Protein AF-A0A2J7ZHJ3-F1 (afdb_monomer_lite)

pLDDT: mean 89.22, std 10.78, range [36.0, 98.56]

Foldseek 3Di:
DDDDPVLLVVLLVQQLPDDPQKWKKKWQQDADDPVLLVLVLVVCVVVFAPKDKWKKKWWWFADPNATKTKMATDDPLRVQLVVCQVVQFFRDPVNLVRIWIWGKDWDDWDDPVQQSIIITMIRTGTDPDPVVSVVCRGRVNVRTFWMKIKIWIWGADPVNQKIKIKIFIFIAGPDDDDDGPGDTGIIIMIIGDDDPPDRDNSNVSSVVNVVVVLVSQCSSQVHNDRGTPVRLVVQQVQVCVLVVPNSADPDDDDDDDDVQLCDDDDVPDNNPLAWDKDFDDAPFAKWKFAQACQQWTWTQHRVRDIDGQQKGFNQFHGWIFIFGWHQDPPQSAIETETAWTQDTPSDGLVPAAQDPDPDLPDSHTLNSVQVCLVPVRIDGPDPRGHHYHYTDMDIDHNPDD

Organism: NCBI:txid47790

Structure (mmCIF, N/CA/C/O backbone):
data_AF-A0A2J7ZHJ3-F1
#
_entry.id   AF-A0A2J7ZHJ3-F1
#
loop_
_atom_site.group_PDB
_atom_site.id
_atom_site.type_symbol
_atom_site.label_atom_id
_atom_site.label_alt_id
_atom_site.label_comp_id
_atom_site.label_asym_id
_atom_site.label_entity_id
_atom_site.label_seq_id
_atom_site.pdbx_PDB_ins_code
_atom_site.Cartn_x
_atom_site.Cartn_y
_atom_site.Cartn_z
_atom_site.occupancy
_atom_site.B_iso_or_equiv
_atom_site.auth_seq_id
_atom_site.auth_comp_id
_atom_site.auth_asym_id
_atom_site.auth_atom_id
_atom_site.pdbx_PDB_model_num
ATOM 1 N N . MET A 1 1 ? -9.116 4.052 -6.973 1.00 87.31 1 MET A N 1
ATOM 2 C CA . MET A 1 1 ? -9.582 2.688 -6.645 1.00 87.31 1 MET A CA 1
ATOM 3 C C . MET A 1 1 ? -10.813 2.394 -7.490 1.00 87.31 1 MET A C 1
ATOM 5 O O . MET A 1 1 ? -11.689 3.249 -7.542 1.00 87.31 1 MET A O 1
ATOM 9 N N . LYS A 1 2 ? -10.861 1.256 -8.190 1.00 89.62 2 LYS A N 1
ATOM 10 C CA . LYS A 1 2 ? -11.958 0.887 -9.101 1.00 89.62 2 LYS A CA 1
ATOM 11 C C . LYS A 1 2 ? -12.865 -0.146 -8.423 1.00 89.62 2 LYS A C 1
ATOM 13 O O . LYS A 1 2 ? -12.461 -1.287 -8.203 1.00 89.62 2 LYS A O 1
ATOM 18 N N . ILE A 1 3 ? -14.083 0.257 -8.075 1.00 92.94 3 ILE A N 1
ATOM 19 C CA . ILE A 1 3 ? -15.073 -0.591 -7.397 1.00 92.94 3 ILE A CA 1
ATOM 20 C C . ILE A 1 3 ? -16.276 -0.777 -8.322 1.00 92.94 3 ILE A C 1
ATOM 22 O O . ILE A 1 3 ? -16.789 0.195 -8.872 1.00 92.94 3 ILE A O 1
ATOM 26 N N . ASP A 1 4 ? -16.697 -2.025 -8.518 1.00 94.19 4 ASP A N 1
ATOM 27 C CA . ASP A 1 4 ? -17.899 -2.367 -9.281 1.00 94.19 4 ASP A CA 1
ATOM 28 C C . ASP A 1 4 ? -19.184 -2.021 -8.507 1.00 94.19 4 ASP A C 1
ATOM 30 O O . ASP A 1 4 ? -19.186 -1.883 -7.281 1.00 94.19 4 ASP A O 1
ATOM 34 N N . GLN A 1 5 ? -20.299 -1.884 -9.231 1.00 95.00 5 GLN A N 1
ATOM 35 C CA . GLN A 1 5 ? -21.584 -1.487 -8.641 1.00 95.00 5 GLN A CA 1
ATOM 36 C C . GLN A 1 5 ? -22.099 -2.494 -7.605 1.00 95.00 5 GLN A C 1
ATOM 38 O O . GLN A 1 5 ? -22.689 -2.089 -6.608 1.00 95.00 5 GLN A O 1
ATOM 43 N N . ALA A 1 6 ? -21.839 -3.791 -7.796 1.00 96.38 6 ALA A N 1
ATOM 44 C CA . ALA A 1 6 ? -22.261 -4.827 -6.856 1.00 96.38 6 ALA A CA 1
ATOM 45 C C . ALA A 1 6 ? -21.542 -4.692 -5.502 1.00 96.38 6 ALA A C 1
ATOM 47 O O . ALA A 1 6 ? -22.163 -4.760 -4.442 1.00 96.38 6 ALA A O 1
ATOM 48 N N . THR A 1 7 ? -20.231 -4.452 -5.518 1.00 96.25 7 THR A N 1
ATOM 49 C CA . THR A 1 7 ? -19.439 -4.217 -4.308 1.00 96.25 7 THR A CA 1
ATOM 50 C C . THR A 1 7 ? -19.827 -2.906 -3.641 1.00 96.25 7 THR A C 1
ATOM 52 O O . THR A 1 7 ? -19.983 -2.887 -2.423 1.00 96.25 7 THR A O 1
ATOM 55 N N . LEU A 1 8 ? -20.054 -1.835 -4.410 1.00 96.75 8 LEU A N 1
ATOM 56 C CA . LEU A 1 8 ? -20.562 -0.577 -3.858 1.00 96.75 8 LEU A CA 1
ATOM 57 C C . LEU A 1 8 ? -21.927 -0.765 -3.178 1.00 96.75 8 LEU A C 1
ATOM 59 O O . LEU A 1 8 ? -22.114 -0.259 -2.076 1.00 96.75 8 LEU A O 1
ATOM 63 N N . GLY A 1 9 ? -22.837 -1.534 -3.785 1.00 97.00 9 GLY A N 1
ATOM 64 C CA . GLY A 1 9 ? -24.136 -1.875 -3.199 1.00 97.00 9 GLY A CA 1
ATOM 65 C C . GLY A 1 9 ? -23.999 -2.548 -1.833 1.00 97.00 9 GLY A C 1
ATOM 66 O O . GLY A 1 9 ? -24.555 -2.058 -0.856 1.00 97.00 9 GLY A O 1
ATOM 67 N N . ARG A 1 10 ? -23.147 -3.577 -1.722 1.00 96.94 10 ARG A N 1
ATOM 68 C CA . ARG A 1 10 ? -22.881 -4.246 -0.434 1.00 96.94 10 ARG A CA 1
ATOM 69 C C . ARG A 1 10 ? -22.321 -3.299 0.628 1.00 96.94 10 ARG A C 1
ATOM 71 O O . ARG A 1 10 ? -22.694 -3.385 1.789 1.00 96.94 10 ARG A O 1
ATOM 78 N N . LEU A 1 11 ? -21.430 -2.381 0.251 1.00 96.31 11 LEU A N 1
ATOM 79 C CA . LEU A 1 11 ? -20.906 -1.382 1.190 1.00 96.31 11 LEU A CA 1
ATOM 80 C C . LEU A 1 11 ? -21.991 -0.409 1.657 1.00 96.31 11 LEU A C 1
ATOM 82 O O . LEU A 1 11 ? -22.022 -0.034 2.827 1.00 96.31 11 LEU A O 1
ATOM 86 N N . MET A 1 12 ? -22.888 -0.011 0.755 1.00 95.31 12 MET A N 1
ATOM 87 C CA . MET A 1 12 ? -24.039 0.813 1.108 1.00 95.31 12 MET A CA 1
ATOM 88 C C . MET A 1 12 ? -24.977 0.078 2.071 1.00 95.31 12 MET A C 1
ATOM 90 O O . MET A 1 12 ? -25.468 0.704 3.007 1.00 95.31 12 MET A O 1
ATOM 94 N N . ASP A 1 13 ? -25.184 -1.228 1.902 1.00 94.69 13 ASP A N 1
ATOM 95 C CA . ASP A 1 13 ? -26.012 -2.035 2.808 1.00 94.69 13 ASP A CA 1
ATOM 96 C C . ASP A 1 13 ? -25.410 -2.125 4.218 1.00 94.69 13 ASP A C 1
ATOM 98 O O . ASP A 1 13 ? -26.131 -1.936 5.205 1.00 94.69 13 ASP A O 1
ATOM 102 N N . VAL A 1 14 ? -24.084 -2.296 4.320 1.00 94.38 14 VAL A N 1
ATOM 103 C CA . VAL A 1 14 ? -23.347 -2.263 5.598 1.00 94.38 14 VAL A CA 1
ATOM 104 C C . VAL A 1 14 ? -23.592 -0.944 6.331 1.00 94.38 14 VAL A C 1
ATOM 106 O O . VAL A 1 14 ? -23.921 -0.959 7.518 1.00 94.38 14 VAL A O 1
ATOM 109 N N . VAL A 1 15 ? -23.466 0.185 5.624 1.00 92.38 15 VAL A N 1
ATOM 110 C CA . VAL A 1 15 ? -23.658 1.532 6.186 1.00 92.38 15 VAL A CA 1
ATOM 111 C C . VAL A 1 15 ? -25.122 1.791 6.544 1.00 92.38 15 VAL A C 1
ATOM 113 O O . VAL A 1 15 ? -25.416 2.300 7.620 1.00 92.38 15 VAL A O 1
ATOM 116 N N . LYS A 1 16 ? -26.065 1.438 5.665 1.00 91.50 16 LYS A N 1
ATOM 117 C CA . LYS A 1 16 ? -27.506 1.670 5.863 1.00 91.50 16 LYS A CA 1
ATOM 118 C C . LYS A 1 16 ? -28.055 0.913 7.073 1.00 91.50 16 LYS A C 1
ATOM 120 O O . LYS A 1 16 ? -29.005 1.365 7.718 1.00 91.50 16 LYS A O 1
ATOM 125 N N . SER A 1 17 ? -27.468 -0.243 7.353 1.00 90.50 17 SER A N 1
ATOM 126 C CA . SER A 1 17 ? -27.842 -1.107 8.468 1.00 90.50 17 SER A CA 1
ATOM 127 C C . SER A 1 17 ? -27.204 -0.686 9.794 1.00 90.50 17 SER A C 1
ATOM 129 O O . SER A 1 17 ? -27.566 -1.250 10.821 1.00 90.50 17 SER A O 1
ATOM 131 N N . ALA A 1 18 ? -26.290 0.292 9.791 1.00 89.25 18 ALA A N 1
ATOM 132 C CA . ALA A 1 18 ? -25.671 0.794 11.010 1.00 89.25 18 ALA A CA 1
ATOM 133 C C . ALA A 1 18 ? -26.670 1.546 11.905 1.00 89.25 18 ALA A C 1
ATOM 135 O O . ALA A 1 18 ? -27.545 2.294 11.439 1.00 89.25 18 ALA A O 1
ATOM 136 N N . THR A 1 19 ? -26.527 1.305 13.203 1.00 86.56 19 THR A N 1
ATOM 137 C CA . THR A 1 19 ? -27.218 1.985 14.304 1.00 86.56 19 THR A CA 1
ATOM 138 C C . THR A 1 19 ? -26.240 2.861 15.093 1.00 86.56 19 THR A C 1
ATOM 140 O O . THR A 1 19 ? -25.041 2.834 14.834 1.00 86.56 19 THR A O 1
ATOM 143 N N . ASP A 1 20 ? -26.729 3.627 16.070 1.00 82.44 20 ASP A N 1
ATOM 144 C CA . ASP A 1 20 ? -25.890 4.554 16.850 1.00 82.44 20 ASP A CA 1
ATOM 145 C C . ASP A 1 20 ? -24.841 3.848 17.727 1.00 82.44 20 ASP A C 1
ATOM 147 O O . ASP A 1 20 ? -23.871 4.464 18.159 1.00 82.44 20 ASP A O 1
ATOM 151 N N . THR A 1 21 ? -25.023 2.551 17.989 1.00 85.00 21 THR A N 1
ATOM 152 C CA . THR A 1 21 ? -24.058 1.711 18.717 1.00 85.00 21 THR A CA 1
ATOM 153 C C . THR A 1 21 ? -23.105 0.956 17.795 1.00 85.00 21 THR A C 1
ATOM 155 O O . THR A 1 21 ? -22.326 0.125 18.266 1.00 85.00 21 THR A O 1
ATOM 158 N N . ASP A 1 22 ? -23.199 1.179 16.483 1.00 91.19 22 ASP A N 1
ATOM 159 C CA . ASP A 1 22 ? -22.408 0.447 15.506 1.00 91.19 22 ASP A CA 1
ATOM 160 C C . ASP A 1 22 ? -21.206 1.260 15.052 1.00 91.19 22 ASP A C 1
ATOM 162 O O . ASP A 1 22 ? -21.316 2.416 14.654 1.00 91.19 22 ASP A O 1
ATOM 166 N N . GLU A 1 23 ? -20.060 0.598 15.025 1.00 93.00 23 GLU A N 1
ATOM 167 C CA . GLU A 1 23 ? -18.847 1.092 14.392 1.00 93.00 23 GLU A CA 1
ATOM 168 C C . GLU A 1 23 ? -18.777 0.528 12.969 1.00 93.00 23 GLU A C 1
ATOM 170 O O . GLU A 1 23 ? -18.930 -0.683 12.762 1.00 93.00 23 GLU A O 1
ATOM 175 N N . VAL A 1 24 ? -18.536 1.395 11.981 1.00 95.50 24 VAL A N 1
ATOM 176 C CA . VAL A 1 24 ? -18.240 0.988 10.602 1.00 95.50 24 VAL A CA 1
ATOM 177 C C . VAL A 1 24 ? -16.819 1.415 10.260 1.00 95.50 24 VAL A C 1
ATOM 179 O O . VAL A 1 24 ? -16.533 2.603 10.141 1.00 95.50 24 VAL A O 1
ATOM 182 N N . GLU A 1 25 ? -15.936 0.446 10.040 1.00 96.88 25 GLU A N 1
ATOM 183 C CA . GLU A 1 25 ? -14.522 0.684 9.736 1.00 96.88 25 GLU A CA 1
ATOM 184 C C . GLU A 1 25 ? -14.084 -0.055 8.467 1.00 96.88 25 GLU A C 1
ATOM 186 O O . GLU A 1 25 ? -14.569 -1.147 8.156 1.00 96.88 25 GLU A O 1
ATOM 191 N N . ALA A 1 26 ? -13.128 0.523 7.747 1.00 98.19 26 ALA A N 1
ATOM 192 C CA . ALA A 1 26 ? -12.367 -0.115 6.687 1.00 98.19 26 ALA A CA 1
ATOM 193 C C . ALA A 1 26 ? -10.937 -0.375 7.169 1.00 98.19 26 ALA A C 1
ATOM 195 O O . ALA A 1 26 ? -10.178 0.561 7.406 1.00 98.19 26 ALA A O 1
ATOM 196 N N . ARG A 1 27 ? -10.552 -1.645 7.265 1.00 98.25 27 ARG A N 1
ATOM 197 C CA . ARG A 1 27 ? -9.228 -2.087 7.707 1.00 98.25 27 ARG A CA 1
ATOM 198 C C . ARG A 1 27 ? -8.354 -2.507 6.532 1.00 98.25 27 ARG A C 1
ATOM 200 O O . ARG A 1 27 ? -8.815 -3.235 5.648 1.00 98.25 27 ARG A O 1
ATOM 207 N N . TYR A 1 28 ? -7.082 -2.111 6.571 1.00 98.31 28 TYR A N 1
ATOM 208 C CA . TYR A 1 28 ? -6.050 -2.639 5.681 1.00 98.31 28 TYR A CA 1
ATOM 209 C C . TYR A 1 28 ? -5.589 -4.018 6.166 1.00 98.31 28 TYR A C 1
ATOM 211 O O . TYR A 1 28 ? -5.182 -4.178 7.314 1.00 98.31 28 TYR A O 1
ATOM 219 N N . THR A 1 29 ? -5.699 -5.030 5.307 1.00 97.12 29 THR A N 1
ATOM 220 C CA . THR A 1 29 ? -5.426 -6.439 5.638 1.00 97.12 29 THR A CA 1
ATOM 221 C C . THR A 1 29 ? -4.114 -6.962 5.063 1.00 97.12 29 THR A C 1
ATOM 223 O O . THR A 1 29 ? -3.759 -8.109 5.324 1.00 97.12 29 THR A O 1
ATOM 226 N N . GLY A 1 30 ? -3.418 -6.158 4.258 1.00 93.94 30 GLY A N 1
ATOM 227 C CA . GLY A 1 30 ? -2.117 -6.515 3.706 1.00 93.94 30 GLY A CA 1
ATOM 228 C C . GLY A 1 30 ? -1.003 -6.398 4.753 1.00 93.94 30 GLY A C 1
ATOM 229 O O . GLY A 1 30 ? -1.213 -5.842 5.834 1.00 93.94 30 GLY A O 1
ATOM 230 N N . PRO A 1 31 ? 0.211 -6.883 4.448 1.00 92.06 31 PRO A N 1
ATOM 231 C CA . PRO A 1 31 ? 1.349 -6.724 5.342 1.00 92.06 31 PRO A CA 1
ATOM 232 C C . PRO A 1 31 ? 1.695 -5.237 5.493 1.00 92.06 31 PRO A C 1
ATOM 234 O O . PRO A 1 31 ? 1.994 -4.549 4.510 1.00 92.06 31 PRO A O 1
ATOM 237 N N . LEU A 1 32 ? 1.654 -4.747 6.733 1.00 95.12 32 LEU A N 1
ATOM 238 C CA . LEU A 1 32 ? 2.034 -3.386 7.097 1.00 95.12 32 LEU A CA 1
ATOM 239 C C . LEU A 1 32 ? 3.287 -3.438 7.975 1.00 95.12 32 LEU A C 1
ATOM 241 O O . LEU A 1 32 ? 3.211 -3.662 9.177 1.00 95.12 32 LEU A O 1
ATOM 245 N N . VAL A 1 33 ? 4.449 -3.288 7.340 1.00 93.81 33 VAL A N 1
ATOM 246 C CA . VAL A 1 33 ? 5.750 -3.206 8.023 1.00 93.81 33 VAL A CA 1
ATOM 247 C C . VAL A 1 33 ? 5.985 -1.804 8.591 1.00 93.81 33 VAL A C 1
ATOM 249 O O . VAL A 1 33 ? 5.304 -0.850 8.196 1.00 93.81 33 VAL A O 1
ATOM 252 N N . TYR A 1 34 ? 6.958 -1.676 9.496 1.00 93.94 34 TYR A N 1
ATOM 253 C CA . TYR A 1 34 ? 7.243 -0.430 10.209 1.00 93.94 34 TYR A CA 1
ATOM 254 C C . TYR A 1 34 ? 7.479 0.757 9.269 1.00 93.94 34 TYR A C 1
ATOM 256 O O . TYR A 1 34 ? 6.914 1.820 9.490 1.00 93.94 34 TYR A O 1
ATOM 264 N N . GLU A 1 35 ? 8.232 0.585 8.183 1.00 92.75 35 GLU A N 1
ATOM 265 C CA . GLU A 1 35 ? 8.580 1.666 7.251 1.00 92.75 35 GLU A CA 1
ATOM 266 C C . GLU A 1 35 ? 7.335 2.255 6.571 1.00 92.75 35 GLU A C 1
ATOM 268 O O . GLU A 1 35 ? 7.197 3.470 6.403 1.00 92.75 35 GLU A O 1
ATOM 273 N N . LYS A 1 36 ? 6.383 1.386 6.211 1.00 94.81 36 LYS A N 1
ATOM 274 C CA . LYS A 1 36 ? 5.099 1.792 5.628 1.00 94.81 36 LYS A CA 1
ATOM 275 C C . LYS A 1 36 ? 4.202 2.449 6.672 1.00 94.81 36 LYS A C 1
ATOM 277 O O . LYS A 1 36 ? 3.551 3.446 6.373 1.00 94.81 36 LYS A O 1
ATOM 282 N N . PHE A 1 37 ? 4.183 1.916 7.892 1.00 97.06 37 PHE A N 1
ATOM 283 C CA . PHE A 1 37 ? 3.447 2.504 9.008 1.00 97.06 37 PHE A CA 1
ATOM 284 C C . PHE A 1 37 ? 3.973 3.899 9.371 1.00 97.06 37 PHE A C 1
ATOM 286 O O . PHE A 1 37 ? 3.193 4.841 9.468 1.00 97.06 37 PHE A O 1
ATOM 293 N N . ASP A 1 38 ? 5.287 4.061 9.500 1.00 95.75 38 ASP A N 1
ATOM 294 C CA . ASP A 1 38 ? 5.947 5.341 9.765 1.00 95.75 38 ASP A CA 1
ATOM 295 C C . ASP A 1 38 ? 5.672 6.356 8.644 1.00 95.75 38 ASP A C 1
ATOM 297 O O . ASP A 1 38 ? 5.348 7.509 8.928 1.00 95.75 38 ASP A O 1
ATOM 301 N N . THR A 1 39 ? 5.662 5.920 7.378 1.00 94.75 39 THR A N 1
ATOM 302 C CA . THR A 1 39 ? 5.241 6.764 6.244 1.00 94.75 39 THR A CA 1
ATOM 303 C C . THR A 1 39 ? 3.811 7.286 6.420 1.00 94.75 39 THR A C 1
ATOM 305 O O . THR A 1 39 ? 3.567 8.480 6.236 1.00 94.75 39 THR A O 1
ATOM 308 N N . LEU A 1 40 ? 2.866 6.420 6.811 1.00 97.50 40 LEU A N 1
ATOM 309 C CA . LEU A 1 40 ? 1.486 6.825 7.097 1.00 97.50 40 LEU A CA 1
ATOM 310 C C . LEU A 1 40 ? 1.437 7.830 8.257 1.00 97.50 40 LEU A C 1
ATOM 312 O O . LEU A 1 40 ? 0.832 8.892 8.118 1.00 97.50 40 LEU A O 1
ATOM 316 N N . VAL A 1 41 ? 2.104 7.534 9.378 1.00 97.38 41 VAL A N 1
ATOM 317 C CA . VAL A 1 41 ? 2.114 8.401 10.568 1.00 97.38 41 VAL A CA 1
ATOM 318 C C . VAL A 1 41 ? 2.682 9.780 10.240 1.00 97.38 41 VAL A C 1
ATOM 320 O O . VAL A 1 41 ? 2.069 10.784 10.598 1.00 97.38 41 VAL A O 1
ATOM 323 N N . ARG A 1 42 ? 3.815 9.859 9.531 1.00 95.88 42 ARG A N 1
ATOM 324 C CA . ARG A 1 42 ? 4.411 11.139 9.112 1.00 95.88 42 ARG A CA 1
ATOM 325 C C . ARG A 1 42 ? 3.472 11.924 8.205 1.00 95.88 42 ARG A C 1
ATOM 327 O O . ARG A 1 42 ? 3.283 13.116 8.423 1.00 95.88 42 ARG A O 1
ATOM 334 N N . TYR A 1 43 ? 2.847 11.258 7.234 1.00 95.56 43 TYR A N 1
ATOM 335 C CA . TYR A 1 43 ? 1.896 11.906 6.335 1.00 95.56 43 TYR A CA 1
ATOM 336 C C . TYR A 1 43 ? 0.721 12.525 7.101 1.00 95.56 43 TYR A C 1
ATOM 338 O O . TYR A 1 43 ? 0.463 13.721 6.955 1.00 95.56 43 TYR A O 1
ATOM 346 N N . PHE A 1 44 ? 0.042 11.744 7.944 1.00 96.50 44 PHE A N 1
ATOM 347 C CA . PHE A 1 44 ? -1.129 12.215 8.686 1.00 96.50 44 PHE A CA 1
ATOM 348 C C . PHE A 1 44 ? -0.778 13.190 9.810 1.00 96.50 44 PHE A C 1
ATOM 350 O O . PHE A 1 44 ? -1.590 14.050 10.125 1.00 96.50 44 PHE A O 1
ATOM 357 N N . ARG A 1 45 ? 0.437 13.146 10.362 1.00 95.75 45 ARG A N 1
ATOM 358 C CA . ARG A 1 45 ? 0.920 14.186 11.280 1.00 95.75 45 ARG A CA 1
ATOM 359 C C . ARG A 1 45 ? 1.044 15.544 10.592 1.00 95.75 45 ARG A C 1
ATOM 361 O O . ARG A 1 45 ? 0.748 16.563 11.202 1.00 95.75 45 ARG A O 1
ATOM 368 N N . SER A 1 46 ? 1.499 15.561 9.340 1.00 93.94 46 SER A N 1
ATOM 369 C CA . SER A 1 46 ? 1.700 16.801 8.583 1.00 93.94 46 SER A CA 1
ATOM 370 C C . SER A 1 46 ? 0.435 17.322 7.896 1.00 93.94 46 SER A C 1
ATOM 372 O O . SER A 1 46 ? 0.327 18.527 7.694 1.00 93.94 46 SER A O 1
ATOM 374 N N . HIS A 1 47 ? -0.501 16.443 7.522 1.00 91.81 47 HIS A N 1
ATOM 375 C CA . HIS A 1 47 ? -1.656 16.801 6.681 1.00 91.81 47 HIS A CA 1
ATOM 376 C C . HIS A 1 47 ? -3.015 16.458 7.302 1.00 91.81 47 HIS A C 1
ATOM 378 O O . HIS A 1 47 ? -4.046 16.919 6.820 1.00 91.81 47 HIS A O 1
ATOM 384 N N . GLY A 1 48 ? -3.044 15.613 8.332 1.00 90.94 48 GLY A N 1
ATOM 385 C CA . GLY A 1 48 ? -4.274 15.191 8.990 1.00 90.94 48 GLY A CA 1
ATOM 386 C C . GLY A 1 48 ? -4.836 16.295 9.876 1.00 90.94 48 GLY A C 1
ATOM 387 O O . GLY A 1 48 ? -4.103 16.983 10.586 1.00 90.94 48 GLY A O 1
ATOM 388 N N . LYS A 1 49 ? -6.160 16.445 9.861 1.00 94.12 49 LYS A N 1
ATOM 389 C CA . LYS A 1 49 ? -6.854 17.383 10.741 1.00 94.12 49 LYS A CA 1
ATOM 390 C C . LYS A 1 49 ? -6.965 16.793 12.148 1.00 94.12 49 LYS A C 1
ATOM 392 O O . LYS A 1 49 ? -7.244 15.604 12.286 1.00 94.12 49 LYS A O 1
ATOM 397 N N . ASP A 1 50 ? -6.781 17.621 13.174 1.00 95.56 50 ASP A N 1
ATOM 398 C CA . ASP A 1 50 ? -6.914 17.232 14.585 1.00 95.56 50 ASP A CA 1
ATOM 399 C C . ASP A 1 50 ? -6.071 15.990 14.939 1.00 95.56 50 ASP A C 1
ATOM 401 O O . ASP A 1 50 ? -6.529 15.063 15.610 1.00 95.56 50 ASP A O 1
ATOM 405 N N . PHE A 1 51 ? -4.831 15.951 14.431 1.00 97.12 51 PHE A N 1
ATOM 406 C CA . PHE A 1 51 ? -3.908 14.851 14.692 1.00 97.12 51 PHE A CA 1
ATOM 407 C C . PHE A 1 51 ? -3.639 14.712 16.193 1.00 97.12 51 PHE A C 1
ATOM 409 O O . PHE A 1 51 ? -3.259 15.670 16.868 1.00 97.12 51 PHE A O 1
ATOM 416 N N . SER A 1 52 ? -3.807 13.499 16.705 1.00 96.00 52 SER A N 1
ATOM 417 C CA . SER A 1 52 ? -3.635 13.167 18.115 1.00 96.00 52 SER A CA 1
ATOM 418 C C . SER A 1 52 ? -2.918 11.834 18.282 1.00 96.00 52 SER A C 1
ATOM 420 O O . SER A 1 52 ? -2.945 10.968 17.404 1.00 96.00 52 SER A O 1
ATOM 422 N N . GLU A 1 53 ? -2.267 11.683 19.432 1.00 94.56 53 GLU A N 1
ATOM 423 C CA . GLU A 1 53 ? -1.587 10.459 19.837 1.00 94.56 53 GLU A CA 1
ATOM 424 C C . GLU A 1 53 ? -2.129 10.011 21.188 1.00 94.56 53 GLU A C 1
ATOM 426 O O . GLU A 1 53 ? -2.315 10.831 22.089 1.00 94.56 53 GLU A O 1
ATOM 431 N N . GLN A 1 54 ? -2.359 8.711 21.340 1.00 91.56 54 GLN A N 1
ATOM 432 C CA . GLN A 1 54 ? -2.836 8.151 22.594 1.00 91.56 54 GLN A CA 1
ATOM 433 C C . GLN A 1 54 ? -2.241 6.768 22.842 1.00 91.56 54 GLN A C 1
ATOM 435 O O . GLN A 1 54 ? -2.327 5.873 21.995 1.00 91.56 54 GLN A O 1
ATOM 440 N N . ASP A 1 55 ? -1.692 6.588 24.040 1.00 89.56 55 ASP A N 1
ATOM 441 C CA . ASP A 1 55 ? -1.323 5.278 24.557 1.00 89.56 55 ASP A CA 1
ATOM 442 C C . ASP A 1 55 ? -2.505 4.687 25.333 1.00 89.56 55 ASP A C 1
ATOM 444 O O . ASP A 1 55 ? -3.089 5.330 26.214 1.00 89.56 55 ASP A O 1
ATOM 448 N N . THR A 1 56 ? -2.876 3.458 24.981 1.00 92.25 56 THR A N 1
ATOM 449 C CA . THR A 1 56 ? -3.997 2.732 25.587 1.00 92.25 56 THR A CA 1
ATOM 450 C C . THR A 1 56 ? -3.631 1.281 25.862 1.00 92.25 56 THR A C 1
ATOM 452 O O . THR A 1 56 ? -2.734 0.704 25.240 1.00 92.25 56 THR A O 1
ATOM 455 N N . ILE A 1 57 ? -4.354 0.666 26.791 1.00 91.19 57 ILE A N 1
ATOM 456 C CA . ILE A 1 57 ? -4.327 -0.775 27.017 1.00 91.19 57 ILE A CA 1
ATOM 457 C C . ILE A 1 57 ? -5.731 -1.342 26.847 1.00 91.19 57 ILE A C 1
ATOM 459 O O . ILE A 1 57 ? -6.666 -0.898 27.503 1.00 91.19 57 ILE A O 1
ATOM 463 N N . ASP A 1 58 ? -5.859 -2.339 25.975 1.00 93.25 58 ASP A N 1
ATOM 464 C CA . ASP A 1 58 ?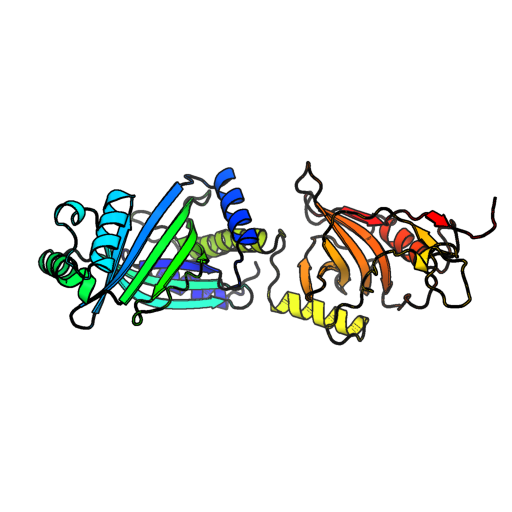 -7.074 -3.123 25.779 1.00 93.25 58 ASP A CA 1
ATOM 465 C C . ASP A 1 58 ? -6.891 -4.494 26.440 1.00 93.25 58 ASP A C 1
ATOM 467 O O . ASP A 1 58 ? -6.043 -5.292 26.024 1.00 93.25 58 ASP A O 1
ATOM 471 N N . VAL A 1 59 ? -7.735 -4.805 27.421 1.00 92.50 59 VAL A N 1
ATOM 472 C CA . VAL A 1 59 ? -7.777 -6.108 28.089 1.00 92.50 59 VAL A CA 1
ATOM 473 C C . VAL A 1 59 ? -9.094 -6.806 27.779 1.00 92.50 59 VAL A C 1
ATOM 475 O O . VAL A 1 59 ? -10.178 -6.261 27.979 1.00 92.50 59 VAL A O 1
ATOM 478 N N . SER A 1 60 ? -9.004 -8.035 27.271 1.00 92.75 60 SER A N 1
ATOM 479 C CA . SER A 1 60 ? -10.166 -8.908 27.085 1.00 92.75 60 SER A CA 1
ATOM 480 C C . SER A 1 60 ? -10.398 -9.728 28.350 1.00 92.75 60 SER A C 1
ATOM 482 O O . SER A 1 60 ? -9.555 -10.554 28.709 1.00 92.75 60 SER A O 1
ATOM 484 N N . VAL A 1 61 ? -11.544 -9.515 28.992 1.00 92.25 61 VAL A N 1
ATOM 485 C CA . VAL A 1 61 ? -11.966 -10.174 30.233 1.00 92.25 61 VAL A CA 1
ATOM 486 C C . VAL A 1 61 ? -13.148 -11.088 29.937 1.00 92.25 61 VAL A C 1
ATOM 488 O O . VAL A 1 61 ? -14.109 -10.670 29.292 1.00 92.25 61 VAL A O 1
ATOM 491 N N . GLN A 1 62 ? -13.093 -12.331 30.408 1.00 91.50 62 GLN A N 1
ATOM 492 C CA . GLN A 1 62 ? -14.189 -13.285 30.248 1.00 91.50 62 GLN A CA 1
ATOM 493 C C . GLN A 1 62 ? -14.982 -13.420 31.549 1.00 91.50 62 GLN A C 1
ATOM 495 O O . GLN A 1 62 ? -14.447 -13.869 32.557 1.00 91.50 62 GLN A O 1
ATOM 500 N N . LEU A 1 63 ? -16.265 -13.072 31.535 1.00 90.00 63 LEU A N 1
ATOM 501 C CA . LEU A 1 63 ? -17.139 -13.164 32.705 1.00 90.00 63 LEU A CA 1
ATOM 502 C C . LEU A 1 63 ? -18.488 -13.746 32.275 1.00 90.00 63 LEU A C 1
ATOM 504 O O . LEU A 1 63 ? -19.074 -13.290 31.297 1.00 90.00 63 LEU A O 1
ATOM 508 N N . ASP A 1 64 ? -18.943 -14.787 32.975 1.00 87.44 64 ASP A N 1
ATOM 509 C CA . ASP A 1 64 ? -20.235 -15.454 32.754 1.00 87.44 64 ASP A CA 1
ATOM 510 C C . ASP A 1 64 ? -20.504 -15.831 31.284 1.00 87.44 64 ASP A C 1
ATOM 512 O O . ASP A 1 64 ? -21.585 -15.621 30.735 1.00 87.44 64 ASP A O 1
ATOM 516 N N . GLY A 1 65 ? -19.477 -16.358 30.609 1.00 86.00 65 GLY A N 1
ATOM 517 C CA . GLY A 1 65 ? -19.550 -16.775 29.204 1.00 86.00 65 GLY A CA 1
ATOM 518 C C . GLY A 1 65 ? -19.519 -15.630 28.184 1.00 86.00 65 GLY A C 1
ATOM 519 O O . GLY A 1 65 ? -19.503 -15.896 26.984 1.00 86.00 65 GLY A O 1
ATOM 520 N N . LYS A 1 66 ? -19.457 -14.372 28.629 1.00 90.56 66 LYS A N 1
ATOM 521 C CA . LYS A 1 66 ? -19.327 -13.183 27.779 1.00 90.56 66 LYS A CA 1
ATOM 522 C C . LYS A 1 66 ? -17.898 -12.651 27.793 1.00 90.56 66 LYS A C 1
ATOM 524 O O . LYS A 1 66 ? -17.164 -12.819 28.766 1.00 90.56 66 LYS A O 1
ATOM 529 N N . THR A 1 67 ? -17.524 -11.980 26.707 1.00 92.69 67 THR A N 1
ATOM 530 C CA . THR A 1 67 ? -16.228 -11.310 26.574 1.00 92.69 67 THR A CA 1
ATOM 531 C C . THR A 1 67 ? -16.427 -9.805 26.606 1.00 92.69 67 THR A C 1
ATOM 533 O O . THR A 1 67 ? -17.162 -9.245 25.793 1.00 92.69 67 THR A O 1
ATOM 536 N N . TYR A 1 68 ? -15.727 -9.161 27.527 1.00 94.75 68 TYR A N 1
ATOM 537 C CA . TYR A 1 68 ? -15.715 -7.723 27.724 1.00 94.75 68 TYR A CA 1
ATOM 538 C C . TYR A 1 68 ? -14.355 -7.172 27.323 1.00 94.75 68 TYR A C 1
ATOM 540 O O . TYR A 1 68 ? -13.322 -7.759 27.650 1.00 94.75 68 TYR A O 1
ATOM 548 N N . ARG A 1 69 ? -14.346 -6.038 26.626 1.00 94.88 69 ARG A N 1
ATOM 549 C CA . ARG A 1 69 ? -13.131 -5.258 26.413 1.00 94.88 69 ARG A CA 1
ATOM 550 C C . ARG A 1 69 ? -13.109 -4.133 27.431 1.00 94.88 69 ARG A C 1
ATOM 552 O O . ARG A 1 69 ? -14.018 -3.309 27.437 1.00 94.88 69 ARG A O 1
ATOM 559 N N . VAL A 1 70 ? -12.080 -4.121 28.266 1.00 94.75 70 VAL A N 1
ATOM 560 C CA . VAL A 1 70 ? -11.767 -3.019 29.174 1.00 94.75 70 VAL A CA 1
ATOM 561 C C . VAL A 1 70 ? -10.608 -2.248 28.568 1.00 94.75 70 VAL A C 1
ATOM 563 O O . VAL A 1 70 ? -9.557 -2.831 28.299 1.00 94.75 70 VAL A O 1
ATOM 566 N N . THR A 1 71 ? -10.816 -0.962 28.338 1.00 94.75 71 THR A N 1
ATOM 567 C CA . THR A 1 71 ? -9.817 -0.048 27.800 1.00 94.75 71 THR A CA 1
ATOM 568 C C . THR A 1 71 ? -9.477 0.989 28.862 1.00 94.75 71 THR A C 1
ATOM 570 O O . THR A 1 71 ? -10.377 1.606 29.431 1.00 94.75 71 THR A O 1
ATOM 573 N N . ALA A 1 72 ? -8.184 1.184 29.108 1.00 93.31 72 ALA A N 1
ATOM 574 C CA . ALA A 1 72 ? -7.669 2.304 29.889 1.00 93.31 72 ALA A CA 1
ATOM 575 C C . ALA A 1 72 ? -6.764 3.170 29.012 1.00 93.31 72 ALA A C 1
ATOM 577 O O . ALA A 1 72 ? -6.046 2.652 28.148 1.00 93.31 72 ALA A O 1
ATOM 578 N N . ALA A 1 73 ? -6.809 4.478 29.235 1.00 90.50 73 ALA A N 1
ATOM 579 C CA . ALA A 1 73 ? -6.035 5.461 28.497 1.00 90.50 73 ALA A CA 1
ATOM 580 C C . ALA A 1 73 ? -5.256 6.348 29.465 1.00 90.50 73 ALA A C 1
ATOM 582 O O . ALA A 1 73 ? -5.749 6.684 30.532 1.00 90.50 73 ALA A O 1
ATOM 583 N N . GLY A 1 74 ? -4.057 6.761 29.064 1.00 85.56 74 GLY A N 1
ATOM 584 C CA . GLY A 1 74 ? -3.202 7.606 29.893 1.00 85.56 74 GLY A CA 1
ATOM 585 C C . GLY A 1 74 ? -2.291 6.809 30.842 1.00 85.56 74 GLY A C 1
ATOM 586 O O . GLY A 1 74 ? -2.635 5.703 31.265 1.00 85.56 74 GLY A O 1
ATOM 587 N N . PRO A 1 75 ? -1.100 7.342 31.182 1.00 85.94 75 PRO A N 1
ATOM 588 C CA . PRO A 1 75 ? -0.085 6.576 31.908 1.00 85.94 75 PRO A CA 1
ATOM 589 C C . PRO A 1 75 ? -0.528 5.992 33.265 1.00 85.94 75 PRO A C 1
ATOM 591 O O . PRO A 1 75 ? -0.202 4.829 33.511 1.00 85.94 75 PRO A O 1
ATOM 594 N N . PRO A 1 76 ? -1.262 6.722 34.136 1.00 90.00 76 PRO A N 1
ATOM 595 C CA . PRO A 1 76 ? -1.664 6.198 35.444 1.00 90.00 76 PRO A CA 1
ATOM 596 C C . PRO A 1 76 ? -2.596 4.986 35.341 1.00 90.00 76 PRO A C 1
ATOM 598 O O . PRO A 1 76 ? -2.322 3.946 35.939 1.00 90.00 76 PRO A O 1
ATOM 601 N N . ASP A 1 77 ? -3.653 5.085 34.532 1.00 90.75 77 ASP A N 1
ATOM 602 C CA . ASP A 1 77 ? -4.654 4.021 34.411 1.00 90.75 77 ASP A CA 1
ATOM 603 C C . ASP A 1 77 ? -4.099 2.814 33.654 1.00 90.75 77 ASP A C 1
ATOM 605 O O . ASP A 1 77 ? -4.361 1.666 34.020 1.00 90.75 77 ASP A O 1
ATOM 609 N N . VAL A 1 78 ? -3.251 3.052 32.645 1.00 88.06 78 VAL A N 1
ATOM 610 C CA . VAL A 1 78 ? -2.517 1.983 31.954 1.00 88.06 78 VAL A CA 1
ATOM 611 C C . VAL A 1 78 ? -1.625 1.219 32.935 1.00 88.06 78 VAL A C 1
ATOM 613 O O . VAL A 1 78 ? -1.635 -0.014 32.931 1.00 88.06 78 VAL A O 1
ATOM 616 N N . ALA A 1 79 ? -0.884 1.918 33.800 1.00 87.81 79 ALA A N 1
ATOM 617 C CA . ALA A 1 79 ? -0.033 1.285 34.806 1.00 87.81 79 ALA A CA 1
ATOM 618 C C . ALA A 1 79 ? -0.852 0.487 35.833 1.00 87.81 79 ALA A C 1
ATOM 620 O O . ALA A 1 79 ? -0.491 -0.648 36.152 1.00 87.81 79 ALA A O 1
ATOM 621 N N . ALA A 1 80 ? -1.980 1.030 36.297 1.00 89.81 80 ALA A N 1
ATOM 622 C CA . ALA A 1 80 ? -2.874 0.356 37.236 1.00 89.81 80 ALA A CA 1
ATOM 623 C C . ALA A 1 80 ? -3.474 -0.931 36.644 1.00 89.81 80 ALA A C 1
ATOM 625 O O . ALA A 1 80 ? -3.473 -1.981 37.292 1.00 89.81 80 ALA A O 1
ATOM 626 N N . VAL A 1 81 ? -3.932 -0.886 35.388 1.00 90.75 81 VAL A N 1
ATOM 627 C CA . VAL A 1 81 ? -4.448 -2.066 34.681 1.00 90.75 81 VAL A CA 1
ATOM 628 C C . VAL A 1 81 ? -3.345 -3.101 34.463 1.00 90.75 81 VAL A C 1
ATOM 630 O O . VAL A 1 81 ? -3.567 -4.283 34.726 1.00 90.75 81 VAL A O 1
ATOM 633 N N . MET A 1 82 ? -2.145 -2.685 34.051 1.00 87.62 82 MET A N 1
ATOM 634 C CA . MET A 1 82 ? -0.997 -3.590 33.901 1.00 87.62 82 MET A CA 1
ATOM 635 C C . MET A 1 82 ? -0.621 -4.270 35.220 1.00 87.62 82 MET A C 1
ATOM 637 O O . MET A 1 82 ? -0.383 -5.478 35.233 1.00 87.62 82 MET A O 1
ATOM 641 N N . ALA A 1 83 ? -0.618 -3.533 36.333 1.00 88.81 83 ALA A N 1
ATOM 642 C CA . ALA A 1 83 ? -0.366 -4.092 37.658 1.00 88.81 83 ALA A CA 1
ATOM 643 C C . ALA A 1 83 ? -1.440 -5.118 38.054 1.00 88.81 83 ALA A C 1
ATOM 645 O O . ALA A 1 83 ? -1.103 -6.196 38.545 1.00 88.81 83 ALA A O 1
ATOM 646 N N . ALA A 1 84 ? -2.719 -4.831 37.784 1.00 90.06 84 ALA A N 1
ATOM 647 C CA . ALA A 1 84 ? -3.819 -5.754 38.062 1.00 90.06 84 ALA A CA 1
ATOM 648 C C . ALA A 1 84 ? -3.718 -7.051 37.242 1.00 90.06 84 ALA A C 1
ATOM 650 O O . ALA A 1 84 ? -3.933 -8.145 37.770 1.00 90.06 84 ALA A O 1
ATOM 651 N N . VAL A 1 85 ? -3.335 -6.945 35.966 1.00 88.44 85 VAL A N 1
ATOM 652 C CA . VAL A 1 85 ? -3.045 -8.103 35.111 1.00 88.44 85 VAL A CA 1
ATOM 653 C C . VAL A 1 85 ? -1.871 -8.912 35.672 1.00 88.44 85 VAL A C 1
ATOM 655 O O . VAL A 1 85 ? -2.003 -10.121 35.863 1.00 88.44 85 VAL A O 1
ATOM 658 N N . ALA A 1 86 ? -0.732 -8.266 35.937 1.00 86.25 86 ALA A N 1
ATOM 659 C CA . ALA A 1 86 ? 0.501 -8.935 36.352 1.00 86.25 86 ALA A CA 1
ATOM 660 C C . ALA A 1 86 ? 0.344 -9.661 37.695 1.00 86.25 86 ALA A C 1
ATOM 662 O O . ALA A 1 86 ? 0.744 -10.816 37.833 1.00 86.25 86 ALA A O 1
ATOM 663 N N . ASN A 1 87 ? -0.313 -9.013 38.657 1.00 88.31 87 ASN A N 1
ATOM 664 C CA . ASN A 1 87 ? -0.537 -9.554 39.997 1.00 88.31 87 ASN A CA 1
ATOM 665 C C . ASN A 1 87 ? -1.767 -10.469 40.083 1.00 88.31 87 ASN A C 1
ATOM 667 O O . ASN A 1 87 ? -2.076 -10.976 41.160 1.00 88.31 87 ASN A O 1
ATOM 671 N N . ARG A 1 88 ? -2.490 -10.669 38.969 1.00 87.88 88 ARG A N 1
ATOM 672 C CA . ARG A 1 88 ? -3.779 -11.378 38.915 1.00 87.88 88 ARG A CA 1
ATOM 673 C C . ARG A 1 88 ? -4.777 -10.872 39.966 1.00 87.88 88 ARG A C 1
ATOM 675 O O . ARG A 1 88 ? -5.501 -11.659 40.574 1.00 87.88 88 ARG A O 1
ATOM 682 N N . SER A 1 89 ? -4.813 -9.561 40.176 1.00 91.75 89 SER A N 1
ATOM 683 C CA . SER A 1 89 ? -5.613 -8.910 41.211 1.00 91.75 89 SER A CA 1
ATOM 684 C C . SER A 1 89 ? -6.809 -8.151 40.632 1.00 91.75 89 SER A C 1
ATOM 686 O O . SER A 1 89 ? -7.006 -8.063 39.416 1.00 91.75 89 SER A O 1
ATOM 688 N N . ALA A 1 90 ? -7.620 -7.588 41.528 1.00 92.25 90 ALA A N 1
ATOM 689 C CA . ALA A 1 90 ? -8.595 -6.569 41.166 1.00 92.25 90 ALA A CA 1
ATOM 690 C C . ALA A 1 90 ? -7.892 -5.284 40.694 1.00 92.25 90 ALA A C 1
ATOM 692 O O . ALA A 1 90 ? -6.752 -5.016 41.088 1.00 92.25 90 ALA A O 1
ATOM 693 N N . ILE A 1 91 ? -8.591 -4.473 39.896 1.00 91.44 91 ILE A N 1
ATOM 694 C CA . ILE A 1 91 ? -8.143 -3.114 39.557 1.00 91.44 91 ILE A CA 1
ATOM 695 C C . ILE A 1 91 ? -8.311 -2.213 40.784 1.00 91.44 91 ILE A C 1
ATOM 697 O O . ILE A 1 91 ? -9.344 -2.275 41.466 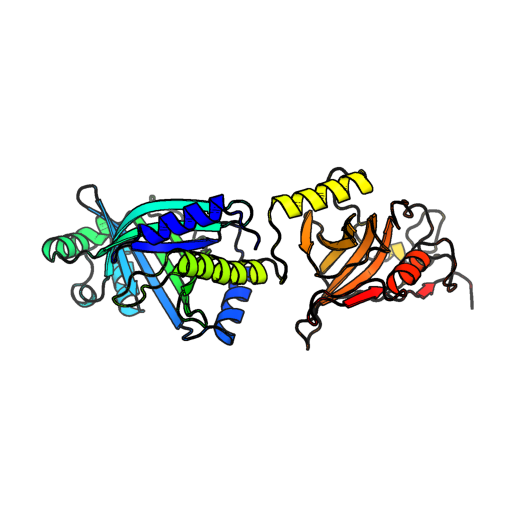1.00 91.44 91 ILE A O 1
ATOM 701 N N . ASP A 1 92 ? -7.323 -1.359 41.042 1.00 90.69 92 ASP A N 1
ATOM 702 C CA . ASP A 1 92 ? -7.379 -0.342 42.093 1.00 90.69 92 ASP A CA 1
ATOM 703 C C . ASP A 1 92 ? -8.644 0.536 41.944 1.00 90.69 92 ASP A C 1
ATOM 705 O O . ASP A 1 92 ? -8.881 1.077 40.859 1.00 90.69 92 ASP A O 1
ATOM 709 N N . PRO A 1 93 ? -9.480 0.673 42.996 1.00 90.38 93 PRO A N 1
ATOM 710 C CA . PRO A 1 93 ? -10.668 1.525 42.994 1.00 90.38 93 PRO A CA 1
ATOM 711 C C . PRO A 1 93 ? -10.465 2.947 42.463 1.00 90.38 93 PRO A C 1
ATOM 713 O O . PRO A 1 93 ? -11.379 3.457 41.814 1.00 90.38 93 PRO A O 1
ATOM 716 N N . ALA A 1 94 ? -9.302 3.563 42.699 1.00 90.94 94 ALA A N 1
ATOM 717 C CA . ALA A 1 94 ? -9.005 4.930 42.268 1.00 90.94 94 ALA A CA 1
ATOM 718 C C . ALA A 1 94 ? -8.998 5.090 40.739 1.00 90.94 94 ALA A C 1
ATOM 720 O O . ALA A 1 94 ? -9.305 6.166 40.242 1.00 90.94 94 ALA A O 1
ATOM 721 N N . HIS A 1 95 ? -8.722 4.008 40.008 1.00 90.12 95 HIS A N 1
ATOM 722 C CA . HIS A 1 95 ? -8.574 4.001 38.551 1.00 90.12 95 HIS A CA 1
ATOM 723 C C . HIS A 1 95 ? -9.793 3.422 37.820 1.00 90.12 95 HIS A C 1
ATOM 725 O O . HIS A 1 95 ? -9.786 3.283 36.602 1.00 90.12 95 HIS A O 1
ATOM 731 N N . ARG A 1 96 ? -10.857 3.028 38.538 1.00 87.38 96 ARG A N 1
ATOM 732 C CA . ARG A 1 96 ? -12.017 2.346 37.927 1.00 87.38 96 ARG A CA 1
ATOM 733 C C . ARG A 1 96 ? -12.954 3.282 37.166 1.00 87.38 96 ARG A C 1
ATOM 735 O O . ARG A 1 96 ? -13.686 2.803 36.305 1.00 87.38 96 ARG A O 1
ATOM 742 N N . ALA A 1 97 ? -12.988 4.566 37.524 1.00 84.81 97 ALA A N 1
ATOM 743 C CA . ALA A 1 97 ? -13.937 5.528 36.962 1.00 84.81 97 ALA A CA 1
ATOM 744 C C . ALA A 1 97 ? -13.627 5.882 35.498 1.00 84.81 97 ALA A C 1
ATOM 746 O O . ALA A 1 97 ? -14.554 6.101 34.724 1.00 84.81 97 ALA A O 1
ATOM 747 N N . ASP A 1 98 ? -12.347 5.860 35.125 1.00 85.00 98 ASP A N 1
ATOM 748 C CA . ASP A 1 98 ? -11.860 6.270 33.804 1.00 85.00 98 ASP A CA 1
ATOM 749 C C . ASP A 1 98 ? -11.746 5.098 32.809 1.00 85.00 98 ASP A C 1
ATOM 751 O O . ASP A 1 98 ? -11.289 5.251 31.675 1.00 85.00 98 ASP A O 1
ATOM 755 N N . LEU A 1 99 ? -12.194 3.902 33.209 1.00 88.31 99 LEU A N 1
ATOM 756 C CA . LEU A 1 99 ? -12.187 2.720 32.353 1.00 88.31 99 LEU A CA 1
ATOM 757 C C . LEU A 1 99 ? -13.380 2.713 31.403 1.00 88.31 99 LEU A C 1
ATOM 759 O O . LEU A 1 99 ? -14.539 2.797 31.811 1.00 88.31 99 LEU A O 1
ATOM 763 N N . VAL A 1 100 ? -13.100 2.461 30.128 1.00 92.62 100 VAL A N 1
ATOM 764 C CA . VAL A 1 100 ? -14.133 2.207 29.126 1.00 92.62 100 VAL A CA 1
ATOM 765 C C . VAL A 1 100 ? -14.349 0.704 29.021 1.00 92.62 100 VAL A C 1
ATOM 767 O O . VAL A 1 100 ? -13.440 -0.042 28.661 1.00 92.62 100 VAL A O 1
ATOM 770 N N . CYS A 1 101 ? -15.561 0.241 29.320 1.00 94.19 101 CYS A N 1
ATOM 771 C CA . CYS A 1 101 ? -15.926 -1.164 29.177 1.00 94.19 101 CYS A CA 1
ATOM 772 C C . CYS A 1 101 ? -17.001 -1.337 28.108 1.00 94.19 101 CYS A C 1
ATOM 774 O O . CYS A 1 101 ? -18.060 -0.713 28.178 1.00 94.19 101 CYS A O 1
ATOM 776 N N . ILE A 1 102 ? -16.746 -2.215 27.140 1.00 94.75 102 ILE A N 1
ATOM 777 C CA . ILE A 1 102 ? -17.689 -2.510 26.060 1.00 94.75 102 ILE A CA 1
ATOM 778 C C . ILE A 1 102 ? -17.804 -4.011 25.793 1.00 94.75 102 ILE A C 1
ATOM 780 O O . ILE A 1 102 ? -16.882 -4.792 26.055 1.00 94.75 102 ILE A O 1
ATOM 784 N N . MET A 1 103 ? -18.916 -4.406 25.182 1.00 93.44 103 MET A N 1
ATOM 785 C CA . MET A 1 103 ? -19.053 -5.688 24.496 1.00 93.44 103 MET A CA 1
ATOM 786 C C . MET A 1 103 ? -18.956 -5.460 22.989 1.00 93.44 103 MET A C 1
ATOM 788 O O . MET A 1 103 ? -19.714 -4.668 22.432 1.00 93.44 103 MET A O 1
ATOM 792 N N . LYS A 1 104 ? -18.035 -6.178 22.338 1.00 91.25 104 LYS A N 1
ATOM 793 C CA . LYS A 1 104 ? -17.889 -6.172 20.879 1.00 91.25 104 LYS A CA 1
ATOM 794 C C . LYS A 1 104 ? -18.506 -7.416 20.269 1.00 91.25 104 LYS A C 1
ATOM 796 O O . LYS A 1 104 ? -18.177 -8.527 20.681 1.00 91.25 104 LYS A O 1
ATOM 801 N N . SER A 1 105 ? -19.303 -7.241 19.223 1.00 91.19 105 SER A N 1
ATOM 802 C CA . SER A 1 105 ? -19.720 -8.347 18.359 1.00 91.19 105 SER A CA 1
ATOM 803 C C . SER A 1 105 ? -19.693 -7.937 16.890 1.00 91.19 105 SER A C 1
ATOM 805 O O . SER A 1 105 ? -19.970 -6.791 16.543 1.00 91.19 105 SER A O 1
ATOM 807 N N . MET A 1 106 ? -19.291 -8.866 16.022 1.00 91.75 106 MET A N 1
ATOM 808 C CA . MET A 1 106 ? -19.283 -8.635 14.579 1.00 91.75 106 MET A CA 1
ATOM 809 C C . MET A 1 106 ? -20.712 -8.746 14.049 1.00 91.75 106 MET A C 1
ATOM 811 O O . MET A 1 106 ? -21.365 -9.755 14.303 1.00 91.75 106 MET A O 1
ATOM 815 N N . ALA A 1 107 ? -21.166 -7.744 13.299 1.00 92.31 107 ALA A N 1
ATOM 816 C CA . ALA A 1 107 ? -22.482 -7.756 12.675 1.00 92.31 107 ALA A CA 1
ATOM 817 C C . ALA A 1 107 ? -22.381 -8.173 11.204 1.00 92.31 107 ALA A C 1
ATOM 819 O O . ALA A 1 107 ? -23.024 -9.124 10.771 1.00 92.31 107 ALA A O 1
ATOM 820 N N . GLU A 1 108 ? -21.534 -7.485 10.437 1.00 95.06 108 GLU A N 1
ATOM 821 C CA . GLU A 1 108 ? -21.385 -7.719 9.002 1.00 95.06 108 GLU A CA 1
ATOM 822 C C . GLU A 1 108 ? -19.965 -7.396 8.533 1.00 95.06 108 GLU A C 1
ATOM 824 O O . GLU A 1 108 ? -19.288 -6.538 9.103 1.00 95.06 108 GLU A O 1
ATOM 829 N N . ALA A 1 109 ? -19.503 -8.077 7.483 1.00 96.50 109 ALA A N 1
ATOM 830 C CA . ALA A 1 109 ? -18.204 -7.819 6.884 1.00 96.50 109 ALA A CA 1
ATOM 831 C C . ALA A 1 109 ? -18.232 -7.979 5.361 1.00 96.50 109 ALA A C 1
ATOM 833 O O . ALA A 1 109 ? -18.743 -8.966 4.834 1.00 96.50 109 ALA A O 1
ATOM 834 N N . VAL A 1 110 ? -17.592 -7.045 4.662 1.00 97.50 110 VAL A N 1
ATOM 835 C CA . VAL A 1 110 ? -17.371 -7.084 3.216 1.00 97.50 110 VAL A CA 1
ATOM 836 C C . VAL A 1 110 ? -15.870 -7.046 2.957 1.00 97.50 110 VAL A C 1
ATOM 838 O O . VAL A 1 110 ? -15.200 -6.047 3.217 1.00 97.50 110 VAL A O 1
ATOM 841 N N . THR A 1 111 ? -15.329 -8.142 2.429 1.00 97.44 111 THR A N 1
ATOM 842 C CA . THR A 1 111 ? -13.923 -8.221 2.017 1.00 97.44 111 THR A CA 1
ATOM 843 C C . THR A 1 111 ? -13.776 -7.836 0.548 1.00 97.44 111 THR A C 1
ATOM 845 O O . THR A 1 111 ? -14.468 -8.367 -0.321 1.00 97.44 111 THR A O 1
ATOM 848 N N . ILE A 1 112 ? -12.827 -6.946 0.266 1.00 97.06 112 ILE A N 1
ATOM 849 C CA . ILE A 1 112 ? -12.425 -6.510 -1.072 1.00 97.06 112 ILE A CA 1
ATOM 850 C C . ILE A 1 112 ? -10.956 -6.908 -1.245 1.00 97.06 112 ILE A C 1
ATOM 852 O O . ILE A 1 112 ? -10.045 -6.083 -1.188 1.00 97.06 112 ILE A O 1
ATOM 856 N N . ALA A 1 113 ? -10.733 -8.213 -1.428 1.00 94.88 113 ALA A N 1
ATOM 857 C CA . ALA A 1 113 ? -9.400 -8.822 -1.439 1.00 94.88 113 ALA A CA 1
ATOM 858 C C . ALA A 1 113 ? -8.459 -8.190 -2.476 1.00 94.88 113 ALA A C 1
ATOM 860 O O . ALA A 1 113 ? -7.279 -8.005 -2.206 1.00 94.88 113 ALA A O 1
ATOM 861 N N . LYS A 1 114 ? -8.995 -7.759 -3.628 1.00 95.00 114 LYS A N 1
ATOM 862 C CA . LYS A 1 114 ? -8.219 -7.095 -4.687 1.00 95.00 114 LYS A CA 1
ATOM 863 C C . LYS A 1 114 ? -7.525 -5.793 -4.250 1.00 95.00 114 LYS A C 1
ATOM 865 O O . LYS A 1 114 ? -6.650 -5.322 -4.970 1.00 95.00 114 LYS A O 1
ATOM 870 N N . TYR A 1 115 ? -7.909 -5.222 -3.108 1.00 96.44 115 TYR A N 1
ATOM 871 C CA . TYR A 1 115 ? -7.321 -4.014 -2.523 1.00 96.44 115 TYR A CA 1
ATOM 872 C C . TYR A 1 115 ? -6.882 -4.203 -1.066 1.00 96.44 115 TYR A C 1
ATOM 874 O O . TYR A 1 115 ? -6.724 -3.207 -0.368 1.00 96.44 115 TYR A O 1
ATOM 882 N N . ASP A 1 116 ? -6.722 -5.446 -0.595 1.00 96.56 116 ASP A N 1
ATOM 883 C CA . ASP A 1 116 ? -6.317 -5.730 0.790 1.00 96.56 116 ASP A CA 1
ATOM 884 C C . ASP A 1 116 ? -7.173 -4.967 1.814 1.00 96.56 116 ASP A C 1
ATOM 886 O O . ASP A 1 116 ? -6.679 -4.371 2.771 1.00 96.56 116 ASP A O 1
ATOM 890 N N . MET A 1 117 ? -8.481 -4.928 1.556 1.00 97.75 117 MET A N 1
ATOM 891 C CA . MET A 1 117 ? -9.437 -4.122 2.301 1.00 97.75 117 MET A CA 1
ATOM 892 C C . MET A 1 117 ? -10.522 -5.015 2.883 1.00 97.75 117 MET A C 1
ATOM 894 O O . MET A 1 117 ? -11.104 -5.855 2.188 1.00 97.75 117 MET A O 1
ATOM 898 N N . LYS A 1 118 ? -10.861 -4.781 4.147 1.00 98.19 118 LYS A N 1
ATOM 899 C CA . LYS A 1 118 ? -12.031 -5.376 4.786 1.00 98.19 118 LYS A CA 1
ATOM 900 C C . LYS A 1 118 ? -12.844 -4.291 5.468 1.00 98.19 118 LYS A C 1
ATOM 902 O O . LYS A 1 118 ? -12.339 -3.622 6.360 1.00 98.19 118 LYS A O 1
ATOM 907 N N . VAL A 1 119 ? -14.098 -4.140 5.057 1.00 98.06 119 VAL A N 1
ATOM 908 C CA . VAL A 1 119 ? -15.060 -3.262 5.728 1.00 98.06 119 VAL A CA 1
ATOM 909 C C . VAL A 1 119 ? -15.864 -4.088 6.712 1.00 98.06 119 VAL A C 1
ATOM 911 O O . VAL A 1 119 ? -16.337 -5.169 6.359 1.00 98.06 119 VAL A O 1
ATOM 914 N N . THR A 1 120 ? -16.016 -3.607 7.938 1.00 97.44 120 THR A N 1
ATOM 915 C CA . THR A 1 120 ? -16.790 -4.289 8.977 1.00 97.44 120 THR A CA 1
ATOM 916 C C . THR A 1 120 ? -17.755 -3.339 9.655 1.00 97.44 120 THR A C 1
ATOM 918 O O . THR A 1 120 ? -17.376 -2.212 9.956 1.00 97.44 120 THR A O 1
ATOM 921 N N . ARG A 1 121 ? -18.958 -3.836 9.951 1.00 95.56 121 ARG A N 1
ATOM 922 C CA . ARG A 1 121 ? -19.867 -3.259 10.940 1.00 95.56 121 ARG A CA 1
ATOM 923 C C . ARG A 1 121 ? -19.802 -4.095 12.211 1.00 95.56 121 ARG A C 1
ATOM 925 O O . ARG A 1 121 ? -20.022 -5.310 12.163 1.00 95.56 121 ARG A O 1
ATOM 932 N N . LYS A 1 122 ? -19.519 -3.457 13.340 1.00 95.00 122 LYS A N 1
ATOM 933 C CA . LYS A 1 122 ? -19.452 -4.092 14.661 1.00 95.00 122 LYS A CA 1
ATOM 934 C C . LYS A 1 122 ? -20.413 -3.390 15.605 1.00 95.00 122 LYS A C 1
ATOM 936 O O . LYS A 1 122 ? -20.479 -2.170 15.596 1.00 95.00 122 LYS A O 1
ATOM 941 N N . HIS A 1 123 ? -21.100 -4.152 16.445 1.00 93.12 123 HIS A N 1
ATOM 942 C CA . HIS A 1 123 ? -21.814 -3.587 17.584 1.00 93.12 123 HIS A CA 1
ATOM 943 C C . HIS A 1 123 ? -20.806 -3.331 18.709 1.00 93.12 123 HIS A C 1
ATOM 945 O O . HIS A 1 123 ? -20.150 -4.275 19.170 1.00 93.12 123 HIS A O 1
ATOM 951 N N . GLU A 1 124 ? -20.695 -2.082 19.153 1.00 91.75 124 GLU A N 1
ATOM 952 C CA . GLU A 1 124 ? -19.929 -1.664 20.326 1.00 91.75 124 GLU A CA 1
ATOM 953 C C . GLU A 1 124 ? -20.885 -1.169 21.407 1.00 91.75 124 GLU A C 1
ATOM 955 O O . GLU A 1 124 ? -21.250 0.001 21.456 1.00 91.75 124 GLU A O 1
ATOM 960 N N . VAL A 1 125 ? -21.314 -2.071 22.290 1.00 92.19 125 VAL A N 1
ATOM 961 C CA . VAL A 1 125 ? -22.286 -1.727 23.336 1.00 92.19 125 VAL A CA 1
ATOM 962 C C . VAL A 1 125 ? -21.544 -1.373 24.627 1.00 92.19 125 VAL A C 1
ATOM 964 O O . VAL A 1 125 ? -20.892 -2.261 25.195 1.00 92.19 125 VAL A O 1
ATOM 967 N N . PRO A 1 126 ? -21.643 -0.125 25.129 1.00 93.00 126 PRO A N 1
ATOM 968 C CA . PRO A 1 126 ? -21.069 0.248 26.415 1.00 93.00 126 PRO A CA 1
ATOM 969 C C . PRO A 1 126 ? -21.706 -0.531 27.564 1.00 93.00 126 PRO A C 1
ATOM 971 O O . PRO A 1 126 ? -22.925 -0.703 27.633 1.00 93.00 126 PRO A O 1
ATOM 974 N N . VAL A 1 127 ? -20.883 -0.982 28.507 1.00 93.12 127 VAL A N 1
ATOM 975 C CA . VAL A 1 127 ? -21.355 -1.609 29.741 1.00 93.12 127 VAL A CA 1
ATOM 976 C C . VAL A 1 127 ? -21.587 -0.517 30.775 1.00 93.12 127 VAL A C 1
ATOM 978 O O . VAL A 1 127 ? -20.647 0.004 31.361 1.00 93.12 127 VAL A O 1
ATOM 981 N N . THR A 1 128 ? -22.849 -0.173 31.014 1.00 90.19 128 THR A N 1
ATOM 982 C CA . THR A 1 128 ? -23.233 0.886 31.966 1.00 90.19 128 THR A CA 1
ATOM 983 C C . THR A 1 128 ? -23.713 0.343 33.312 1.00 90.19 128 THR A C 1
ATOM 985 O O . THR A 1 128 ? -23.800 1.078 34.296 1.00 90.19 128 THR A O 1
ATOM 988 N N . GLN A 1 129 ? -24.021 -0.955 33.391 1.00 91.88 129 GLN A N 1
ATOM 989 C CA . GLN A 1 129 ? -24.511 -1.576 34.619 1.00 91.88 129 GLN A CA 1
ATOM 990 C C . GLN A 1 129 ? -23.404 -1.640 35.675 1.00 91.88 129 GLN A C 1
ATOM 992 O O . GLN A 1 129 ? -22.443 -2.401 35.551 1.00 91.88 129 GLN A O 1
ATOM 997 N N . ARG A 1 130 ? -23.581 -0.878 36.762 1.00 88.69 130 ARG A N 1
ATOM 998 C CA . ARG A 1 130 ? -22.600 -0.762 37.852 1.00 88.69 130 ARG A CA 1
ATOM 999 C C . ARG A 1 130 ? -22.213 -2.112 38.457 1.00 88.69 130 ARG A C 1
ATOM 1001 O O . ARG A 1 130 ? -21.037 -2.341 38.695 1.00 88.69 130 ARG A O 1
ATOM 1008 N N . ALA A 1 131 ? -23.176 -3.014 38.655 1.00 90.69 131 ALA A N 1
ATOM 1009 C CA . ALA A 1 131 ? -22.906 -4.350 39.190 1.00 90.69 131 ALA A CA 1
ATOM 1010 C C . ALA A 1 131 ? -21.940 -5.150 38.295 1.00 90.69 131 ALA A C 1
ATOM 1012 O O . ALA A 1 131 ? -20.996 -5.756 38.795 1.00 90.69 131 ALA A O 1
ATOM 1013 N N . THR A 1 132 ? -22.132 -5.100 36.974 1.00 90.56 132 THR A N 1
ATOM 1014 C CA . THR A 1 132 ? -21.253 -5.766 36.003 1.00 90.56 132 THR A CA 1
ATOM 1015 C C . THR A 1 132 ? -19.864 -5.137 35.984 1.00 90.56 132 THR A C 1
ATOM 1017 O O . THR A 1 132 ? -18.872 -5.859 36.030 1.00 90.56 132 THR A O 1
ATOM 1020 N N . LEU A 1 133 ? -19.773 -3.802 35.979 1.00 91.06 133 LEU A N 1
ATOM 1021 C CA . LEU A 1 133 ? -18.491 -3.089 36.042 1.00 91.06 133 LEU A CA 1
ATOM 1022 C C . LEU A 1 133 ? -17.705 -3.441 37.313 1.00 91.06 133 LEU A C 1
ATOM 1024 O O . LEU A 1 133 ? -16.507 -3.711 37.242 1.00 91.06 133 LEU A O 1
ATOM 1028 N N . THR A 1 134 ? -18.382 -3.514 38.463 1.00 89.94 134 THR A N 1
ATOM 1029 C CA . THR A 1 134 ? -17.776 -3.940 39.730 1.00 89.94 134 THR A CA 1
ATOM 1030 C C . THR A 1 134 ? -17.249 -5.371 39.644 1.00 89.94 134 THR A C 1
ATOM 1032 O O . THR A 1 134 ? -16.094 -5.604 39.991 1.00 89.94 134 THR A O 1
ATOM 1035 N N . GLN A 1 135 ? -18.035 -6.316 39.119 1.00 91.81 135 GLN A N 1
ATOM 1036 C CA . GLN A 1 135 ? -17.594 -7.708 38.965 1.00 91.81 135 GLN A CA 1
ATOM 1037 C C . GLN A 1 135 ? -16.392 -7.845 38.025 1.00 91.81 135 GLN A C 1
ATOM 1039 O O . GLN A 1 135 ? -15.471 -8.609 38.319 1.00 91.81 135 GLN A O 1
ATOM 1044 N N . ILE A 1 136 ? -16.380 -7.101 36.913 1.00 91.81 136 ILE A N 1
ATOM 1045 C CA . ILE A 1 136 ? -15.252 -7.071 35.975 1.00 91.81 136 ILE A CA 1
ATOM 1046 C C . ILE A 1 136 ? -13.998 -6.549 36.678 1.00 91.81 136 ILE A C 1
ATOM 1048 O O . ILE A 1 136 ? -12.947 -7.169 36.555 1.00 91.81 136 ILE A O 1
ATOM 1052 N N . ALA A 1 137 ? -14.103 -5.455 37.438 1.00 89.38 137 ALA A N 1
ATOM 1053 C CA . ALA A 1 137 ? -12.967 -4.865 38.142 1.00 89.38 137 ALA A CA 1
ATOM 1054 C C . ALA A 1 137 ? -12.438 -5.753 39.283 1.00 89.38 137 ALA A C 1
ATOM 1056 O O . ALA A 1 137 ? -11.229 -5.818 39.491 1.00 89.38 137 ALA A O 1
ATOM 1057 N N . GLU A 1 138 ? -13.315 -6.446 40.014 1.00 89.94 138 GLU A N 1
ATOM 1058 C CA . GLU A 1 138 ? -12.943 -7.335 41.125 1.00 89.94 138 GLU A CA 1
ATOM 1059 C C . GLU A 1 138 ? -12.322 -8.652 40.655 1.00 89.94 138 GLU A C 1
ATOM 1061 O O . GLU A 1 138 ? -11.395 -9.159 41.283 1.00 89.94 138 GLU A O 1
ATOM 1066 N N . ARG A 1 139 ? -12.805 -9.203 39.537 1.00 88.62 139 ARG A N 1
ATOM 1067 C CA . ARG A 1 139 ? -12.332 -10.477 38.964 1.00 88.62 139 ARG A CA 1
ATOM 1068 C C . ARG A 1 139 ? -11.399 -10.274 37.770 1.00 88.62 139 ARG A C 1
ATOM 1070 O O . ARG A 1 139 ? -11.238 -11.170 36.948 1.00 88.62 139 ARG A O 1
ATOM 1077 N N . PHE A 1 140 ? -10.810 -9.088 37.654 1.00 88.38 140 PHE A N 1
ATOM 1078 C CA . PHE A 1 140 ? -10.121 -8.645 36.448 1.00 88.38 140 PHE A CA 1
ATOM 1079 C C . PHE A 1 140 ? -8.927 -9.531 36.079 1.00 88.38 140 PHE A C 1
ATOM 1081 O O . PHE A 1 140 ? -8.911 -10.151 35.012 1.00 88.38 140 PHE A O 1
ATOM 1088 N N . GLY A 1 141 ? -7.942 -9.636 36.974 1.00 82.56 141 GLY A N 1
ATOM 1089 C CA . GLY A 1 141 ? -6.712 -10.375 36.710 1.00 82.56 141 GLY A CA 1
ATOM 1090 C C . GLY A 1 141 ? -6.928 -11.876 36.488 1.00 82.56 141 GLY A C 1
ATOM 1091 O O . GLY A 1 141 ? -6.294 -12.462 35.614 1.00 82.56 141 GLY A O 1
ATOM 1092 N N . SER A 1 142 ? -7.863 -12.502 37.212 1.00 83.31 142 SER A N 1
ATOM 1093 C CA . SER A 1 142 ? -8.167 -13.937 37.077 1.00 83.31 142 SER A CA 1
ATOM 1094 C C . SER A 1 142 ? -8.921 -14.290 35.792 1.00 83.31 142 SER A C 1
ATOM 1096 O O . SER A 1 142 ? -8.775 -15.402 35.282 1.00 83.31 142 SER A O 1
ATOM 1098 N N . ASN A 1 143 ? -9.681 -13.344 35.239 1.00 86.81 143 ASN A N 1
ATOM 1099 C CA . ASN A 1 143 ? -10.492 -13.538 34.036 1.00 86.81 143 ASN A CA 1
ATOM 1100 C C . ASN A 1 143 ? -9.882 -12.915 32.770 1.00 86.81 143 ASN A C 1
ATOM 1102 O O . ASN A 1 143 ? -10.495 -12.956 31.698 1.00 86.81 143 ASN A O 1
ATOM 1106 N N . THR A 1 144 ? -8.683 -12.342 32.877 1.00 85.25 144 THR A N 1
ATOM 1107 C CA . THR A 1 144 ? -7.954 -11.760 31.750 1.00 85.25 144 THR A CA 1
ATOM 1108 C C . THR A 1 144 ? -7.496 -12.850 30.779 1.00 85.25 144 THR A C 1
ATOM 1110 O O . THR A 1 144 ? -6.896 -13.850 31.170 1.00 85.25 144 THR A O 1
ATOM 1113 N N . ARG A 1 145 ? -7.766 -12.654 29.485 1.00 84.25 145 ARG A N 1
ATOM 1114 C CA . ARG A 1 145 ? -7.392 -13.589 28.408 1.00 84.25 145 ARG A CA 1
ATOM 1115 C C . ARG A 1 145 ? -6.341 -13.023 27.469 1.00 84.25 145 ARG A C 1
ATOM 1117 O O . ARG A 1 145 ? -5.391 -13.710 27.102 1.00 84.25 145 ARG A O 1
ATOM 1124 N N . ILE A 1 146 ? -6.540 -11.778 27.054 1.00 86.69 146 ILE A N 1
ATOM 1125 C CA . ILE A 1 146 ? -5.704 -11.111 26.057 1.00 86.69 146 ILE A CA 1
ATOM 1126 C C . ILE A 1 146 ? -5.420 -9.704 26.550 1.00 86.69 146 ILE A C 1
ATOM 1128 O O . ILE A 1 146 ? -6.344 -9.012 26.977 1.00 86.69 146 ILE A O 1
ATOM 1132 N N . VAL A 1 147 ? -4.165 -9.286 26.439 1.00 87.88 147 VAL A N 1
ATOM 1133 C CA . VAL A 1 147 ? -3.711 -7.939 26.770 1.00 87.88 147 VAL A CA 1
ATOM 1134 C C . VAL A 1 147 ? -3.053 -7.343 25.537 1.00 87.88 147 VAL A C 1
ATOM 1136 O O . VAL A 1 147 ? -2.242 -7.990 24.873 1.00 87.88 147 VAL A O 1
ATOM 1139 N N . ARG A 1 148 ? -3.428 -6.115 25.194 1.00 88.94 148 ARG A N 1
ATOM 1140 C CA . ARG A 1 148 ? -2.849 -5.380 24.071 1.00 88.94 148 ARG A CA 1
ATOM 1141 C C . ARG A 1 148 ? -2.516 -3.977 24.525 1.00 88.94 148 ARG A C 1
ATOM 1143 O O . ARG A 1 148 ? -3.431 -3.213 24.817 1.00 88.94 148 ARG A O 1
ATOM 1150 N N . THR A 1 149 ? -1.238 -3.630 24.546 1.00 89.38 149 THR A N 1
ATOM 1151 C CA . THR A 1 149 ? -0.834 -2.229 24.665 1.00 89.38 149 THR A CA 1
ATOM 1152 C C . THR A 1 149 ? -0.757 -1.632 23.269 1.00 89.38 149 THR A C 1
ATOM 1154 O O . THR A 1 149 ? -0.345 -2.290 22.309 1.00 89.38 149 THR A O 1
ATOM 1157 N N . LYS A 1 150 ? -1.247 -0.406 23.128 1.00 92.31 150 LYS A N 1
ATOM 1158 C CA . LYS A 1 150 ? -1.437 0.244 21.841 1.00 92.31 150 LYS A CA 1
ATOM 1159 C C . LYS A 1 150 ? -0.929 1.664 21.904 1.00 92.31 150 LYS A C 1
ATOM 1161 O O . LYS A 1 150 ? -1.308 2.404 22.806 1.00 92.31 150 LYS A O 1
ATOM 1166 N N . ARG A 1 151 ? -0.187 2.050 20.876 1.00 92.88 151 ARG A N 1
ATOM 1167 C CA . ARG A 1 151 ? 0.038 3.450 20.539 1.00 92.88 151 ARG A CA 1
ATOM 1168 C C . ARG A 1 151 ? -0.765 3.775 19.294 1.00 92.88 151 ARG A C 1
ATOM 1170 O O . ARG A 1 151 ? -0.493 3.218 18.228 1.00 92.88 151 ARG A O 1
ATOM 1177 N N . ARG A 1 152 ? -1.777 4.623 19.445 1.00 95.69 152 ARG A N 1
ATOM 1178 C CA . ARG A 1 152 ? -2.684 5.024 18.370 1.00 95.69 152 ARG A CA 1
ATOM 1179 C C . ARG A 1 152 ? -2.395 6.457 17.941 1.00 95.69 152 ARG A C 1
ATOM 1181 O O . ARG A 1 152 ? -2.253 7.339 18.781 1.00 95.69 152 ARG A O 1
ATOM 1188 N N . PHE A 1 153 ? -2.344 6.663 16.633 1.00 97.31 153 PHE A N 1
ATOM 1189 C CA . PHE A 1 153 ? -2.299 7.962 15.980 1.00 97.31 153 PHE A CA 1
ATOM 1190 C C . PHE A 1 153 ? -3.608 8.132 15.218 1.00 97.31 153 PHE A C 1
ATOM 1192 O O . PHE A 1 153 ? -3.946 7.275 14.396 1.00 97.31 153 PHE A O 1
ATOM 1199 N N . SER A 1 154 ? -4.330 9.212 15.492 1.00 97.94 154 SER A N 1
ATOM 1200 C CA . SER A 1 154 ? -5.659 9.443 14.931 1.00 97.94 154 SER A CA 1
ATOM 1201 C C . SER A 1 154 ? -5.766 10.836 14.334 1.00 97.94 154 SER A C 1
ATOM 1203 O O . SER A 1 154 ? -5.274 11.801 14.916 1.00 97.94 154 SER A O 1
ATOM 1205 N N . CYS A 1 155 ? -6.430 10.956 13.187 1.00 97.56 155 CYS A N 1
ATOM 1206 C CA . CYS A 1 155 ? -6.764 12.248 12.585 1.00 97.56 155 CYS A CA 1
ATOM 1207 C C . CYS A 1 155 ? -8.074 12.174 11.796 1.00 97.56 155 CYS A C 1
ATOM 1209 O O . CYS A 1 155 ? -8.484 11.106 11.336 1.00 97.56 155 CYS A O 1
ATOM 1211 N N . LEU A 1 156 ? -8.723 13.314 11.594 1.00 96.50 156 LEU A N 1
ATOM 1212 C CA . LEU A 1 156 ? -9.940 13.427 10.798 1.00 96.50 156 LEU A CA 1
ATOM 1213 C C . LEU A 1 156 ? -9.626 13.576 9.306 1.00 96.50 156 LEU A C 1
ATOM 1215 O O . LEU A 1 156 ? -8.613 14.166 8.918 1.00 96.50 156 LEU A O 1
ATOM 1219 N N . SER A 1 157 ? -10.524 13.072 8.459 1.00 93.31 157 SER A N 1
ATOM 1220 C CA . SER A 1 157 ? -10.557 13.449 7.047 1.00 93.31 157 SER A CA 1
ATOM 1221 C C . SER A 1 157 ? -10.912 14.929 6.887 1.00 93.31 157 SER A C 1
ATOM 1223 O O . SER A 1 157 ? -11.573 15.520 7.740 1.00 93.31 157 SER A O 1
ATOM 1225 N N . GLU A 1 158 ? -10.498 15.536 5.772 1.00 90.06 158 GLU A N 1
ATOM 1226 C CA . GLU A 1 158 ? -10.768 16.956 5.482 1.00 90.06 158 GLU A CA 1
ATOM 1227 C C . GLU A 1 158 ? -12.264 17.304 5.531 1.00 90.06 158 GLU A C 1
ATOM 1229 O O . GLU A 1 158 ? -12.646 18.362 6.024 1.00 90.06 158 GLU A O 1
ATOM 1234 N N . ASP A 1 159 ? -13.116 16.390 5.059 1.00 88.38 159 ASP A N 1
ATOM 1235 C CA . ASP A 1 159 ? -14.578 16.520 5.072 1.00 88.38 159 ASP A CA 1
ATOM 1236 C C . ASP A 1 159 ? -15.219 16.163 6.428 1.00 88.38 159 ASP A C 1
ATOM 1238 O O . ASP A 1 159 ? -16.437 16.253 6.574 1.00 88.38 159 ASP A O 1
ATOM 1242 N N . GLY A 1 160 ? -14.423 15.741 7.418 1.00 90.19 160 GLY A N 1
ATOM 1243 C CA . GLY A 1 160 ? -14.886 15.307 8.738 1.00 90.19 160 GLY A CA 1
ATOM 1244 C C . GLY A 1 160 ? -15.746 14.040 8.721 1.00 90.19 160 GLY A C 1
ATOM 1245 O O . GLY A 1 160 ? -16.346 13.690 9.737 1.00 90.19 160 GLY A O 1
ATOM 1246 N N . MET A 1 161 ? -15.849 13.346 7.583 1.00 91.56 161 MET A N 1
ATOM 1247 C CA . MET A 1 161 ? -16.710 12.173 7.454 1.00 91.56 161 MET A CA 1
ATOM 1248 C C . MET A 1 161 ? -16.101 10.918 8.075 1.00 91.56 161 MET A C 1
ATOM 1250 O O . MET A 1 161 ? -16.861 10.041 8.498 1.00 91.56 161 MET A O 1
ATOM 1254 N N . CYS A 1 162 ? -14.774 10.833 8.120 1.00 95.44 162 CYS A N 1
ATOM 1255 C CA . CYS A 1 162 ? -14.031 9.667 8.569 1.00 95.44 162 CYS A CA 1
ATOM 1256 C C . CYS A 1 162 ? -12.922 10.055 9.558 1.00 95.44 162 CYS A C 1
ATOM 1258 O O . CYS A 1 162 ? -12.426 11.183 9.550 1.00 95.44 162 CYS A O 1
ATOM 1260 N N . ARG A 1 163 ? -12.482 9.082 10.355 1.00 97.31 163 ARG A N 1
ATOM 1261 C CA . ARG A 1 163 ? -11.260 9.134 11.160 1.00 97.31 163 ARG A CA 1
ATOM 1262 C C . ARG A 1 163 ? -10.276 8.091 10.644 1.00 97.31 163 ARG A C 1
ATOM 1264 O O . ARG A 1 163 ? -10.663 6.962 10.365 1.00 97.31 163 ARG A O 1
ATOM 1271 N N . PHE A 1 164 ? -9.016 8.466 10.501 1.00 98.44 164 PHE A N 1
ATOM 1272 C CA . PHE A 1 164 ? -7.927 7.531 10.247 1.00 98.44 164 PHE A CA 1
ATOM 1273 C C . PHE A 1 164 ? -7.338 7.109 11.581 1.00 98.44 164 PHE A C 1
ATOM 1275 O O . PHE A 1 164 ? -6.990 7.983 12.369 1.00 98.44 164 PHE A O 1
ATOM 1282 N N . ASP A 1 165 ? -7.189 5.806 11.797 1.00 98.25 165 ASP A N 1
ATOM 1283 C CA . ASP A 1 165 ? -6.567 5.234 12.986 1.00 98.25 165 ASP A CA 1
ATOM 1284 C C . ASP A 1 165 ? -5.379 4.366 12.577 1.00 98.25 165 ASP A C 1
ATOM 1286 O O . ASP A 1 165 ? -5.525 3.323 11.937 1.00 98.25 165 ASP A O 1
ATOM 1290 N N . LEU A 1 166 ? -4.184 4.794 12.971 1.00 98.38 166 LEU A N 1
ATOM 1291 C CA . LEU A 1 166 ? -2.948 4.039 12.813 1.00 98.38 166 LEU A CA 1
ATOM 1292 C C . LEU A 1 166 ? -2.523 3.537 14.183 1.00 98.38 166 LEU A C 1
ATOM 1294 O O . LEU A 1 166 ? -2.279 4.335 15.084 1.00 98.38 166 LEU A O 1
ATOM 1298 N N . THR A 1 167 ? -2.428 2.225 14.363 1.00 97.31 167 THR A N 1
ATOM 1299 C CA . THR A 1 167 ? -2.141 1.648 15.679 1.00 97.31 167 THR A CA 1
ATOM 1300 C C . THR A 1 167 ? -0.923 0.733 15.625 1.00 97.31 167 THR A C 1
ATOM 1302 O O . THR A 1 167 ? -0.905 -0.235 14.871 1.00 97.31 167 THR A O 1
ATOM 1305 N N . ALA A 1 168 ? 0.079 1.010 16.459 1.00 95.38 168 ALA A N 1
ATOM 1306 C CA . ALA A 1 168 ? 1.115 0.044 16.807 1.00 95.38 168 ALA A CA 1
ATOM 1307 C C . ALA A 1 168 ? 0.636 -0.752 18.027 1.00 95.38 168 ALA A C 1
ATOM 1309 O O . ALA A 1 168 ? 0.386 -0.180 19.089 1.00 95.38 168 ALA A O 1
ATOM 1310 N N . VAL A 1 169 ? 0.467 -2.060 17.867 1.00 91.56 169 VAL A N 1
ATOM 1311 C CA . VAL A 1 169 ? -0.106 -2.967 18.862 1.00 91.56 169 VAL A CA 1
ATOM 1312 C C . VAL A 1 169 ? 0.970 -3.932 19.329 1.00 91.56 169 VAL A C 1
ATOM 1314 O O . VAL A 1 169 ? 1.460 -4.736 18.542 1.00 91.56 169 VAL A O 1
ATOM 1317 N N . ASN A 1 170 ? 1.291 -3.911 20.617 1.00 85.31 170 ASN A N 1
ATOM 1318 C CA . ASN A 1 170 ? 2.041 -4.987 21.249 1.00 85.31 170 ASN A CA 1
ATOM 1319 C C . ASN A 1 170 ? 1.041 -5.990 21.838 1.00 85.31 170 ASN A C 1
ATOM 1321 O O . ASN A 1 170 ? 0.245 -5.668 22.727 1.00 85.31 170 ASN A O 1
ATOM 1325 N N . HIS A 1 171 ? 1.032 -7.197 21.277 1.00 75.25 171 HIS A N 1
ATOM 1326 C CA . HIS A 1 171 ? 0.071 -8.236 21.619 1.00 75.25 171 HIS A CA 1
ATOM 1327 C C . HIS A 1 171 ? 0.656 -9.231 22.623 1.00 75.25 171 HIS A C 1
ATOM 1329 O O . HIS A 1 171 ? 1.562 -9.991 22.294 1.00 75.25 171 HIS A O 1
ATOM 1335 N N . MET A 1 172 ? 0.057 -9.322 23.811 1.00 68.38 172 MET A N 1
ATOM 1336 C CA . MET A 1 172 ? 0.411 -10.309 24.831 1.00 68.38 172 MET A CA 1
ATOM 1337 C C . MET A 1 172 ? -0.758 -11.279 25.051 1.00 68.38 172 MET A C 1
ATOM 1339 O O . MET A 1 172 ? -1.807 -10.922 25.596 1.00 68.38 172 MET A O 1
ATOM 1343 N N . ALA A 1 173 ? -0.588 -12.531 24.617 1.00 60.28 173 ALA A N 1
ATOM 1344 C CA . ALA A 1 173 ? -1.498 -13.615 24.977 1.00 60.28 173 ALA A CA 1
ATOM 1345 C C . ALA A 1 173 ? -1.044 -14.223 26.309 1.00 60.28 173 ALA A C 1
ATOM 1347 O O . ALA A 1 173 ? 0.106 -14.634 26.439 1.00 60.28 173 ALA A O 1
ATOM 1348 N N . MET A 1 174 ? -1.941 -14.299 27.292 1.00 60.31 174 MET A N 1
ATOM 1349 C CA . MET A 1 174 ? -1.637 -14.906 28.591 1.00 60.31 174 MET A CA 1
ATOM 1350 C C . MET A 1 174 ? -1.798 -16.431 28.507 1.00 60.31 174 MET A C 1
ATOM 1352 O O . MET A 1 174 ? -2.733 -17.002 29.065 1.00 60.31 174 MET A O 1
ATOM 1356 N N . ILE A 1 175 ? -0.901 -17.087 27.767 1.00 46.81 175 ILE A N 1
ATOM 1357 C CA . ILE A 1 175 ? -0.693 -18.542 27.812 1.00 46.81 175 ILE A CA 1
ATOM 1358 C C . ILE A 1 175 ? 0.524 -18.791 28.716 1.00 46.81 175 ILE A C 1
ATOM 1360 O O . ILE A 1 175 ? 1.469 -18.010 28.704 1.00 46.81 175 ILE A O 1
ATOM 1364 N N . SER A 1 176 ? 0.428 -19.811 29.570 1.00 45.72 176 SER A N 1
ATOM 1365 C CA . SER A 1 176 ? 1.349 -20.176 30.660 1.00 45.72 176 SER A CA 1
ATOM 1366 C C . SER A 1 176 ? 2.815 -19.739 30.506 1.00 45.72 176 SER A C 1
ATOM 1368 O O . SER A 1 176 ? 3.471 -20.087 29.533 1.00 45.72 176 SER A O 1
ATOM 1370 N N . THR A 1 177 ? 3.305 -19.047 31.541 1.00 50.50 177 THR A N 1
ATOM 1371 C CA . THR A 1 177 ? 4.686 -19.036 32.063 1.00 50.50 177 THR A CA 1
ATOM 1372 C C . THR A 1 177 ? 5.758 -19.675 31.168 1.00 50.50 177 THR A C 1
ATOM 1374 O O . THR A 1 177 ? 6.024 -20.860 31.338 1.00 50.50 177 THR A O 1
ATOM 1377 N N . SER A 1 178 ? 6.409 -18.892 30.297 1.00 50.50 178 SER A N 1
ATOM 1378 C CA . SER A 1 178 ? 7.888 -18.850 30.244 1.00 50.50 178 SER A CA 1
ATOM 1379 C C . SER A 1 178 ? 8.494 -17.980 29.141 1.00 50.50 178 SER A C 1
ATOM 1381 O O . SER A 1 178 ? 9.661 -17.650 29.284 1.00 50.50 178 SER A O 1
ATOM 1383 N N . GLU A 1 179 ? 7.780 -17.529 28.106 1.00 44.88 179 GLU A N 1
ATOM 1384 C CA . GLU A 1 179 ? 8.374 -16.640 27.086 1.00 44.88 179 GLU A CA 1
ATOM 1385 C C . GLU A 1 179 ? 7.360 -15.606 26.577 1.00 44.88 179 GLU A C 1
ATOM 1387 O O . GLU A 1 179 ? 6.382 -15.931 25.905 1.00 44.88 179 GLU A O 1
ATOM 1392 N N . HIS A 1 180 ? 7.577 -14.330 26.910 1.00 50.34 180 HIS A N 1
ATOM 1393 C CA . HIS A 1 180 ? 6.821 -13.223 26.327 1.00 50.34 180 HIS A CA 1
ATOM 1394 C C . HIS A 1 180 ? 7.441 -12.852 24.977 1.00 50.34 180 HIS A C 1
ATOM 1396 O O . HIS A 1 180 ? 8.325 -12.002 24.911 1.00 50.34 180 HIS A O 1
ATOM 1402 N N . THR A 1 181 ? 6.987 -13.461 23.883 1.00 50.44 181 THR A N 1
ATOM 1403 C CA . THR A 1 181 ? 7.305 -12.930 22.552 1.00 50.44 181 THR A CA 1
ATOM 1404 C C . THR A 1 181 ? 6.419 -11.711 22.299 1.00 50.44 181 THR A C 1
ATOM 1406 O O . THR A 1 181 ? 5.234 -11.852 21.993 1.00 50.44 181 THR A O 1
ATOM 1409 N N . THR A 1 182 ? 6.960 -10.507 22.467 1.00 60.19 182 THR A N 1
ATOM 1410 C CA . THR A 1 182 ? 6.280 -9.275 22.052 1.00 60.19 182 THR A CA 1
ATOM 1411 C C . THR A 1 182 ? 6.448 -9.108 20.547 1.00 60.19 182 THR A C 1
ATOM 1413 O O . THR A 1 182 ? 7.532 -8.768 20.079 1.00 60.19 182 THR A O 1
ATOM 1416 N N . ASP A 1 183 ? 5.385 -9.365 19.791 1.00 74.75 183 ASP A N 1
ATOM 1417 C CA . ASP A 1 183 ? 5.310 -9.038 18.367 1.00 74.75 183 ASP A CA 1
ATOM 1418 C C . ASP A 1 183 ? 4.563 -7.706 18.226 1.00 74.75 183 ASP A C 1
ATOM 1420 O O . ASP A 1 183 ? 3.403 -7.591 18.645 1.00 74.75 183 ASP A O 1
ATOM 1424 N N . ILE A 1 184 ? 5.246 -6.683 17.703 1.00 86.56 184 ILE A N 1
ATOM 1425 C CA . ILE A 1 184 ? 4.624 -5.390 17.411 1.00 86.56 184 ILE A CA 1
ATOM 1426 C C . ILE A 1 184 ? 3.977 -5.492 16.038 1.00 86.56 184 ILE A C 1
ATOM 1428 O O . ILE A 1 184 ? 4.651 -5.659 15.024 1.00 86.56 184 ILE A O 1
ATOM 1432 N N . ARG A 1 185 ? 2.657 -5.336 16.006 1.00 92.69 1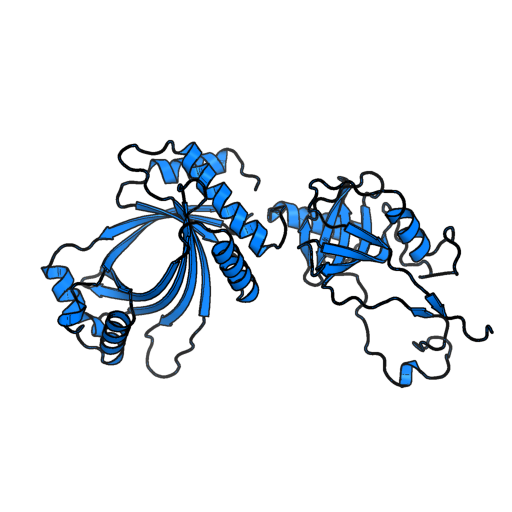85 ARG A N 1
ATOM 1433 C CA . ARG A 1 185 ? 1.872 -5.316 14.775 1.00 92.69 185 ARG A CA 1
ATOM 1434 C C . ARG A 1 185 ? 1.392 -3.914 14.480 1.00 92.69 185 ARG A C 1
ATOM 1436 O O . ARG A 1 185 ? 0.994 -3.187 15.387 1.00 92.69 185 ARG A O 1
ATOM 1443 N N . TYR A 1 186 ? 1.389 -3.563 13.206 1.00 96.25 186 TYR A N 1
ATOM 1444 C CA . TYR A 1 186 ? 0.920 -2.270 12.739 1.00 96.25 186 TYR A CA 1
ATOM 1445 C C . TYR A 1 186 ? -0.428 -2.437 12.044 1.00 96.25 186 TYR A C 1
ATOM 1447 O O . TYR A 1 186 ? -0.586 -3.283 11.164 1.00 96.25 186 TYR A O 1
ATOM 1455 N N . GLU A 1 187 ? -1.401 -1.626 12.439 1.00 97.56 187 GLU A N 1
ATOM 1456 C CA . GLU A 1 187 ? -2.759 -1.618 11.901 1.00 97.56 187 GLU A CA 1
ATOM 1457 C C . GLU A 1 187 ? -3.072 -0.231 11.324 1.00 97.56 187 GLU A C 1
ATOM 1459 O O . GLU A 1 187 ? -2.649 0.787 11.877 1.00 97.56 187 GLU A O 1
ATOM 1464 N N . ALA A 1 188 ? -3.811 -0.195 10.214 1.00 98.50 188 ALA A N 1
ATOM 1465 C CA . ALA A 1 188 ? -4.314 1.031 9.604 1.00 98.50 188 ALA A CA 1
ATOM 1466 C C . ALA A 1 188 ? -5.801 0.865 9.268 1.00 98.50 188 ALA A C 1
ATOM 1468 O O . ALA A 1 188 ? -6.190 -0.061 8.544 1.00 98.50 188 ALA A O 1
ATOM 1469 N N . GLU A 1 189 ? -6.623 1.756 9.809 1.00 98.56 189 GLU A N 1
ATOM 1470 C CA . GLU A 1 189 ? -8.080 1.706 9.740 1.00 98.56 189 GLU A CA 1
ATOM 1471 C C . GLU A 1 189 ? -8.647 3.079 9.350 1.00 98.56 189 GLU A C 1
ATOM 1473 O O . GLU A 1 189 ? -8.075 4.125 9.658 1.00 98.56 189 GLU A O 1
ATOM 1478 N N . VAL A 1 190 ? -9.775 3.072 8.640 1.00 98.31 190 VAL A N 1
ATOM 1479 C CA . VAL A 1 190 ? -10.592 4.258 8.361 1.00 98.31 190 VAL A CA 1
ATOM 1480 C C . VAL A 1 190 ? -11.967 4.016 8.955 1.00 98.31 190 VAL A C 1
ATOM 1482 O O . VAL A 1 190 ? -12.721 3.189 8.447 1.00 98.31 190 VAL A O 1
ATOM 1485 N N . GLU A 1 191 ? -12.291 4.724 10.022 1.00 96.94 191 GLU A N 1
ATOM 1486 C CA . GLU A 1 191 ? -13.584 4.659 10.691 1.00 96.94 191 GLU A CA 1
ATOM 1487 C C . GLU A 1 191 ? -14.528 5.709 10.103 1.00 96.94 191 GLU A C 1
ATOM 1489 O O . GLU A 1 191 ? -14.151 6.865 9.902 1.00 96.94 191 GLU A O 1
ATOM 1494 N N . LEU A 1 192 ? -15.767 5.318 9.819 1.00 94.88 192 LEU A N 1
ATOM 1495 C CA . LEU A 1 192 ? -16.827 6.241 9.445 1.00 94.88 192 LEU A CA 1
ATOM 1496 C C . LEU A 1 192 ? -17.404 6.871 10.714 1.00 94.88 192 LEU A C 1
ATOM 1498 O O . LEU A 1 192 ? -17.978 6.174 11.545 1.00 94.88 192 LEU A O 1
ATOM 1502 N N . LEU A 1 193 ? -17.311 8.192 10.837 1.00 91.81 193 LEU A N 1
ATOM 1503 C CA . LEU A 1 193 ? -17.837 8.878 12.012 1.00 91.81 193 LEU A CA 1
ATOM 1504 C C . LEU A 1 193 ? -19.366 9.017 11.949 1.00 91.81 193 LEU A C 1
ATOM 1506 O O . LEU A 1 193 ? -19.926 9.158 10.855 1.00 91.81 193 LEU A O 1
ATOM 1510 N N . PRO A 1 194 ? -20.062 9.070 13.095 1.00 78.12 194 PRO A N 1
ATOM 1511 C CA . PRO A 1 194 ? -21.458 9.483 13.132 1.00 78.12 194 PRO A CA 1
ATOM 1512 C C . PRO A 1 194 ? -21.596 10.914 12.590 1.00 78.12 194 PRO A C 1
ATOM 1514 O O . PRO A 1 194 ? -20.799 11.794 12.906 1.00 78.12 194 PRO A O 1
ATOM 1517 N N . THR A 1 195 ? -22.603 11.191 11.764 1.00 62.09 195 THR A N 1
ATOM 1518 C CA . THR A 1 195 ? -23.092 12.571 11.577 1.00 62.09 195 THR A CA 1
ATOM 1519 C C . THR A 1 195 ? -24.255 12.768 12.525 1.00 62.09 195 THR A C 1
ATOM 1521 O O . THR A 1 195 ? -25.157 11.934 12.527 1.00 62.09 195 THR A O 1
ATOM 1524 N N . GLY A 1 196 ? -24.246 13.844 13.314 1.00 55.31 196 GLY A N 1
ATOM 1525 C CA . GLY A 1 196 ? -25.328 14.131 14.260 1.00 55.31 196 GLY A CA 1
ATOM 1526 C C . GLY A 1 196 ? -26.720 14.046 13.623 1.00 55.31 196 GLY A C 1
ATOM 1527 O O . GLY A 1 196 ? -26.856 14.392 12.455 1.00 55.31 196 GLY A O 1
ATOM 1528 N N . GLU A 1 197 ? -27.698 13.569 14.403 1.00 49.31 197 GLU A N 1
ATOM 1529 C CA . GLU A 1 197 ? -29.169 13.425 14.239 1.00 49.31 197 GLU A CA 1
ATOM 1530 C C . GLU A 1 197 ? -29.787 13.020 12.876 1.00 49.31 197 GLU A C 1
ATOM 1532 O O . GLU A 1 197 ? -30.879 12.455 12.848 1.00 49.31 197 GLU A O 1
ATOM 1537 N N . LYS A 1 198 ? -29.130 13.222 11.730 1.00 51.09 198 LYS A N 1
ATOM 1538 C CA . LYS A 1 198 ? -29.573 12.788 10.404 1.00 51.09 198 LYS A CA 1
ATOM 1539 C C . LYS A 1 198 ? -28.748 11.587 9.951 1.00 51.09 198 LYS A C 1
ATOM 1541 O O . LYS A 1 198 ? -27.541 11.687 9.726 1.00 51.09 198 LYS A O 1
ATOM 1546 N N . ARG A 1 199 ? -29.435 10.457 9.752 1.00 57.22 199 ARG A N 1
ATOM 1547 C CA . ARG A 1 199 ? -28.899 9.259 9.084 1.00 57.22 199 ARG A CA 1
ATOM 1548 C C . ARG A 1 199 ? -28.222 9.667 7.768 1.00 57.22 199 ARG A C 1
ATOM 1550 O O . ARG A 1 199 ? -28.870 10.294 6.928 1.00 57.22 199 ARG A O 1
ATOM 1557 N N . ARG A 1 200 ? -26.936 9.326 7.584 1.00 64.19 200 ARG A N 1
ATOM 1558 C CA . ARG A 1 200 ? -26.230 9.578 6.313 1.00 64.19 200 ARG A CA 1
ATOM 1559 C C . ARG A 1 200 ? -26.948 8.851 5.187 1.00 64.19 200 ARG A C 1
ATOM 1561 O O . ARG A 1 200 ? -27.358 7.701 5.346 1.00 64.19 200 ARG A O 1
ATOM 1568 N N . ASP A 1 201 ? -27.007 9.492 4.026 1.00 83.62 201 ASP A N 1
ATOM 1569 C CA . ASP A 1 201 ? -27.188 8.741 2.793 1.00 83.62 201 ASP A CA 1
ATOM 1570 C C . ASP A 1 201 ? -26.037 7.721 2.689 1.00 83.62 201 ASP A C 1
ATOM 1572 O O . ASP A 1 201 ? -24.853 8.058 2.822 1.00 83.62 201 ASP A O 1
ATOM 1576 N N . ALA A 1 202 ? -26.401 6.450 2.518 1.00 90.25 202 ALA A N 1
ATOM 1577 C CA . ALA A 1 202 ? -25.470 5.331 2.539 1.00 90.25 202 ALA A CA 1
ATOM 1578 C C . ALA A 1 202 ? -24.419 5.445 1.430 1.00 90.25 202 ALA A C 1
ATOM 1580 O O . ALA A 1 202 ? -23.276 5.021 1.608 1.00 90.25 202 ALA A O 1
ATOM 1581 N N . ARG A 1 203 ? -24.780 6.050 0.290 1.00 92.88 203 ARG A N 1
ATOM 1582 C CA . ARG A 1 203 ? -23.871 6.174 -0.851 1.00 92.88 203 ARG A CA 1
ATOM 1583 C C . ARG A 1 203 ? -22.722 7.156 -0.583 1.00 92.88 203 ARG A C 1
ATOM 1585 O O . ARG A 1 203 ? -21.579 6.716 -0.695 1.00 92.88 203 ARG A O 1
ATOM 1592 N N . PRO A 1 204 ? -22.946 8.430 -0.198 1.00 92.50 204 PRO A N 1
ATOM 1593 C CA . PRO A 1 204 ? -21.864 9.334 0.200 1.00 92.50 204 PRO A CA 1
ATOM 1594 C C . PRO A 1 204 ? -20.951 8.765 1.289 1.00 92.50 204 PRO A C 1
ATOM 1596 O O . PRO A 1 204 ? -19.734 8.881 1.187 1.00 92.50 204 PRO A O 1
ATOM 1599 N N . ALA A 1 205 ? -21.516 8.097 2.295 1.00 92.88 205 ALA A N 1
ATOM 1600 C CA . ALA A 1 205 ? -20.746 7.481 3.371 1.00 92.88 205 ALA A CA 1
ATOM 1601 C C . ALA A 1 205 ? -19.853 6.323 2.888 1.00 92.88 205 ALA A C 1
ATOM 1603 O O . ALA A 1 205 ? -18.668 6.280 3.219 1.00 92.88 205 ALA A O 1
ATOM 1604 N N . ALA A 1 206 ? -20.379 5.426 2.047 1.00 94.88 206 ALA A N 1
ATOM 1605 C CA . ALA A 1 206 ? -19.579 4.369 1.431 1.00 94.88 206 ALA A CA 1
ATOM 1606 C C . ALA A 1 206 ? -18.460 4.950 0.545 1.00 94.88 206 ALA A C 1
ATOM 1608 O O . ALA A 1 206 ? -17.323 4.481 0.592 1.00 94.88 206 ALA A O 1
ATOM 1609 N N . LEU A 1 207 ? -18.743 6.008 -0.225 1.00 95.06 207 LEU A N 1
ATOM 1610 C CA . LEU A 1 207 ? -17.728 6.689 -1.035 1.00 95.06 207 LEU A CA 1
ATOM 1611 C C . LEU A 1 207 ? -16.665 7.390 -0.178 1.00 95.06 207 LEU A C 1
ATOM 1613 O O . LEU A 1 207 ? -15.495 7.362 -0.553 1.00 95.06 207 LEU A O 1
ATOM 1617 N N . ALA A 1 208 ? -17.036 7.966 0.968 1.00 94.62 208 ALA A N 1
ATOM 1618 C CA . ALA A 1 208 ? -16.096 8.572 1.910 1.00 94.62 208 ALA A CA 1
ATOM 1619 C C . ALA A 1 208 ? -15.127 7.531 2.495 1.00 94.62 208 ALA A C 1
ATOM 1621 O O . ALA A 1 208 ? -13.917 7.762 2.490 1.00 94.62 208 ALA A O 1
ATOM 1622 N N . LEU A 1 209 ? -15.622 6.348 2.890 1.00 95.44 209 LEU A N 1
ATOM 1623 C CA . LEU A 1 209 ? -14.772 5.221 3.304 1.00 95.44 209 LEU A CA 1
ATOM 1624 C C . LEU A 1 209 ? -13.808 4.804 2.193 1.00 95.44 209 LEU A C 1
ATOM 1626 O O . LEU A 1 209 ? -12.610 4.677 2.429 1.00 95.44 209 LEU A O 1
ATOM 1630 N N . LEU A 1 210 ? -14.305 4.627 0.965 1.00 96.81 210 LEU A N 1
ATOM 1631 C CA . LEU A 1 210 ? -13.472 4.236 -0.175 1.00 96.81 210 LEU A CA 1
ATOM 1632 C C . LEU A 1 210 ? -12.424 5.305 -0.518 1.00 96.81 210 LEU A C 1
ATOM 1634 O O . LEU A 1 210 ? -11.281 4.967 -0.831 1.00 96.81 210 LEU A O 1
ATOM 1638 N N . LYS A 1 211 ? -12.785 6.590 -0.444 1.00 95.88 211 LYS A N 1
ATOM 1639 C CA . LYS A 1 211 ? -11.868 7.717 -0.657 1.00 95.88 211 LYS A CA 1
ATOM 1640 C C . LYS A 1 211 ? -10.788 7.741 0.422 1.00 95.88 211 LYS A C 1
ATOM 1642 O O . LYS A 1 211 ? -9.611 7.762 0.067 1.00 95.88 211 LYS A O 1
ATOM 1647 N N . GLY A 1 212 ? -11.168 7.671 1.698 1.00 96.19 212 GLY A N 1
ATOM 1648 C CA . GLY A 1 212 ? -10.230 7.619 2.820 1.00 96.19 212 GLY A CA 1
ATOM 1649 C C . GLY A 1 212 ? -9.289 6.423 2.703 1.00 96.19 212 GLY A C 1
ATOM 1650 O O . GLY A 1 212 ? -8.072 6.582 2.687 1.00 96.19 212 GLY A O 1
ATOM 1651 N N . PHE A 1 213 ? -9.830 5.230 2.473 1.00 97.94 213 PHE A N 1
ATOM 1652 C CA . PHE A 1 213 ? -9.022 4.025 2.314 1.00 97.94 213 PHE A CA 1
ATOM 1653 C C . PHE A 1 213 ? -8.067 4.103 1.113 1.00 97.94 213 PHE A C 1
ATOM 1655 O O . PHE A 1 213 ? -6.936 3.623 1.172 1.00 97.94 213 PHE A O 1
ATOM 1662 N N . SER A 1 214 ? -8.471 4.775 0.028 1.00 96.81 214 SER A N 1
ATOM 1663 C CA . SER A 1 214 ? -7.586 4.989 -1.119 1.00 96.81 214 SER A CA 1
ATOM 1664 C C . SER A 1 214 ? -6.345 5.821 -0.780 1.00 96.81 214 SER A C 1
ATOM 1666 O O . SER A 1 214 ? -5.317 5.621 -1.419 1.00 96.81 214 SER A O 1
ATOM 1668 N N . ILE A 1 215 ? -6.408 6.708 0.221 1.00 96.56 215 ILE A N 1
ATOM 1669 C CA . ILE A 1 215 ? -5.245 7.468 0.703 1.00 96.56 215 ILE A CA 1
ATOM 1670 C C . ILE A 1 215 ? -4.246 6.514 1.364 1.00 96.56 215 ILE A C 1
ATOM 1672 O O . ILE A 1 215 ? -3.071 6.537 1.002 1.00 96.56 215 ILE A O 1
ATOM 1676 N N . ILE A 1 216 ? -4.716 5.608 2.235 1.00 97.69 216 ILE A N 1
ATOM 1677 C CA . ILE A 1 216 ? -3.868 4.568 2.846 1.00 97.69 216 ILE A CA 1
ATOM 1678 C C . ILE A 1 216 ? -3.169 3.751 1.757 1.00 97.69 216 ILE A C 1
ATOM 1680 O O . ILE A 1 216 ? -1.948 3.616 1.783 1.00 97.69 216 ILE A O 1
ATOM 1684 N N . LEU A 1 217 ? -3.916 3.257 0.764 1.00 96.19 217 LEU A N 1
ATOM 1685 C CA . LEU A 1 217 ? -3.348 2.444 -0.316 1.00 96.19 217 LEU A CA 1
ATOM 1686 C C . LEU A 1 217 ? -2.294 3.190 -1.136 1.00 96.19 217 LEU A C 1
ATOM 1688 O O . LEU A 1 217 ? -1.290 2.590 -1.512 1.00 96.19 217 LEU A O 1
ATOM 1692 N N . LYS A 1 218 ? -2.499 4.480 -1.422 1.00 94.62 218 LYS A N 1
ATOM 1693 C CA . LYS A 1 218 ? -1.517 5.280 -2.168 1.00 94.62 218 LYS A CA 1
ATOM 1694 C C . LYS A 1 218 ? -0.201 5.414 -1.410 1.00 94.62 218 LYS A C 1
ATOM 1696 O O . LYS A 1 218 ? 0.863 5.220 -1.991 1.00 94.62 218 LYS A O 1
ATOM 1701 N N . LEU A 1 219 ? -0.282 5.696 -0.112 1.00 94.12 219 LEU A N 1
ATOM 1702 C CA . LEU A 1 219 ? 0.883 5.865 0.757 1.00 94.12 219 LEU A CA 1
ATOM 1703 C C . LEU A 1 219 ? 1.619 4.536 0.967 1.00 94.12 219 LEU A C 1
ATOM 1705 O O . LEU A 1 219 ? 2.828 4.463 0.769 1.00 94.12 219 LEU A O 1
ATOM 1709 N N . VAL A 1 220 ? 0.883 3.463 1.270 1.00 93.00 220 VAL A N 1
ATOM 1710 C CA . VAL A 1 220 ? 1.418 2.101 1.463 1.00 93.00 220 VAL A CA 1
ATOM 1711 C C . VAL A 1 220 ? 2.105 1.556 0.210 1.00 93.00 220 VAL A C 1
ATOM 1713 O O . VAL A 1 220 ? 3.085 0.814 0.322 1.00 93.00 220 VAL A O 1
ATOM 1716 N N . ASN A 1 221 ? 1.594 1.899 -0.973 1.00 88.94 221 ASN A N 1
ATOM 1717 C CA . ASN A 1 221 ? 2.155 1.468 -2.254 1.00 88.94 221 ASN A CA 1
ATOM 1718 C C . ASN A 1 221 ? 3.154 2.475 -2.842 1.00 88.94 221 ASN A C 1
ATOM 1720 O O . ASN A 1 221 ? 3.739 2.203 -3.887 1.00 88.94 221 ASN A O 1
ATOM 1724 N N . GLY A 1 222 ? 3.329 3.644 -2.219 1.00 86.69 222 GLY A N 1
ATOM 1725 C CA . GLY A 1 222 ? 4.197 4.706 -2.724 1.00 86.69 222 GLY A CA 1
ATOM 1726 C C . GLY A 1 222 ? 3.814 5.196 -4.125 1.00 86.69 222 GLY A C 1
ATOM 1727 O O . GLY A 1 222 ? 4.692 5.564 -4.900 1.00 86.69 222 GLY A O 1
ATOM 1728 N N . THR A 1 223 ? 2.535 5.152 -4.502 1.00 87.44 223 THR A N 1
ATOM 1729 C CA . THR A 1 223 ? 2.059 5.610 -5.815 1.00 87.44 223 THR A CA 1
ATOM 1730 C C . THR A 1 223 ? 0.650 6.176 -5.733 1.00 87.44 223 THR A C 1
ATOM 1732 O O . THR A 1 223 ? -0.207 5.661 -5.021 1.00 87.44 223 THR A O 1
ATOM 1735 N N . ASP A 1 224 ? 0.378 7.209 -6.526 1.00 89.25 224 ASP A N 1
ATOM 1736 C CA . ASP A 1 224 ? -0.955 7.791 -6.651 1.00 89.25 224 ASP A CA 1
ATOM 1737 C C . ASP A 1 224 ? -1.952 6.904 -7.414 1.00 89.25 224 ASP A C 1
ATOM 1739 O O . ASP A 1 224 ? -3.163 7.172 -7.411 1.00 89.25 224 ASP A O 1
ATOM 1743 N N . TYR A 1 225 ? -1.452 5.852 -8.062 1.00 92.62 225 TYR A N 1
ATOM 1744 C CA . TYR A 1 225 ? -2.208 4.941 -8.910 1.00 92.62 225 TYR A CA 1
ATOM 1745 C C . TYR A 1 225 ? -2.410 3.605 -8.200 1.00 92.62 225 TYR A C 1
ATOM 1747 O O . TYR A 1 225 ? -1.584 2.697 -8.252 1.00 92.62 225 TYR A O 1
ATOM 1755 N N . VAL A 1 226 ? -3.548 3.487 -7.518 1.00 93.44 226 VAL A N 1
ATOM 1756 C CA . VAL A 1 226 ? -3.920 2.265 -6.799 1.00 93.44 226 VAL A CA 1
ATOM 1757 C C . VAL A 1 226 ? -4.330 1.178 -7.792 1.00 93.44 226 VAL A C 1
ATOM 1759 O O . VAL A 1 226 ? -5.423 1.245 -8.362 1.00 93.44 226 VAL A O 1
ATOM 1762 N N . LEU A 1 227 ? -3.477 0.165 -7.935 1.00 94.44 227 LEU A N 1
ATOM 1763 C CA . LEU A 1 227 ? -3.755 -1.051 -8.697 1.00 94.44 227 LEU A CA 1
ATOM 1764 C C . LEU A 1 227 ? -4.490 -2.084 -7.841 1.00 94.44 227 LEU A C 1
ATOM 1766 O O . LEU A 1 227 ? -4.227 -2.229 -6.645 1.00 94.44 227 LEU A O 1
ATOM 1770 N N . SER A 1 228 ? -5.405 -2.815 -8.462 1.00 95.19 228 SER A N 1
ATOM 1771 C CA . SER A 1 228 ? -5.987 -4.038 -7.910 1.00 95.19 228 SER A CA 1
ATOM 1772 C C . SER A 1 228 ? -5.031 -5.225 -8.059 1.00 95.19 228 SER A C 1
ATOM 1774 O O . SER A 1 228 ? -4.113 -5.195 -8.878 1.00 95.19 228 SER A O 1
ATOM 1776 N N . ALA A 1 229 ? -5.249 -6.288 -7.282 1.00 93.81 229 ALA A N 1
ATOM 1777 C CA . ALA A 1 229 ? -4.517 -7.546 -7.434 1.00 93.81 229 ALA A CA 1
ATOM 1778 C C . ALA A 1 229 ? -4.633 -8.116 -8.860 1.00 93.81 229 ALA A C 1
ATOM 1780 O O . ALA A 1 229 ? -3.635 -8.566 -9.416 1.00 93.81 229 ALA A O 1
ATOM 1781 N N . ASP A 1 230 ? -5.814 -8.002 -9.473 1.00 94.75 230 ASP A N 1
ATOM 1782 C CA . ASP A 1 230 ? -6.066 -8.471 -10.839 1.00 94.75 230 ASP A CA 1
ATOM 1783 C C . ASP A 1 230 ? -5.268 -7.662 -11.875 1.00 94.75 230 ASP A C 1
ATOM 1785 O O . ASP A 1 230 ? -4.646 -8.236 -12.766 1.00 94.75 230 ASP A O 1
ATOM 1789 N N . GLU A 1 231 ? -5.215 -6.330 -11.729 1.00 95.62 231 GLU A N 1
ATOM 1790 C CA . GLU A 1 231 ? -4.396 -5.460 -12.588 1.00 95.62 231 GLU A CA 1
ATOM 1791 C C . GLU A 1 231 ? -2.901 -5.783 -12.444 1.00 95.62 231 GLU A C 1
ATOM 1793 O O . GLU A 1 231 ? -2.205 -5.916 -13.449 1.00 95.62 231 GLU A O 1
ATOM 1798 N N . ARG A 1 232 ? -2.406 -5.984 -11.212 1.00 95.44 232 ARG A N 1
ATOM 1799 C CA . ARG A 1 232 ? -1.011 -6.402 -10.980 1.00 95.44 232 ARG A CA 1
ATOM 1800 C C . ARG A 1 232 ? -0.711 -7.738 -11.659 1.00 95.44 232 ARG A C 1
ATOM 1802 O O . ARG A 1 232 ? 0.303 -7.865 -12.342 1.00 95.44 232 ARG A O 1
ATOM 1809 N N . GLN A 1 233 ? -1.603 -8.718 -11.517 1.00 95.62 233 GLN A N 1
ATOM 1810 C CA . GLN A 1 233 ? -1.429 -10.034 -12.126 1.00 95.62 233 GLN A CA 1
ATOM 1811 C C . GLN A 1 233 ? -1.466 -9.970 -13.659 1.00 95.62 233 GLN A C 1
ATOM 1813 O O . GLN A 1 233 ? -0.683 -10.652 -14.318 1.00 95.62 233 GLN A O 1
ATOM 1818 N N . ALA A 1 234 ? -2.326 -9.131 -14.241 1.00 95.94 234 ALA A N 1
ATOM 1819 C CA . ALA A 1 234 ? -2.385 -8.930 -15.686 1.00 95.94 234 ALA A CA 1
ATOM 1820 C C . ALA A 1 234 ? -1.059 -8.381 -16.242 1.00 95.94 234 ALA A C 1
ATOM 1822 O O . ALA A 1 234 ? -0.551 -8.906 -17.237 1.00 95.94 234 ALA A O 1
ATOM 1823 N N . VAL A 1 235 ? -0.455 -7.399 -15.561 1.00 97.00 235 VAL A N 1
ATOM 1824 C CA . VAL A 1 235 ? 0.868 -6.858 -15.917 1.00 97.00 235 VAL A CA 1
ATOM 1825 C C . VAL A 1 235 ? 1.943 -7.947 -15.842 1.00 97.00 235 VAL A C 1
ATOM 1827 O O . VAL A 1 235 ? 2.704 -8.122 -16.793 1.00 97.00 235 VAL A O 1
ATOM 1830 N N . LEU A 1 236 ? 1.974 -8.742 -14.766 1.00 96.88 236 LEU A N 1
ATOM 1831 C CA . LEU A 1 236 ? 2.942 -9.838 -14.606 1.00 96.88 236 LEU A CA 1
ATOM 1832 C C . LEU A 1 236 ? 2.776 -10.949 -15.651 1.00 96.88 236 LEU A C 1
ATOM 1834 O O . LEU A 1 236 ? 3.769 -11.509 -16.125 1.00 96.88 236 LEU A O 1
ATOM 1838 N N . ASN A 1 237 ? 1.541 -11.262 -16.045 1.00 96.06 237 ASN A N 1
ATOM 1839 C CA . ASN A 1 237 ? 1.259 -12.236 -17.100 1.00 96.06 237 ASN A CA 1
ATOM 1840 C C . ASN A 1 237 ? 1.768 -11.739 -18.460 1.00 96.06 237 ASN A C 1
ATOM 1842 O O . ASN A 1 237 ? 2.389 -12.498 -19.209 1.00 96.06 237 ASN A O 1
ATOM 1846 N N . ARG A 1 238 ? 1.557 -10.452 -18.765 1.00 95.38 238 ARG A N 1
ATOM 1847 C CA . ARG A 1 238 ? 2.059 -9.801 -19.983 1.00 95.38 238 ARG A CA 1
ATOM 1848 C C . ARG A 1 238 ? 3.589 -9.787 -20.007 1.00 95.38 238 ARG A C 1
ATOM 1850 O O . ARG A 1 238 ? 4.187 -10.252 -20.974 1.00 95.38 238 ARG A O 1
ATOM 1857 N N . TYR A 1 239 ? 4.211 -9.360 -18.910 1.00 97.06 239 TYR A N 1
ATOM 1858 C CA . TYR A 1 239 ? 5.658 -9.416 -18.708 1.00 97.06 239 TYR A CA 1
ATOM 1859 C C . TYR A 1 239 ? 6.213 -10.830 -18.923 1.00 97.06 239 TYR A C 1
ATOM 1861 O O . TYR A 1 239 ? 7.185 -11.025 -19.653 1.00 97.06 239 TYR A O 1
ATOM 1869 N N . SER A 1 240 ? 5.577 -11.841 -18.328 1.00 96.00 240 SER A N 1
ATOM 1870 C CA . SER A 1 240 ? 6.009 -13.238 -18.449 1.00 96.00 240 SER A CA 1
ATOM 1871 C C . SER A 1 240 ? 5.875 -13.759 -19.877 1.00 96.00 240 SER A C 1
ATOM 1873 O O . SER A 1 240 ? 6.719 -14.534 -20.322 1.00 96.00 240 SER A O 1
ATOM 1875 N N . SER A 1 241 ? 4.852 -13.307 -20.605 1.00 95.06 241 SER A N 1
ATOM 1876 C CA . SER A 1 241 ? 4.643 -13.653 -22.014 1.00 95.06 241 SER A CA 1
ATOM 1877 C C . SER A 1 241 ? 5.727 -13.049 -22.910 1.00 95.06 241 SER A C 1
ATOM 1879 O O . SER A 1 241 ? 6.263 -13.748 -23.768 1.00 95.06 241 SER A O 1
ATOM 1881 N N . LEU A 1 242 ? 6.095 -11.783 -22.677 1.00 95.50 242 LEU A N 1
ATOM 1882 C CA . LEU A 1 242 ? 7.156 -11.094 -23.418 1.00 95.50 242 LEU A CA 1
ATOM 1883 C C . LEU A 1 242 ? 8.532 -11.720 -23.150 1.00 95.50 242 LEU A C 1
ATOM 1885 O O . LEU A 1 242 ? 9.285 -12.018 -24.073 1.00 95.50 242 LEU A O 1
ATOM 1889 N N . THR A 1 243 ? 8.853 -11.948 -21.876 1.00 95.44 243 THR A N 1
ATOM 1890 C CA . THR A 1 243 ? 10.195 -12.370 -21.446 1.00 95.44 243 THR A CA 1
ATOM 1891 C C . THR A 1 243 ? 10.427 -13.875 -21.505 1.00 95.44 243 THR A C 1
ATOM 1893 O O . THR A 1 243 ? 11.578 -14.314 -21.492 1.00 95.44 243 THR A O 1
ATOM 1896 N N . LYS A 1 244 ? 9.349 -14.672 -21.520 1.00 94.12 244 LYS A N 1
ATOM 1897 C CA . LYS A 1 244 ? 9.362 -16.134 -21.339 1.00 94.12 244 LYS A CA 1
ATOM 1898 C C . LYS A 1 244 ? 10.041 -16.581 -20.034 1.00 94.12 244 LYS A C 1
ATOM 1900 O O . LYS A 1 244 ? 10.477 -17.722 -19.919 1.00 94.12 244 LYS A O 1
ATOM 1905 N N . ALA A 1 245 ? 10.125 -15.697 -19.036 1.00 86.56 245 ALA A N 1
ATOM 1906 C CA . ALA A 1 245 ? 10.870 -15.929 -17.798 1.00 86.56 245 ALA A CA 1
ATOM 1907 C C . ALA A 1 245 ? 10.072 -16.651 -16.698 1.00 86.56 245 ALA A C 1
ATOM 1909 O O . ALA A 1 245 ? 10.608 -16.910 -15.620 1.00 86.56 245 ALA A O 1
ATOM 1910 N N . GLY A 1 246 ? 8.792 -16.960 -16.942 1.00 87.25 246 GLY A N 1
ATOM 1911 C CA . GLY A 1 246 ? 7.935 -17.662 -15.982 1.00 87.25 246 GLY A CA 1
ATOM 1912 C C . GLY A 1 246 ? 7.760 -16.908 -14.660 1.00 87.25 246 GLY A C 1
ATOM 1913 O O . GLY A 1 246 ? 7.857 -17.516 -13.599 1.00 87.25 246 GLY A O 1
ATOM 1914 N N . GLY A 1 247 ? 7.564 -15.586 -14.715 1.00 84.94 247 GLY A N 1
ATOM 1915 C CA . GLY A 1 247 ? 7.351 -14.757 -13.525 1.00 84.94 247 GLY A CA 1
ATOM 1916 C C . GLY A 1 247 ? 8.605 -14.469 -12.696 1.00 84.94 247 GLY A C 1
ATOM 1917 O O . GLY A 1 247 ? 8.479 -14.089 -11.538 1.00 84.94 247 GLY A O 1
ATOM 1918 N N . LYS A 1 248 ? 9.808 -14.653 -13.254 1.00 93.62 248 LYS A N 1
ATOM 1919 C CA . LYS A 1 248 ? 11.076 -14.302 -12.598 1.00 93.62 248 LYS A CA 1
ATOM 1920 C C . LYS A 1 248 ? 11.596 -12.957 -13.083 1.00 93.62 248 LYS A C 1
ATOM 1922 O O . LYS A 1 248 ? 11.500 -12.655 -14.269 1.00 93.62 248 LYS A O 1
ATOM 1927 N N . PHE A 1 249 ? 12.237 -12.221 -12.183 1.00 95.31 249 PHE A N 1
ATOM 1928 C CA . PHE A 1 249 ? 12.974 -11.013 -12.524 1.00 95.31 249 PHE A CA 1
ATOM 1929 C C . PHE A 1 249 ? 14.182 -11.358 -13.409 1.00 95.31 249 PHE A C 1
ATOM 1931 O O . PHE A 1 249 ? 15.025 -12.166 -13.017 1.00 95.31 249 PHE A O 1
ATOM 1938 N N . ILE A 1 250 ? 14.261 -10.764 -14.604 1.00 95.81 250 ILE A N 1
ATOM 1939 C CA . ILE A 1 250 ? 15.306 -11.090 -15.595 1.00 95.81 250 ILE A CA 1
ATOM 1940 C C . ILE A 1 250 ? 16.563 -10.216 -15.527 1.00 95.81 250 ILE A C 1
ATOM 1942 O O . ILE A 1 250 ? 17.525 -10.509 -16.235 1.00 95.81 250 ILE A O 1
ATOM 1946 N N . GLY A 1 251 ? 16.566 -9.145 -14.727 1.00 92.50 251 GLY A N 1
ATOM 1947 C CA . GLY A 1 251 ? 17.726 -8.259 -14.633 1.00 92.50 251 GLY A CA 1
ATOM 1948 C C . GLY A 1 251 ? 18.942 -8.976 -14.016 1.00 92.50 251 GLY A C 1
ATOM 1949 O O . GLY A 1 251 ? 18.788 -9.683 -13.014 1.00 92.50 251 GLY A O 1
ATOM 1950 N N . PRO A 1 252 ? 20.160 -8.810 -14.569 1.00 90.94 252 PRO A N 1
ATOM 1951 C CA . PRO A 1 252 ? 21.365 -9.467 -14.078 1.00 90.94 252 PRO A CA 1
ATOM 1952 C C . PRO A 1 252 ? 21.728 -8.934 -12.696 1.00 90.94 252 PRO A C 1
ATOM 1954 O O . PRO A 1 252 ? 21.665 -7.730 -12.457 1.00 90.94 252 PRO A O 1
ATOM 1957 N N . LYS A 1 253 ? 22.122 -9.802 -11.765 1.00 87.88 253 LYS A N 1
ATOM 1958 C CA . LYS A 1 253 ? 22.560 -9.351 -10.439 1.00 87.88 253 LYS A CA 1
ATOM 1959 C C . LYS A 1 253 ? 23.962 -8.739 -10.539 1.00 87.88 253 LYS A C 1
ATOM 1961 O O . LYS A 1 253 ? 24.827 -9.373 -11.141 1.00 87.88 253 LYS A O 1
ATOM 1966 N N . PRO A 1 254 ? 24.195 -7.540 -9.977 1.00 86.31 254 PRO A N 1
ATOM 1967 C CA . PRO A 1 254 ? 25.535 -6.972 -9.945 1.00 86.31 254 PRO A CA 1
ATOM 1968 C C . PRO A 1 254 ? 26.465 -7.856 -9.105 1.00 86.31 254 PRO A C 1
ATOM 1970 O O . PRO A 1 254 ? 26.023 -8.510 -8.157 1.00 86.31 254 PRO A O 1
ATOM 1973 N N . VAL A 1 255 ? 27.751 -7.849 -9.448 1.00 88.50 255 VAL A N 1
ATOM 1974 C CA . VAL A 1 255 ? 28.821 -8.493 -8.676 1.00 88.50 255 VAL A CA 1
ATOM 1975 C C . VAL A 1 255 ? 29.710 -7.428 -8.045 1.00 88.50 255 VAL A C 1
ATOM 1977 O O . VAL A 1 255 ? 29.877 -6.339 -8.597 1.00 88.50 255 VAL A O 1
ATOM 1980 N N . THR A 1 256 ? 30.261 -7.727 -6.870 1.00 89.75 256 THR A N 1
ATOM 1981 C CA . THR A 1 256 ? 31.204 -6.831 -6.194 1.00 89.75 256 THR A CA 1
ATOM 1982 C C . THR A 1 256 ? 32.474 -6.697 -7.029 1.00 89.75 256 THR A C 1
ATOM 1984 O O . THR A 1 256 ? 33.063 -7.701 -7.429 1.00 89.75 256 THR A O 1
ATOM 1987 N N . LEU A 1 257 ? 32.913 -5.458 -7.276 1.00 90.06 257 LEU A N 1
ATOM 1988 C CA . LEU A 1 257 ? 34.211 -5.205 -7.895 1.00 90.06 257 LEU A CA 1
ATOM 1989 C C . LEU A 1 257 ? 35.321 -5.620 -6.917 1.00 90.06 257 LEU A C 1
ATOM 1991 O O . LEU A 1 257 ? 35.321 -5.242 -5.750 1.00 90.06 257 LEU A O 1
ATOM 1995 N N . GLU A 1 258 ? 36.283 -6.386 -7.409 1.00 93.19 258 GLU A N 1
ATOM 1996 C CA . GLU A 1 258 ? 37.341 -7.039 -6.627 1.00 93.19 258 GLU A CA 1
ATOM 1997 C C . GLU A 1 258 ? 38.653 -6.906 -7.399 1.00 93.19 258 GLU A C 1
ATOM 1999 O O . GLU A 1 258 ? 38.631 -6.690 -8.611 1.00 93.19 258 GLU A O 1
ATOM 2004 N N . LEU A 1 259 ? 39.797 -7.101 -6.737 1.00 91.19 259 LEU A N 1
ATOM 2005 C CA . LEU A 1 259 ? 41.117 -6.976 -7.371 1.00 91.19 259 LEU A CA 1
ATOM 2006 C C . LEU A 1 259 ? 41.279 -7.852 -8.626 1.00 91.19 259 LEU A C 1
ATOM 2008 O O . LEU A 1 259 ? 41.930 -7.430 -9.577 1.00 91.19 259 LEU A O 1
ATOM 2012 N N . ARG A 1 260 ? 40.647 -9.034 -8.676 1.00 89.50 260 ARG A N 1
ATOM 2013 C CA . ARG A 1 260 ? 40.673 -9.910 -9.863 1.00 89.50 260 ARG A CA 1
ATOM 2014 C C . ARG A 1 260 ? 40.054 -9.269 -11.108 1.00 89.50 260 ARG A C 1
ATOM 2016 O O . ARG A 1 260 ? 40.538 -9.502 -12.208 1.00 89.50 260 ARG A O 1
ATOM 2023 N N . HIS A 1 261 ? 39.056 -8.404 -10.930 1.00 91.19 261 HIS A N 1
ATOM 2024 C CA . HIS A 1 261 ? 38.426 -7.658 -12.018 1.00 91.19 261 HIS A CA 1
ATOM 2025 C C . HIS A 1 261 ? 39.333 -6.526 -12.549 1.00 91.19 261 HIS A C 1
ATOM 2027 O O . HIS A 1 261 ? 39.029 -5.931 -13.575 1.00 91.19 261 HIS A O 1
ATOM 2033 N N . LEU A 1 262 ? 40.451 -6.220 -11.874 1.00 89.12 262 LEU A N 1
ATOM 2034 C CA . LEU A 1 262 ? 41.475 -5.261 -12.315 1.00 89.12 262 LEU A CA 1
ATOM 2035 C C . LEU A 1 262 ? 42.700 -5.947 -12.950 1.00 89.12 262 LEU A C 1
ATOM 2037 O O . LEU A 1 262 ? 43.690 -5.285 -13.266 1.00 89.12 262 LEU A O 1
ATOM 2041 N N . ALA A 1 263 ? 42.667 -7.270 -13.128 1.00 88.56 263 ALA A N 1
ATOM 2042 C CA . ALA A 1 263 ? 43.722 -7.998 -13.826 1.00 88.56 263 ALA A CA 1
ATOM 2043 C C . ALA A 1 263 ? 43.747 -7.650 -15.327 1.00 88.56 263 ALA A C 1
ATOM 2045 O O . ALA A 1 263 ? 42.792 -7.079 -15.858 1.00 88.56 263 ALA A O 1
ATOM 2046 N N . GLU A 1 264 ? 44.832 -7.992 -16.028 1.00 87.75 264 GLU A N 1
ATOM 2047 C CA . GLU A 1 264 ? 44.867 -7.864 -17.492 1.00 87.75 264 GLU A CA 1
ATOM 2048 C C . GLU A 1 264 ? 43.710 -8.657 -18.129 1.00 87.75 264 GLU A C 1
ATOM 2050 O O . GLU A 1 264 ? 43.421 -9.780 -17.695 1.00 87.75 264 GLU A O 1
ATOM 2055 N N . PRO A 1 265 ? 43.018 -8.091 -19.133 1.00 85.56 265 PRO A N 1
ATOM 2056 C CA . PRO A 1 265 ? 41.903 -8.766 -19.773 1.00 85.56 265 PRO A CA 1
ATOM 2057 C C . PRO A 1 265 ? 42.393 -10.000 -20.542 1.00 85.56 265 PRO A C 1
ATOM 2059 O O . PRO A 1 265 ? 43.355 -9.943 -21.305 1.00 85.56 265 PRO A O 1
ATOM 2062 N N . THR A 1 266 ? 41.701 -11.123 -20.367 1.00 84.19 266 THR A N 1
ATOM 2063 C CA . THR A 1 266 ? 41.897 -12.352 -21.144 1.00 84.19 266 THR A CA 1
ATOM 2064 C C . THR A 1 266 ? 40.569 -12.737 -21.798 1.00 84.19 266 THR A C 1
ATOM 2066 O O . THR A 1 266 ? 39.515 -12.281 -21.348 1.00 84.19 266 THR A O 1
ATOM 2069 N N . PRO A 1 267 ? 40.561 -13.534 -22.883 1.00 80.31 267 PRO A N 1
ATOM 2070 C CA . PRO A 1 267 ? 39.313 -13.935 -23.526 1.00 80.31 267 PRO A CA 1
ATOM 2071 C C . PRO A 1 267 ? 38.346 -14.593 -22.530 1.00 80.31 267 PRO A C 1
ATOM 2073 O O . PRO A 1 267 ? 38.651 -15.634 -21.953 1.00 80.31 267 PRO A O 1
ATOM 2076 N N . GLY A 1 268 ? 37.180 -13.974 -22.334 1.00 75.88 268 GLY A N 1
ATOM 2077 C CA . GLY A 1 268 ? 36.158 -14.436 -21.392 1.00 75.88 268 GLY A CA 1
ATOM 2078 C C . GLY A 1 268 ? 36.339 -13.974 -19.942 1.00 75.88 268 GLY A C 1
ATOM 2079 O O . GLY A 1 268 ? 35.543 -14.391 -19.102 1.00 75.88 268 GLY A O 1
ATOM 2080 N N . SER A 1 269 ? 37.333 -13.132 -19.627 1.00 81.94 269 SER A N 1
ATOM 2081 C CA . SER A 1 269 ? 37.444 -12.535 -18.293 1.00 81.94 269 SER A CA 1
ATOM 2082 C C . SER A 1 269 ? 36.447 -11.395 -18.084 1.00 81.94 269 SER A C 1
ATOM 2084 O O . SER A 1 269 ? 36.049 -10.696 -19.014 1.00 81.94 269 SER A O 1
ATOM 2086 N N . ASP A 1 270 ? 36.064 -11.192 -16.828 1.00 83.31 270 ASP A N 1
ATOM 2087 C CA . ASP A 1 270 ? 35.223 -10.099 -16.335 1.00 83.31 270 ASP A CA 1
ATOM 2088 C C . ASP A 1 270 ? 36.060 -8.869 -15.929 1.00 83.31 270 ASP A C 1
ATOM 2090 O O . ASP A 1 270 ? 35.658 -8.070 -15.082 1.00 83.31 270 ASP A O 1
ATOM 2094 N N . SER A 1 271 ? 37.244 -8.708 -16.532 1.00 86.69 271 SER A N 1
ATOM 2095 C CA . SER A 1 271 ? 38.124 -7.580 -16.238 1.00 86.69 271 SER A CA 1
ATOM 2096 C C . SER A 1 271 ? 37.543 -6.268 -16.760 1.00 86.69 271 SER A C 1
ATOM 2098 O O . SER A 1 271 ? 37.291 -6.110 -17.957 1.00 86.69 271 SER A O 1
ATOM 2100 N N . VAL A 1 272 ? 37.432 -5.274 -15.877 1.00 86.06 272 VAL A N 1
ATOM 2101 C CA . VAL A 1 272 ? 37.009 -3.910 -16.236 1.00 86.06 272 VAL A CA 1
ATOM 2102 C C . VAL A 1 272 ? 38.100 -3.127 -16.971 1.00 86.06 272 VAL A C 1
ATOM 2104 O O . VAL A 1 272 ? 37.856 -2.006 -17.404 1.00 86.06 272 VAL A O 1
ATOM 2107 N N . ARG A 1 273 ? 39.304 -3.703 -17.118 1.00 83.12 273 ARG A N 1
ATOM 2108 C CA . ARG A 1 273 ? 40.374 -3.155 -17.965 1.00 83.12 273 ARG A CA 1
ATOM 2109 C C . ARG A 1 273 ? 40.196 -3.521 -19.439 1.00 83.12 273 ARG A C 1
ATOM 2111 O O . ARG A 1 273 ? 40.908 -2.971 -20.264 1.00 83.12 273 ARG A O 1
ATOM 2118 N N . GLY A 1 274 ? 39.283 -4.432 -19.780 1.00 80.69 274 GLY A N 1
ATOM 2119 C CA . GLY A 1 274 ? 38.867 -4.668 -21.163 1.00 80.69 274 GLY A CA 1
ATOM 2120 C C . GLY A 1 274 ? 37.881 -3.609 -21.671 1.00 80.69 274 GLY A C 1
ATOM 2121 O O . GLY A 1 274 ? 37.726 -2.542 -21.080 1.00 80.69 274 GLY A O 1
ATOM 2122 N N . ASN A 1 275 ? 37.169 -3.923 -22.757 1.00 80.75 275 ASN A N 1
ATOM 2123 C CA . ASN A 1 275 ? 36.061 -3.084 -23.220 1.00 80.75 275 ASN A CA 1
ATOM 2124 C C . ASN A 1 275 ? 34.933 -3.107 -22.186 1.00 80.75 275 ASN A C 1
ATOM 2126 O O . ASN A 1 275 ? 34.289 -4.139 -21.984 1.00 80.75 275 ASN A O 1
ATOM 2130 N N . TYR A 1 276 ? 34.684 -1.967 -21.551 1.00 84.88 276 TYR A N 1
ATOM 2131 C CA . TYR A 1 276 ? 33.677 -1.838 -20.505 1.00 84.88 276 TYR A CA 1
ATOM 2132 C C . TYR A 1 276 ? 32.967 -0.490 -20.608 1.00 84.88 276 TYR A C 1
ATOM 2134 O O . TYR A 1 276 ? 33.490 0.473 -21.170 1.00 84.88 276 TYR A O 1
ATOM 2142 N N . THR A 1 277 ? 31.760 -0.406 -20.060 1.00 87.50 277 THR A N 1
ATOM 2143 C CA . THR A 1 277 ? 31.011 0.851 -19.972 1.00 87.50 277 THR A CA 1
ATOM 2144 C C . THR A 1 277 ? 30.841 1.252 -18.522 1.00 87.50 277 THR A C 1
ATOM 2146 O O . THR A 1 277 ? 30.486 0.421 -17.687 1.00 87.50 277 THR A O 1
ATOM 2149 N N . ILE A 1 278 ? 31.033 2.531 -18.230 1.00 87.69 278 ILE A N 1
ATOM 2150 C CA . ILE A 1 278 ? 30.868 3.087 -16.890 1.00 87.69 278 ILE A CA 1
ATOM 2151 C C . ILE A 1 278 ? 29.714 4.086 -16.919 1.00 87.69 278 ILE A C 1
ATOM 2153 O O . ILE A 1 278 ? 29.587 4.876 -17.854 1.00 87.69 278 ILE A O 1
ATOM 2157 N N . THR A 1 279 ? 28.880 4.042 -15.889 1.00 89.12 279 THR A N 1
ATOM 2158 C CA . THR A 1 279 ? 27.815 5.009 -15.624 1.00 89.12 279 THR A CA 1
ATOM 2159 C C . THR A 1 279 ? 27.772 5.289 -14.128 1.00 89.12 279 THR A C 1
ATOM 2161 O O . THR A 1 279 ? 28.256 4.480 -13.328 1.00 89.12 279 THR A O 1
ATOM 2164 N N . ASP A 1 280 ? 27.188 6.417 -13.743 1.00 86.94 280 ASP A N 1
ATOM 2165 C CA . ASP A 1 280 ? 27.022 6.756 -12.339 1.00 86.94 280 ASP A CA 1
ATOM 2166 C C . ASP A 1 280 ? 26.049 5.785 -11.667 1.00 86.94 280 ASP A C 1
ATOM 2168 O O . ASP A 1 280 ? 24.921 5.539 -12.124 1.00 86.94 280 ASP A O 1
ATOM 2172 N N . LYS A 1 281 ? 26.480 5.238 -10.531 1.00 84.00 281 LYS A N 1
ATOM 2173 C CA . LYS A 1 281 ? 25.600 4.468 -9.662 1.00 84.00 281 LYS A CA 1
ATOM 2174 C C . LYS A 1 281 ? 24.687 5.444 -8.927 1.00 84.00 281 LYS A C 1
ATOM 2176 O O . LYS A 1 281 ? 25.178 6.302 -8.195 1.00 84.00 281 LYS A O 1
ATOM 2181 N N . ALA A 1 282 ? 23.373 5.297 -9.082 1.00 79.62 282 ALA A N 1
ATOM 2182 C CA . ALA A 1 282 ? 22.447 6.058 -8.262 1.00 79.62 282 ALA A CA 1
ATOM 2183 C C . ALA A 1 282 ? 22.164 5.303 -6.954 1.00 79.62 282 ALA A C 1
ATOM 2185 O O . ALA A 1 282 ? 22.341 4.082 -6.846 1.00 79.62 282 ALA A O 1
ATOM 2186 N N . ASP A 1 283 ? 21.738 6.046 -5.939 1.00 80.25 283 ASP A N 1
ATOM 2187 C CA . ASP A 1 283 ? 21.227 5.487 -4.689 1.00 80.25 283 ASP A CA 1
ATOM 2188 C C . ASP A 1 283 ? 19.700 5.359 -4.792 1.00 80.25 283 ASP A C 1
ATOM 2190 O O . ASP A 1 283 ? 18.938 6.147 -4.232 1.00 80.25 283 ASP A O 1
ATOM 2194 N N . GLY A 1 284 ? 19.258 4.441 -5.656 1.00 87.88 284 GLY A N 1
ATOM 2195 C CA . GLY A 1 284 ? 17.851 4.210 -5.983 1.00 87.88 284 GLY A CA 1
ATOM 2196 C C . GLY A 1 284 ? 17.462 2.737 -5.902 1.00 87.88 284 GLY A C 1
ATOM 2197 O O . GLY A 1 284 ? 18.311 1.847 -5.852 1.00 87.88 284 GLY A O 1
ATOM 2198 N N . GLU A 1 285 ? 16.157 2.478 -5.905 1.00 91.12 285 GLU A N 1
ATOM 2199 C CA . GLU A 1 285 ? 15.609 1.121 -5.921 1.00 91.12 285 GLU A CA 1
ATOM 2200 C C . GLU A 1 285 ? 15.616 0.583 -7.353 1.00 91.12 285 GLU A C 1
ATOM 2202 O O . GLU A 1 285 ? 15.104 1.224 -8.272 1.00 91.12 285 GLU A O 1
ATOM 2207 N N . ARG A 1 286 ? 16.198 -0.598 -7.566 1.00 93.94 286 ARG A N 1
ATOM 2208 C CA . ARG A 1 286 ? 16.217 -1.218 -8.891 1.00 93.94 286 ARG A CA 1
ATOM 2209 C C . ARG A 1 286 ? 14.834 -1.750 -9.263 1.00 93.94 286 ARG A C 1
ATOM 2211 O O . ARG A 1 286 ? 14.208 -2.453 -8.473 1.00 93.94 286 ARG A O 1
ATOM 2218 N N . ALA A 1 287 ? 14.406 -1.487 -10.491 1.00 96.56 287 ALA A N 1
ATOM 2219 C CA . ALA A 1 287 ? 13.174 -2.019 -11.055 1.00 96.56 287 ALA A CA 1
ATOM 2220 C C . ALA A 1 287 ? 13.305 -2.213 -12.571 1.00 96.56 287 ALA A C 1
ATOM 2222 O O . ALA A 1 287 ? 14.152 -1.608 -13.225 1.00 96.56 287 ALA A O 1
ATOM 2223 N N . LEU A 1 288 ? 12.420 -3.014 -13.155 1.00 97.94 288 LEU A N 1
ATOM 2224 C CA . LEU A 1 288 ? 12.200 -3.019 -14.596 1.00 97.94 288 LEU A CA 1
ATOM 2225 C C . LEU A 1 288 ? 11.075 -2.042 -14.929 1.00 97.94 288 LEU A C 1
ATOM 2227 O O . LEU A 1 288 ? 9.991 -2.143 -14.355 1.00 97.94 288 LEU A O 1
ATOM 2231 N N . ALA A 1 289 ? 11.308 -1.134 -15.874 1.00 97.81 289 ALA A N 1
ATOM 2232 C CA . ALA A 1 289 ? 10.265 -0.273 -16.419 1.00 97.81 289 ALA A CA 1
ATOM 2233 C C . ALA A 1 289 ? 9.644 -0.959 -17.640 1.00 97.81 289 ALA A C 1
ATOM 2235 O O . ALA A 1 289 ? 10.264 -1.063 -18.701 1.00 97.81 289 ALA A O 1
ATOM 2236 N N . PHE A 1 290 ? 8.428 -1.468 -17.465 1.00 98.19 290 PHE A N 1
ATOM 2237 C CA . PHE A 1 290 ? 7.689 -2.223 -18.465 1.00 98.19 290 PHE A CA 1
ATOM 2238 C C . PHE A 1 290 ? 6.547 -1.385 -19.033 1.00 98.19 290 PHE A C 1
ATOM 2240 O O . PHE A 1 290 ? 5.650 -0.983 -18.295 1.00 98.19 290 PHE A O 1
ATOM 2247 N N . VAL A 1 291 ? 6.573 -1.153 -20.343 1.00 97.44 291 VAL A N 1
ATOM 2248 C CA . VAL A 1 291 ? 5.468 -0.537 -21.082 1.00 97.44 291 VAL A CA 1
ATOM 2249 C C . VAL A 1 291 ? 4.595 -1.650 -21.637 1.00 97.44 291 VAL A C 1
ATOM 2251 O O . VAL A 1 291 ? 5.060 -2.468 -22.436 1.00 97.44 291 VAL A O 1
ATOM 2254 N N . ASP A 1 292 ? 3.341 -1.700 -21.209 1.00 95.62 292 ASP A N 1
ATOM 2255 C CA . ASP A 1 292 ? 2.424 -2.759 -21.610 1.00 95.62 292 ASP A CA 1
ATOM 2256 C C . ASP A 1 292 ? 1.819 -2.528 -23.013 1.00 95.62 292 ASP A C 1
ATOM 2258 O O . ASP A 1 292 ? 2.249 -1.663 -23.778 1.00 95.62 292 ASP A O 1
ATOM 2262 N N . ALA A 1 293 ? 0.813 -3.331 -23.374 1.00 94.25 293 ALA A N 1
ATOM 2263 C CA . ALA A 1 293 ? 0.084 -3.194 -24.639 1.00 94.25 293 ALA A CA 1
ATOM 2264 C C . ALA A 1 293 ? -0.701 -1.892 -24.758 1.00 94.25 293 ALA A C 1
ATOM 2266 O O . ALA A 1 293 ? -0.921 -1.403 -25.863 1.00 94.25 293 ALA A O 1
ATOM 2267 N N . ALA A 1 294 ? -1.231 -1.424 -23.627 1.00 94.62 294 ALA A N 1
ATOM 2268 C CA . ALA A 1 294 ? -2.017 -0.210 -23.572 1.00 94.62 294 ALA A CA 1
ATOM 2269 C C . ALA A 1 294 ? -1.111 1.020 -23.675 1.00 94.62 294 ALA A C 1
ATOM 2271 O O . ALA A 1 294 ? -1.605 2.092 -23.994 1.00 94.62 294 ALA A O 1
ATOM 2272 N N . GLY A 1 295 ? 0.198 0.858 -23.467 1.00 95.25 295 GLY A N 1
ATOM 2273 C CA . GLY A 1 295 ? 1.181 1.932 -23.456 1.00 95.25 295 GLY A CA 1
ATOM 2274 C C . GLY A 1 295 ? 1.452 2.458 -22.050 1.00 95.25 295 GLY A C 1
ATOM 2275 O O . GLY A 1 295 ? 2.236 3.391 -21.904 1.00 95.25 295 GLY A O 1
ATOM 2276 N N . ASP A 1 296 ? 0.845 1.886 -21.014 1.00 97.12 296 ASP A N 1
ATOM 2277 C CA . ASP A 1 296 ? 1.057 2.316 -19.637 1.00 97.12 296 ASP A CA 1
ATOM 2278 C C . ASP A 1 296 ? 2.378 1.744 -19.107 1.00 97.12 296 ASP A C 1
ATOM 2280 O O . ASP A 1 296 ? 2.698 0.566 -19.297 1.00 97.12 296 ASP A O 1
ATOM 2284 N N . LEU A 1 297 ? 3.166 2.590 -18.439 1.00 97.12 297 LEU A N 1
ATOM 2285 C CA . LEU A 1 297 ? 4.444 2.198 -17.855 1.00 97.12 297 LEU A CA 1
ATOM 2286 C C . LEU A 1 297 ? 4.272 1.778 -16.393 1.00 97.12 297 LEU A C 1
ATOM 2288 O O . LEU A 1 297 ? 3.842 2.551 -15.525 1.00 97.12 297 LEU A O 1
ATOM 2292 N N . TYR A 1 298 ? 4.709 0.558 -16.112 1.00 97.94 298 TYR A N 1
ATOM 2293 C CA . TYR A 1 298 ? 4.749 -0.049 -14.791 1.00 97.94 298 TYR A CA 1
ATOM 2294 C C . TYR A 1 298 ? 6.192 -0.286 -14.354 1.00 97.94 298 TYR A C 1
ATOM 2296 O O . TYR A 1 298 ? 7.063 -0.566 -15.174 1.00 97.94 298 TYR A O 1
ATOM 2304 N N . LEU A 1 299 ? 6.436 -0.214 -13.051 1.00 97.50 299 LEU A N 1
ATOM 2305 C CA . LEU A 1 299 ? 7.688 -0.647 -12.442 1.00 97.50 299 LEU A CA 1
ATOM 2306 C C . LEU A 1 299 ? 7.482 -2.026 -11.821 1.00 97.50 299 LEU A C 1
ATOM 2308 O O . LEU A 1 299 ? 6.518 -2.222 -11.075 1.00 97.50 299 LEU A O 1
ATOM 2312 N N . ILE A 1 300 ? 8.385 -2.953 -12.127 1.00 97.44 300 ILE A N 1
ATOM 2313 C CA . ILE A 1 300 ? 8.427 -4.306 -11.569 1.00 97.44 300 ILE A CA 1
ATOM 2314 C C . ILE A 1 300 ? 9.704 -4.434 -10.738 1.00 97.44 300 ILE A C 1
ATOM 2316 O O . ILE A 1 300 ? 10.798 -4.346 -11.294 1.00 97.44 300 ILE A O 1
ATOM 2320 N N . ASP A 1 301 ? 9.579 -4.616 -9.425 1.00 95.06 301 ASP A N 1
ATOM 2321 C CA . ASP A 1 301 ? 10.731 -4.803 -8.534 1.00 95.06 301 ASP A CA 1
ATOM 2322 C C . ASP A 1 301 ? 11.303 -6.236 -8.601 1.00 95.06 301 ASP A C 1
ATOM 2324 O O . ASP A 1 301 ? 10.754 -7.130 -9.253 1.00 95.06 301 ASP A O 1
ATOM 2328 N N . ASP A 1 302 ? 12.428 -6.471 -7.925 1.00 92.75 302 ASP A N 1
ATOM 2329 C CA . ASP A 1 302 ? 13.114 -7.769 -7.890 1.00 92.75 302 ASP A CA 1
ATOM 2330 C C . ASP A 1 302 ? 12.334 -8.881 -7.161 1.00 92.75 302 ASP A C 1
ATOM 2332 O O . ASP A 1 302 ? 12.634 -10.067 -7.329 1.00 92.75 302 ASP A O 1
ATOM 2336 N N . ARG A 1 303 ? 11.299 -8.510 -6.401 1.00 93.19 303 ARG A N 1
ATOM 2337 C CA . ARG A 1 303 ? 10.327 -9.400 -5.753 1.00 93.19 303 ARG A CA 1
ATOM 2338 C C . ARG A 1 303 ? 9.042 -9.552 -6.571 1.00 93.19 303 ARG A C 1
ATOM 2340 O O . ARG A 1 303 ? 8.090 -10.157 -6.081 1.00 93.19 303 ARG A O 1
ATOM 2347 N N . MET A 1 304 ? 9.020 -9.057 -7.811 1.00 94.81 304 MET A N 1
ATOM 2348 C CA . MET A 1 304 ? 7.868 -9.063 -8.722 1.00 94.81 304 MET A CA 1
ATOM 2349 C C . MET A 1 304 ? 6.675 -8.226 -8.231 1.00 94.81 304 MET A C 1
ATOM 2351 O O . MET A 1 304 ? 5.540 -8.427 -8.669 1.00 94.81 304 MET A O 1
ATOM 2355 N N . GLY A 1 305 ? 6.913 -7.271 -7.334 1.00 94.31 305 GLY A N 1
ATOM 2356 C CA . GLY A 1 305 ? 5.957 -6.230 -6.984 1.00 94.31 305 GLY A CA 1
ATOM 2357 C C . GLY A 1 305 ? 5.747 -5.277 -8.158 1.00 94.31 305 GLY A C 1
ATOM 2358 O O . GLY A 1 305 ? 6.697 -4.888 -8.829 1.00 94.31 305 GLY A O 1
ATOM 2359 N N . VAL A 1 306 ? 4.489 -4.904 -8.415 1.00 96.06 306 VAL A N 1
ATOM 2360 C CA . VAL A 1 306 ? 4.111 -4.024 -9.533 1.00 96.06 306 VAL A CA 1
ATOM 2361 C C . VAL A 1 306 ? 3.571 -2.705 -9.002 1.00 96.06 306 VAL A C 1
ATOM 2363 O O . VAL A 1 306 ? 2.616 -2.691 -8.219 1.00 96.06 306 VAL A O 1
ATOM 2366 N N . SER A 1 307 ? 4.117 -1.595 -9.493 1.00 95.06 307 SER A N 1
ATOM 2367 C CA . SER A 1 307 ? 3.589 -0.253 -9.244 1.00 95.06 307 SER A CA 1
ATOM 2368 C C . SER A 1 307 ? 3.338 0.499 -10.550 1.00 95.06 307 SER A C 1
ATOM 2370 O O . SER A 1 307 ? 4.105 0.405 -11.506 1.00 95.06 307 SER A O 1
ATOM 2372 N N . ALA A 1 308 ? 2.229 1.235 -10.606 1.00 95.38 308 ALA A N 1
ATOM 2373 C CA . ALA A 1 308 ? 1.930 2.118 -11.728 1.00 95.38 308 ALA A CA 1
ATOM 2374 C C . ALA A 1 308 ? 2.625 3.469 -11.545 1.00 95.38 308 ALA A C 1
ATOM 2376 O O . ALA A 1 308 ? 2.696 3.995 -10.427 1.00 95.38 308 ALA A O 1
ATOM 2377 N N . THR A 1 309 ? 3.106 4.030 -12.653 1.00 94.44 309 THR A N 1
ATOM 2378 C CA . THR A 1 309 ? 3.855 5.294 -12.653 1.00 94.44 309 THR A CA 1
ATOM 2379 C C . THR A 1 309 ? 3.019 6.497 -13.068 1.00 94.44 309 THR A C 1
ATOM 2381 O O . THR A 1 309 ? 3.342 7.604 -12.660 1.00 94.44 309 THR A O 1
ATOM 2384 N N . GLY A 1 310 ? 1.954 6.289 -13.848 1.00 94.25 310 GLY A N 1
ATOM 2385 C CA . GLY A 1 310 ? 1.220 7.376 -14.506 1.00 94.25 310 GLY A CA 1
ATOM 2386 C C . GLY A 1 310 ? 1.853 7.843 -15.819 1.00 94.25 310 GLY A C 1
ATOM 2387 O O . GLY A 1 310 ? 1.312 8.731 -16.470 1.00 94.25 310 GLY A O 1
ATOM 2388 N N . LEU A 1 311 ? 2.973 7.242 -16.236 1.00 95.25 311 LEU A N 1
ATOM 2389 C CA . LEU A 1 311 ? 3.573 7.486 -17.544 1.00 95.25 311 LEU A CA 1
ATOM 2390 C C . LEU A 1 311 ? 2.918 6.616 -18.615 1.00 95.25 311 LEU A C 1
ATOM 2392 O O . LEU A 1 311 ? 2.665 5.432 -18.391 1.00 95.25 311 LEU A O 1
ATOM 2396 N N . HIS A 1 312 ? 2.696 7.203 -19.789 1.00 95.88 312 HIS A N 1
ATOM 2397 C CA . HIS A 1 312 ? 2.052 6.540 -20.916 1.00 95.88 312 HIS A CA 1
ATOM 2398 C C . HIS A 1 312 ? 2.774 6.814 -22.242 1.00 95.88 312 HIS A C 1
ATOM 2400 O O . HIS A 1 312 ? 3.077 7.963 -22.556 1.00 95.88 312 HIS A O 1
ATOM 2406 N N . SER A 1 313 ? 3.002 5.774 -23.045 1.00 95.25 313 SER A N 1
ATOM 2407 C CA . SER A 1 313 ? 3.563 5.844 -24.393 1.00 95.25 313 SER A CA 1
ATOM 2408 C C . SER A 1 313 ? 2.980 4.777 -25.322 1.00 95.25 313 SER A C 1
ATOM 2410 O O . SER A 1 313 ? 3.418 3.625 -25.330 1.00 95.25 313 SER A O 1
ATOM 2412 N N . ALA A 1 314 ? 2.071 5.178 -26.212 1.00 93.19 314 ALA A N 1
ATOM 2413 C CA . ALA A 1 314 ? 1.580 4.304 -27.282 1.00 93.19 314 ALA A CA 1
ATOM 2414 C C . ALA A 1 314 ? 2.674 3.918 -28.303 1.00 93.19 314 ALA A C 1
ATOM 2416 O O . ALA A 1 314 ? 2.537 2.940 -29.032 1.00 93.19 314 ALA A O 1
ATOM 2417 N N . ALA A 1 315 ? 3.773 4.677 -28.374 1.00 93.50 315 ALA A N 1
ATOM 2418 C CA . ALA A 1 315 ? 4.860 4.429 -29.321 1.00 93.50 315 ALA A CA 1
ATOM 2419 C C . ALA A 1 315 ? 5.851 3.350 -28.850 1.00 93.50 315 ALA A C 1
ATOM 2421 O O . ALA A 1 315 ? 6.635 2.857 -29.668 1.00 93.50 315 ALA A O 1
ATOM 2422 N N . LEU A 1 316 ? 5.844 3.014 -27.556 1.00 94.69 316 LEU A N 1
ATOM 2423 C CA . LEU A 1 316 ? 6.809 2.123 -26.906 1.00 94.69 316 LEU A CA 1
ATOM 2424 C C . LEU A 1 316 ? 6.158 0.878 -26.290 1.00 94.69 316 LEU A C 1
ATOM 2426 O O . LEU A 1 316 ? 6.767 0.249 -25.430 1.00 94.69 316 LEU A O 1
ATOM 2430 N N . THR A 1 317 ? 4.961 0.492 -26.725 1.00 95.75 317 THR A N 1
ATOM 2431 C CA . THR A 1 317 ? 4.277 -0.718 -26.235 1.00 95.75 317 THR A CA 1
ATOM 2432 C C . THR A 1 317 ? 5.169 -1.956 -26.306 1.00 95.75 317 THR A C 1
ATOM 2434 O O . THR A 1 317 ? 5.945 -2.104 -27.250 1.00 95.75 317 THR A O 1
ATOM 2437 N N . ASP A 1 318 ? 5.042 -2.858 -25.334 1.00 96.25 318 ASP A N 1
ATOM 2438 C CA . ASP A 1 318 ? 5.843 -4.085 -25.213 1.00 96.25 318 ASP A CA 1
ATOM 2439 C C . ASP A 1 318 ? 7.371 -3.811 -25.202 1.00 96.25 318 ASP A C 1
ATOM 2441 O O . ASP A 1 318 ? 8.174 -4.540 -25.795 1.00 96.25 318 ASP A O 1
ATOM 2445 N N . THR A 1 319 ? 7.782 -2.740 -24.517 1.00 97.50 319 THR A N 1
ATOM 2446 C CA . THR A 1 319 ? 9.191 -2.373 -24.272 1.00 97.50 319 THR A CA 1
ATOM 2447 C C . THR A 1 319 ? 9.537 -2.579 -22.799 1.00 97.50 319 THR A C 1
ATOM 2449 O O . THR A 1 319 ? 8.728 -2.298 -21.915 1.00 97.50 319 THR A O 1
ATOM 2452 N N . LEU A 1 320 ? 10.745 -3.073 -22.527 1.00 98.19 320 LEU A N 1
ATOM 2453 C CA . LEU A 1 320 ? 11.228 -3.379 -21.183 1.00 98.19 320 LEU A CA 1
ATOM 2454 C C . LEU A 1 320 ? 12.628 -2.803 -20.975 1.00 98.19 320 LEU A C 1
ATOM 2456 O O . LEU A 1 320 ? 13.588 -3.261 -21.604 1.00 98.19 320 LEU A O 1
ATOM 2460 N N . PHE A 1 321 ? 12.733 -1.850 -20.058 1.00 97.75 321 PHE A N 1
ATOM 2461 C CA . PHE A 1 321 ? 13.993 -1.256 -19.618 1.00 97.75 321 PHE A CA 1
ATOM 2462 C C . PHE A 1 321 ? 14.404 -1.799 -18.246 1.00 97.75 321 PHE A C 1
ATOM 2464 O O . PHE A 1 321 ? 13.544 -2.158 -17.441 1.00 97.75 321 PHE A O 1
ATOM 2471 N N . ASP A 1 322 ? 15.704 -1.804 -17.962 1.00 97.25 322 ASP A N 1
ATOM 2472 C CA . ASP A 1 322 ? 16.238 -1.944 -16.601 1.00 97.25 322 ASP A CA 1
ATOM 2473 C C . ASP A 1 322 ? 16.611 -0.554 -16.076 1.00 97.25 322 ASP A C 1
ATOM 2475 O O . ASP A 1 322 ? 17.200 0.259 -16.801 1.00 97.25 322 ASP A O 1
ATOM 2479 N N . CYS A 1 323 ? 16.194 -0.241 -14.852 1.00 96.00 323 CYS A N 1
ATOM 2480 C CA . CYS A 1 323 ? 16.284 1.108 -14.311 1.00 96.00 323 CYS A CA 1
ATOM 2481 C C . CYS A 1 323 ? 16.489 1.144 -12.794 1.00 96.00 323 CYS A C 1
ATOM 2483 O O . CYS A 1 323 ? 16.245 0.181 -12.067 1.00 96.00 323 CYS A O 1
ATOM 2485 N N . GLU A 1 324 ? 16.945 2.298 -12.319 1.00 94.44 324 GLU A N 1
ATOM 2486 C CA . GLU A 1 324 ? 16.946 2.666 -10.905 1.00 94.44 324 GLU A CA 1
ATOM 2487 C C . GLU A 1 324 ? 15.919 3.779 -10.683 1.00 94.44 324 GLU A C 1
ATOM 2489 O O . GLU A 1 324 ? 15.878 4.763 -11.426 1.00 94.44 324 GLU A O 1
ATOM 2494 N N . VAL A 1 325 ? 15.095 3.634 -9.650 1.00 93.56 325 VAL A N 1
ATOM 2495 C CA . VAL A 1 325 ? 14.111 4.627 -9.223 1.00 93.56 325 VAL A CA 1
ATOM 2496 C C . VAL A 1 325 ? 14.716 5.437 -8.085 1.00 93.56 325 VAL A C 1
ATOM 2498 O O . VAL A 1 325 ? 14.886 4.947 -6.968 1.00 93.56 325 VAL A O 1
ATOM 2501 N N . VAL A 1 326 ? 15.044 6.691 -8.370 1.00 91.62 326 VAL A N 1
ATOM 2502 C CA . VAL A 1 326 ? 15.717 7.607 -7.445 1.00 91.62 326 VAL A CA 1
ATOM 2503 C C . VAL A 1 326 ? 14.703 8.590 -6.874 1.00 91.62 326 VAL A C 1
ATOM 2505 O O . VAL A 1 326 ? 13.892 9.158 -7.608 1.00 91.62 326 VAL A O 1
ATOM 2508 N N . ARG A 1 327 ? 14.744 8.817 -5.559 1.00 85.06 327 ARG A N 1
ATOM 2509 C CA . ARG A 1 327 ? 13.949 9.867 -4.906 1.00 85.06 327 ARG A CA 1
ATOM 2510 C C . ARG A 1 327 ? 14.735 11.173 -4.920 1.00 85.06 327 ARG A C 1
ATOM 2512 O O . ARG A 1 327 ? 15.832 11.238 -4.369 1.00 85.06 327 ARG A O 1
ATOM 2519 N N . LEU A 1 328 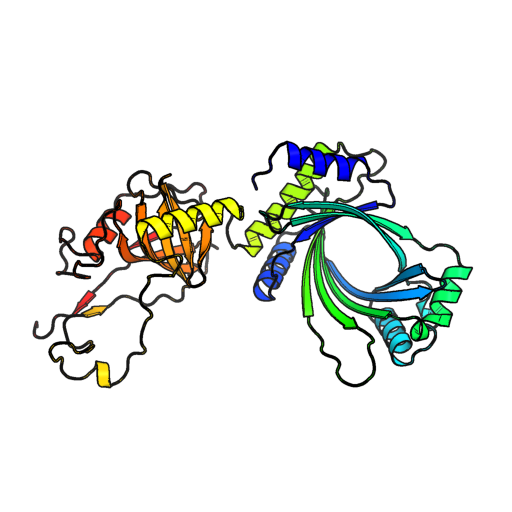? 14.178 12.210 -5.538 1.00 79.44 328 LEU A N 1
ATOM 2520 C CA . LEU A 1 328 ? 14.788 13.537 -5.552 1.00 79.44 328 LEU A CA 1
ATOM 2521 C C . LEU A 1 328 ? 14.521 14.222 -4.206 1.00 79.44 328 LEU A C 1
ATOM 2523 O O . LEU A 1 328 ? 13.376 14.278 -3.755 1.00 79.44 328 LEU A O 1
ATOM 2527 N N . LYS A 1 329 ? 15.587 14.709 -3.558 1.00 65.50 329 LYS A N 1
ATOM 2528 C CA . LYS A 1 329 ? 15.557 15.208 -2.170 1.00 65.50 329 LYS A CA 1
ATOM 2529 C C . LYS A 1 329 ? 14.613 16.400 -1.959 1.00 65.50 329 LYS A C 1
ATOM 2531 O O . LYS A 1 329 ? 14.053 16.513 -0.874 1.00 65.50 329 LYS A O 1
ATOM 2536 N N . ASP A 1 330 ? 14.385 17.209 -2.994 1.00 58.06 330 ASP A N 1
ATOM 2537 C CA . ASP A 1 330 ? 13.723 18.512 -2.848 1.00 58.06 330 ASP A CA 1
ATOM 2538 C C . ASP A 1 330 ? 12.258 18.560 -3.318 1.00 58.06 330 ASP A C 1
ATOM 2540 O O . ASP A 1 330 ? 11.551 19.505 -2.985 1.00 58.06 330 ASP A O 1
ATOM 2544 N N . GLU A 1 331 ? 11.755 17.558 -4.053 1.00 54.56 331 GLU A N 1
ATOM 2545 C CA . GLU A 1 331 ? 10.471 17.714 -4.770 1.00 54.56 331 GLU A CA 1
ATOM 2546 C C . GLU A 1 331 ? 9.439 16.599 -4.537 1.00 54.56 331 GLU A C 1
ATOM 2548 O O . GLU A 1 331 ? 8.399 16.595 -5.191 1.00 54.56 331 GLU A O 1
ATOM 2553 N N . GLN A 1 332 ? 9.701 15.609 -3.668 1.00 62.22 332 GLN A N 1
ATOM 2554 C CA . GLN A 1 332 ? 8.889 14.368 -3.575 1.00 62.22 332 GLN A CA 1
ATOM 2555 C C . GLN A 1 332 ? 8.721 13.641 -4.931 1.00 62.22 332 GLN A C 1
ATOM 2557 O O . GLN A 1 332 ? 7.929 12.705 -5.064 1.00 62.22 332 GLN A O 1
ATOM 2562 N N . ARG A 1 333 ? 9.483 14.048 -5.952 1.00 74.81 333 ARG A N 1
ATOM 2563 C CA . ARG A 1 333 ? 9.458 13.490 -7.299 1.00 74.81 333 ARG A CA 1
ATOM 2564 C C . ARG A 1 333 ? 10.418 12.321 -7.394 1.00 74.81 333 ARG A C 1
ATOM 2566 O O . ARG A 1 333 ? 11.475 12.279 -6.760 1.00 74.81 333 ARG A O 1
ATOM 2573 N N . ARG A 1 334 ? 10.018 11.347 -8.201 1.00 87.06 334 ARG A N 1
ATOM 2574 C CA . ARG A 1 334 ? 10.814 10.163 -8.511 1.00 87.06 334 ARG A CA 1
ATOM 2575 C C . ARG A 1 334 ? 11.404 10.314 -9.906 1.00 87.06 334 ARG A C 1
ATOM 2577 O O . ARG A 1 334 ? 10.732 10.807 -10.808 1.00 87.06 334 ARG A O 1
ATOM 2584 N N . LEU A 1 335 ? 12.637 9.867 -10.073 1.00 91.69 335 LEU A N 1
ATOM 2585 C CA . LEU A 1 335 ? 13.318 9.782 -11.356 1.00 91.69 335 LEU A CA 1
ATOM 2586 C C . LEU A 1 335 ? 13.542 8.309 -11.687 1.00 91.69 335 LEU A C 1
ATOM 2588 O O . LEU A 1 335 ? 14.156 7.589 -10.906 1.00 91.69 335 LEU A O 1
ATOM 2592 N N . ILE A 1 336 ? 13.047 7.871 -12.837 1.00 94.81 336 ILE A N 1
ATOM 2593 C CA . ILE A 1 336 ? 13.287 6.545 -13.400 1.00 94.81 336 ILE A CA 1
ATOM 2594 C C . ILE A 1 336 ? 14.500 6.672 -14.323 1.00 94.81 336 ILE A C 1
ATOM 2596 O O . ILE A 1 336 ? 14.398 7.176 -15.439 1.00 94.81 336 ILE A O 1
ATOM 2600 N N . ALA A 1 337 ? 15.667 6.256 -13.843 1.00 94.69 337 ALA A N 1
ATOM 2601 C CA . ALA A 1 337 ? 16.917 6.323 -14.587 1.00 94.69 337 ALA A CA 1
ATOM 2602 C C . ALA A 1 337 ? 17.216 4.961 -15.226 1.00 94.69 337 ALA A C 1
ATOM 2604 O O . ALA A 1 337 ? 17.733 4.051 -14.573 1.00 94.69 337 ALA A O 1
ATOM 2605 N N . CYS A 1 338 ? 16.861 4.810 -16.500 1.00 95.62 338 CYS A N 1
ATOM 2606 C CA . CYS A 1 338 ? 17.096 3.600 -17.280 1.00 95.62 338 CYS A CA 1
ATOM 2607 C C . CYS A 1 338 ? 18.570 3.477 -17.661 1.00 95.62 338 CYS A C 1
ATOM 2609 O O . CYS A 1 338 ? 19.181 4.435 -18.131 1.00 95.62 338 CYS A O 1
ATOM 2611 N N . PHE A 1 339 ? 19.134 2.289 -17.483 1.00 94.62 339 PHE A N 1
ATOM 2612 C CA . PHE A 1 339 ? 20.535 1.997 -17.787 1.00 94.62 339 PHE A CA 1
ATOM 2613 C C . PHE A 1 339 ? 20.696 0.812 -18.750 1.00 94.62 339 PHE A C 1
ATOM 2615 O O . PHE A 1 339 ? 21.798 0.543 -19.215 1.00 94.62 339 PHE A O 1
ATOM 2622 N N . ASP A 1 340 ? 19.614 0.107 -19.080 1.00 95.75 340 ASP A N 1
ATOM 2623 C CA . ASP A 1 340 ? 19.625 -0.954 -20.084 1.00 95.75 340 ASP A CA 1
ATOM 2624 C C . ASP A 1 340 ? 18.237 -1.118 -20.727 1.00 95.75 340 ASP A C 1
ATOM 2626 O O . ASP A 1 340 ? 17.220 -0.673 -20.185 1.00 95.75 340 ASP A O 1
ATOM 2630 N N . VAL A 1 341 ? 18.179 -1.797 -21.871 1.00 96.81 341 VAL A N 1
ATOM 2631 C CA . VAL A 1 341 ? 16.942 -2.207 -22.546 1.00 96.81 341 VAL A CA 1
ATOM 2632 C C . VAL A 1 341 ? 17.034 -3.673 -22.954 1.00 96.81 341 VAL A C 1
ATOM 2634 O O . VAL A 1 341 ? 18.010 -4.123 -23.553 1.00 96.81 341 VAL A O 1
ATOM 2637 N N . TYR A 1 342 ? 15.996 -4.437 -22.629 1.00 97.81 342 TYR A N 1
ATOM 2638 C CA . TYR A 1 342 ? 15.927 -5.871 -22.921 1.00 97.81 342 TYR A CA 1
ATOM 2639 C C . TYR A 1 342 ? 14.990 -6.183 -24.070 1.00 97.81 342 TYR A C 1
ATOM 2641 O O . TYR A 1 342 ? 15.298 -7.025 -24.911 1.00 97.81 342 TYR A O 1
ATOM 2649 N N . PHE A 1 343 ? 13.860 -5.486 -24.117 1.00 97.69 343 PHE A N 1
ATOM 2650 C CA . PHE A 1 343 ? 12.884 -5.627 -25.182 1.00 97.69 343 PHE A CA 1
ATOM 2651 C C . PHE A 1 343 ? 12.541 -4.249 -25.712 1.00 97.69 343 PHE A C 1
ATOM 2653 O O . PHE A 1 343 ? 12.303 -3.336 -24.927 1.00 97.69 343 PHE A O 1
ATOM 2660 N N . HIS A 1 344 ? 12.496 -4.111 -27.031 1.00 96.19 344 HIS A N 1
ATOM 2661 C CA . HIS A 1 344 ? 12.069 -2.891 -27.698 1.00 96.19 344 HIS A CA 1
ATOM 2662 C C . HIS A 1 344 ? 10.948 -3.225 -28.674 1.00 96.19 344 HIS A C 1
ATOM 2664 O O . HIS A 1 344 ? 11.184 -3.903 -29.675 1.00 96.19 344 HIS A O 1
ATOM 2670 N N . LYS A 1 345 ? 9.728 -2.765 -28.377 1.00 95.31 345 LYS A N 1
ATOM 2671 C CA . LYS A 1 345 ? 8.532 -3.000 -29.204 1.00 95.31 345 LYS A CA 1
ATOM 2672 C C . LYS A 1 345 ? 8.320 -4.478 -29.552 1.00 95.31 345 LYS A C 1
ATOM 2674 O O . LYS A 1 345 ? 8.163 -4.844 -30.714 1.00 95.31 345 LYS A O 1
ATOM 2679 N N . GLY A 1 346 ? 8.411 -5.345 -28.546 1.00 96.25 346 GLY A N 1
ATOM 2680 C CA . GLY A 1 346 ? 8.278 -6.796 -28.691 1.00 96.25 346 GLY A CA 1
ATOM 2681 C C . GLY A 1 346 ? 9.525 -7.530 -29.205 1.00 96.25 346 GLY A C 1
ATOM 2682 O O . GLY A 1 346 ? 9.592 -8.753 -29.078 1.00 96.25 346 GLY A O 1
ATOM 2683 N N . ARG A 1 347 ? 10.539 -6.833 -29.739 1.00 96.44 347 ARG A N 1
ATOM 2684 C CA . ARG A 1 347 ? 11.809 -7.448 -30.164 1.00 96.44 347 ARG A CA 1
ATOM 2685 C C . ARG A 1 347 ? 12.729 -7.653 -28.964 1.00 96.44 347 ARG A C 1
ATOM 2687 O O . ARG A 1 347 ? 13.038 -6.695 -28.260 1.00 96.44 347 ARG A O 1
ATOM 2694 N N . ASP A 1 348 ? 13.214 -8.878 -28.779 1.00 97.38 348 ASP A N 1
ATOM 2695 C CA . ASP A 1 348 ? 14.296 -9.181 -27.836 1.00 97.38 348 ASP A CA 1
ATOM 2696 C C . ASP A 1 348 ? 15.619 -8.619 -28.375 1.00 97.38 348 ASP A C 1
ATOM 2698 O O . ASP A 1 348 ? 16.085 -9.020 -29.446 1.00 97.38 348 ASP A O 1
ATOM 2702 N N . VAL A 1 349 ? 16.201 -7.662 -27.652 1.00 97.12 349 VAL A N 1
ATOM 2703 C CA . VAL A 1 349 ? 17.456 -6.988 -28.023 1.00 97.12 349 VAL A CA 1
ATOM 2704 C C . VAL A 1 349 ? 18.613 -7.359 -27.096 1.00 97.12 349 VAL A C 1
ATOM 2706 O O . VAL A 1 349 ? 19.716 -6.851 -27.270 1.00 97.12 349 VAL A O 1
ATOM 2709 N N . ARG A 1 350 ? 18.413 -8.284 -26.146 1.00 95.62 350 ARG A N 1
ATOM 2710 C CA . ARG A 1 350 ? 19.445 -8.702 -25.175 1.00 95.62 350 ARG A CA 1
ATOM 2711 C C . ARG A 1 350 ? 20.681 -9.319 -25.825 1.00 95.62 350 ARG A C 1
ATOM 2713 O O . ARG A 1 350 ? 21.754 -9.275 -25.238 1.00 95.62 350 ARG A O 1
ATOM 2720 N N . GLY A 1 351 ? 20.527 -9.895 -27.018 1.00 94.56 351 GLY A N 1
ATOM 2721 C CA . GLY A 1 351 ? 21.635 -10.449 -27.798 1.00 94.56 351 GLY A CA 1
ATOM 2722 C C . GLY A 1 351 ? 22.535 -9.395 -28.454 1.00 94.56 351 GLY A C 1
ATOM 2723 O O . GLY A 1 351 ? 23.581 -9.755 -28.985 1.00 94.56 351 GLY A O 1
ATOM 2724 N N . LEU A 1 352 ? 22.144 -8.116 -28.441 1.00 94.88 352 LEU A N 1
ATOM 2725 C CA . LEU A 1 352 ? 22.974 -7.029 -28.953 1.00 94.88 352 LEU A CA 1
ATOM 2726 C C . LEU A 1 352 ? 24.039 -6.617 -27.919 1.00 94.88 352 LEU A C 1
ATOM 2728 O O . LEU A 1 352 ? 23.790 -6.684 -26.707 1.00 94.88 352 LEU A O 1
ATOM 2732 N N . PRO A 1 353 ? 25.204 -6.119 -28.371 1.00 91.94 353 PRO A N 1
ATOM 2733 C CA . PRO A 1 353 ? 26.172 -5.465 -27.496 1.00 91.94 353 PRO A CA 1
ATOM 2734 C C . PRO A 1 353 ? 25.520 -4.353 -26.665 1.00 91.94 353 PRO A C 1
ATOM 2736 O O . PRO A 1 353 ? 24.545 -3.729 -27.091 1.00 91.94 353 PRO A O 1
ATOM 2739 N N . LEU A 1 354 ? 26.053 -4.093 -25.466 1.00 90.25 354 LEU A N 1
ATOM 2740 C CA . LEU A 1 354 ? 25.565 -2.984 -24.639 1.00 90.25 354 LEU A CA 1
ATOM 2741 C C . LEU A 1 354 ? 25.818 -1.638 -25.338 1.00 90.25 354 LEU A C 1
ATOM 2743 O O . LEU A 1 354 ? 24.892 -0.846 -25.482 1.00 90.25 354 LEU A O 1
ATOM 2747 N N . ALA A 1 355 ? 27.049 -1.434 -25.815 1.00 88.50 355 ALA A N 1
ATOM 2748 C CA . ALA A 1 355 ? 27.484 -0.252 -26.549 1.00 88.50 355 ALA A CA 1
ATOM 2749 C C . ALA A 1 355 ? 28.509 -0.649 -27.620 1.00 88.50 355 ALA A C 1
ATOM 2751 O O . ALA A 1 355 ? 29.453 -1.382 -27.321 1.00 88.50 355 ALA A O 1
ATOM 2752 N N . LEU A 1 356 ? 28.352 -0.150 -28.845 1.00 83.31 356 LEU A N 1
ATOM 2753 C CA . LEU A 1 356 ? 29.319 -0.278 -29.940 1.00 83.31 356 LEU A CA 1
ATOM 2754 C C . LEU A 1 356 ? 30.158 1.001 -30.141 1.00 83.31 356 LEU A C 1
ATOM 2756 O O . LEU A 1 356 ? 31.056 1.011 -30.979 1.00 83.31 356 LEU A O 1
ATOM 2760 N N . GLY A 1 357 ? 29.900 2.075 -29.382 1.00 70.62 357 GLY A N 1
ATOM 2761 C CA . GLY A 1 357 ? 30.638 3.342 -29.447 1.00 70.62 357 GLY A CA 1
ATOM 2762 C C . GLY A 1 357 ? 29.838 4.536 -28.905 1.00 70.62 357 GLY A C 1
ATOM 2763 O O . GLY A 1 357 ? 28.933 4.356 -28.097 1.00 70.62 357 GLY A O 1
ATOM 2764 N N . ILE A 1 358 ? 30.175 5.757 -29.354 1.00 59.28 358 ILE A N 1
ATOM 2765 C CA . ILE A 1 358 ? 29.505 7.026 -28.965 1.00 59.28 358 ILE A CA 1
ATOM 2766 C C . ILE A 1 358 ? 28.376 7.417 -29.959 1.00 59.28 358 ILE A C 1
ATOM 2768 O O . ILE A 1 358 ? 27.642 8.382 -29.749 1.00 59.28 358 ILE A O 1
ATOM 2772 N N . GLY A 1 359 ? 28.206 6.681 -31.063 1.00 62.41 359 GLY A N 1
ATOM 2773 C CA . GLY A 1 359 ? 27.180 6.973 -32.074 1.00 62.41 359 GLY A CA 1
ATOM 2774 C C . GLY A 1 359 ? 25.765 6.611 -31.609 1.00 62.41 359 GLY A C 1
ATOM 2775 O O . GLY A 1 359 ? 25.549 5.512 -31.117 1.00 62.41 359 GLY A O 1
ATOM 2776 N N . ARG A 1 360 ? 24.783 7.505 -31.808 1.00 63.94 360 ARG A N 1
ATOM 2777 C CA . ARG A 1 360 ? 23.378 7.316 -31.366 1.00 63.94 360 ARG A CA 1
ATOM 2778 C C . ARG A 1 360 ? 22.538 6.379 -32.248 1.00 63.94 360 ARG A C 1
ATOM 2780 O O . ARG A 1 360 ? 21.421 6.020 -31.869 1.00 63.94 360 ARG A O 1
ATOM 2787 N N . ASP A 1 361 ? 23.067 5.975 -33.400 1.00 76.50 361 ASP A N 1
ATOM 2788 C CA . ASP A 1 361 ? 22.353 5.189 -34.418 1.00 76.50 361 ASP A CA 1
ATOM 2789 C C . ASP A 1 361 ? 22.867 3.749 -34.544 1.00 76.50 361 ASP A C 1
ATOM 2791 O O . ASP A 1 361 ? 22.512 3.033 -35.477 1.00 76.50 361 ASP A O 1
ATOM 2795 N N . ALA A 1 362 ? 23.684 3.296 -33.593 1.00 84.56 362 ALA A N 1
ATOM 2796 C CA . ALA A 1 362 ? 24.187 1.933 -33.597 1.00 84.56 362 ALA A CA 1
ATOM 2797 C C . ALA A 1 362 ? 23.080 0.902 -33.294 1.00 84.56 362 ALA A C 1
ATOM 2799 O O . ALA A 1 362 ? 22.072 1.190 -32.628 1.00 84.56 362 ALA A O 1
ATOM 2800 N N . GLU A 1 363 ? 23.299 -0.327 -33.769 1.00 90.75 363 GLU A N 1
ATOM 2801 C CA . GLU A 1 363 ? 22.523 -1.517 -33.400 1.00 90.75 363 GLU A CA 1
ATOM 2802 C C . GLU A 1 363 ? 23.042 -2.091 -32.068 1.00 90.75 363 GLU A C 1
ATOM 2804 O O . GLU A 1 363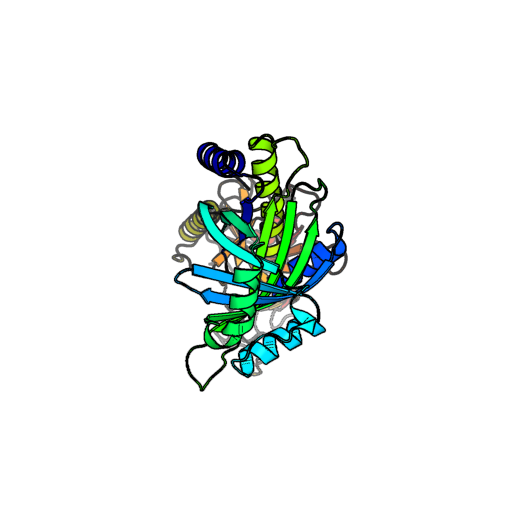 ? 23.539 -3.215 -31.991 1.00 90.75 363 GLU A O 1
ATOM 2809 N N . ASP A 1 364 ? 22.944 -1.287 -31.008 1.00 93.06 364 ASP A N 1
ATOM 2810 C CA . ASP A 1 364 ? 23.308 -1.647 -29.636 1.00 93.06 364 ASP A CA 1
ATOM 2811 C C . ASP A 1 364 ? 22.249 -1.191 -28.622 1.00 93.06 364 ASP A C 1
ATOM 2813 O O . ASP A 1 364 ? 21.398 -0.341 -28.901 1.00 93.06 364 ASP A O 1
ATOM 2817 N N . ARG A 1 365 ? 22.270 -1.779 -27.426 1.00 94.38 365 ARG A N 1
ATOM 2818 C CA . ARG A 1 365 ? 21.198 -1.578 -26.440 1.00 94.38 365 ARG A CA 1
ATOM 2819 C C . ARG A 1 365 ? 21.118 -0.132 -25.944 1.00 94.38 365 ARG A C 1
ATOM 2821 O O . ARG A 1 365 ? 20.013 0.404 -25.848 1.00 94.38 365 ARG A O 1
ATOM 2828 N N . ILE A 1 366 ? 22.246 0.541 -25.705 1.00 92.19 366 ILE A N 1
ATOM 2829 C CA . ILE A 1 366 ? 22.252 1.950 -25.271 1.00 92.19 366 ILE A CA 1
ATOM 2830 C C . ILE A 1 366 ? 21.615 2.862 -26.320 1.00 92.19 366 ILE A C 1
ATOM 2832 O O . ILE A 1 366 ? 20.828 3.744 -25.965 1.00 92.19 366 ILE A O 1
ATOM 2836 N N . SER A 1 367 ? 21.892 2.647 -27.603 1.00 91.44 367 SER A N 1
ATOM 2837 C CA . SER A 1 367 ? 21.335 3.458 -28.683 1.00 91.44 367 SER A CA 1
ATOM 2838 C C . SER A 1 367 ? 19.828 3.234 -28.825 1.00 91.44 367 SER A C 1
ATOM 2840 O O . SER A 1 367 ? 19.070 4.200 -28.928 1.00 91.44 367 SER A O 1
ATOM 2842 N N . TYR A 1 368 ? 19.356 1.984 -28.728 1.00 92.50 368 TYR A N 1
ATOM 2843 C CA . TYR A 1 368 ? 17.919 1.675 -28.676 1.00 92.50 368 TYR A CA 1
ATOM 2844 C C . TYR A 1 368 ? 17.224 2.355 -27.488 1.00 92.50 368 TYR A C 1
ATOM 2846 O O . TYR A 1 368 ? 16.172 2.974 -27.665 1.00 92.50 368 TYR A O 1
ATOM 2854 N N . MET A 1 369 ? 17.815 2.281 -26.293 1.00 93.38 369 MET A N 1
ATOM 2855 C CA . MET A 1 369 ? 17.292 2.929 -25.089 1.00 93.38 369 MET A CA 1
ATOM 2856 C C . MET A 1 369 ? 17.246 4.453 -25.244 1.00 93.38 369 MET A C 1
ATOM 2858 O O . MET A 1 369 ? 16.210 5.071 -25.007 1.00 93.38 369 MET A O 1
ATOM 2862 N N . THR A 1 370 ? 18.349 5.058 -25.686 1.00 91.50 370 THR A N 1
ATOM 2863 C CA . THR A 1 370 ? 18.477 6.511 -25.842 1.00 91.50 370 THR A CA 1
ATOM 2864 C C . THR A 1 370 ? 17.465 7.043 -26.849 1.00 91.50 370 THR A C 1
ATOM 2866 O O . THR A 1 370 ? 16.773 8.014 -26.555 1.00 91.50 370 THR A O 1
ATOM 2869 N N . ARG A 1 371 ? 17.303 6.386 -28.007 1.00 89.69 371 ARG A N 1
ATOM 2870 C CA . ARG A 1 371 ? 16.292 6.774 -29.005 1.00 89.69 371 ARG A CA 1
ATOM 2871 C C . ARG A 1 371 ? 14.871 6.630 -28.464 1.00 89.69 371 ARG A C 1
ATOM 2873 O O . ARG A 1 371 ? 14.046 7.510 -28.697 1.00 89.69 371 ARG A O 1
ATOM 2880 N N . ALA A 1 372 ? 14.589 5.554 -27.728 1.00 91.44 372 ALA A N 1
ATOM 2881 C CA . ALA A 1 372 ? 13.277 5.343 -27.127 1.00 91.44 372 ALA A CA 1
ATOM 2882 C C . ALA A 1 372 ? 12.926 6.448 -26.117 1.00 91.44 372 ALA A C 1
ATOM 2884 O O . ALA A 1 372 ? 11.810 6.957 -26.136 1.00 91.44 372 ALA A O 1
ATOM 2885 N N . LEU A 1 373 ? 13.878 6.854 -25.272 1.00 91.50 373 LEU A N 1
ATOM 2886 C CA . LEU A 1 373 ? 13.644 7.834 -24.207 1.00 91.50 373 LEU A CA 1
ATOM 2887 C C . LEU A 1 373 ? 13.754 9.295 -24.678 1.00 91.50 373 LEU A C 1
ATOM 2889 O O . LEU A 1 373 ? 13.075 10.157 -24.128 1.00 91.50 373 LEU A O 1
ATOM 2893 N N . ALA A 1 374 ? 14.527 9.585 -25.730 1.00 83.94 374 ALA A N 1
ATOM 2894 C CA . ALA A 1 374 ? 14.670 10.936 -26.282 1.00 83.94 374 ALA A CA 1
ATOM 2895 C C . ALA A 1 374 ? 13.425 11.439 -27.033 1.00 83.94 374 ALA A C 1
ATOM 2897 O O . ALA A 1 374 ? 13.232 12.646 -27.161 1.00 83.94 374 ALA A O 1
ATOM 2898 N N . ALA A 1 375 ? 12.567 10.545 -27.529 1.00 62.28 375 ALA A N 1
ATOM 2899 C CA . ALA A 1 375 ? 11.455 10.886 -28.419 1.00 62.28 375 ALA A CA 1
ATOM 2900 C C . ALA A 1 375 ? 10.256 11.586 -27.737 1.00 62.28 375 ALA A C 1
ATOM 2902 O O . ALA A 1 375 ? 9.141 11.494 -28.245 1.00 62.28 375 ALA A O 1
ATOM 2903 N N . ALA A 1 376 ? 10.447 12.235 -26.577 1.00 60.25 376 ALA A N 1
ATOM 2904 C CA . ALA A 1 376 ? 9.361 12.731 -25.719 1.00 60.25 376 ALA A CA 1
ATOM 2905 C C . ALA A 1 376 ? 8.271 11.660 -25.509 1.00 60.25 376 ALA A C 1
ATOM 2907 O O . ALA A 1 376 ? 7.074 11.943 -25.518 1.00 60.25 376 ALA A O 1
ATOM 2908 N N . ALA A 1 377 ? 8.699 10.398 -25.394 1.00 72.56 377 ALA A N 1
ATOM 2909 C CA . ALA A 1 377 ? 7.825 9.261 -25.640 1.00 72.56 377 ALA A CA 1
ATOM 2910 C C . ALA A 1 377 ? 6.731 9.102 -24.584 1.00 72.56 377 ALA A C 1
ATOM 2912 O O . ALA A 1 377 ? 5.700 8.502 -24.881 1.00 72.56 377 ALA A O 1
ATOM 2913 N N . PHE A 1 378 ? 6.950 9.619 -23.375 1.00 91.69 378 PHE A N 1
ATOM 2914 C CA . PHE A 1 378 ? 6.046 9.434 -22.252 1.00 91.69 378 PHE A CA 1
ATOM 2915 C C . PHE A 1 378 ? 5.275 10.704 -21.918 1.00 91.69 378 PHE A C 1
ATOM 2917 O O . PHE A 1 378 ? 5.850 11.745 -21.602 1.00 91.69 378 PHE A O 1
ATOM 2924 N N . VAL A 1 379 ? 3.953 10.578 -21.919 1.00 93.12 379 VAL A N 1
ATOM 2925 C CA . VAL A 1 379 ? 3.026 11.575 -21.393 1.00 93.12 379 VAL A CA 1
ATOM 2926 C C . VAL A 1 379 ? 2.761 11.259 -19.924 1.00 93.12 379 VAL A C 1
ATOM 2928 O O . VAL A 1 379 ? 2.483 10.112 -19.573 1.00 93.12 379 VAL A O 1
ATOM 2931 N N . LYS A 1 380 ? 2.839 12.281 -19.070 1.00 92.69 380 LYS A N 1
ATOM 2932 C CA . LYS A 1 380 ? 2.458 12.197 -17.656 1.00 92.69 380 LYS A CA 1
ATOM 2933 C C . LYS A 1 380 ? 0.950 12.368 -17.503 1.00 92.69 380 LYS A C 1
ATOM 2935 O O . LYS A 1 380 ? 0.384 13.301 -18.070 1.00 92.69 380 LYS A O 1
ATOM 2940 N N . GLN A 1 381 ? 0.307 11.528 -16.699 1.00 91.94 381 GLN A N 1
ATOM 2941 C CA . GLN A 1 381 ? -1.103 11.696 -16.342 1.00 91.94 381 GLN A CA 1
ATOM 2942 C C . GLN A 1 381 ? -1.307 12.821 -15.315 1.00 91.94 381 GLN A C 1
ATOM 2944 O O . GLN A 1 381 ? -2.356 13.467 -15.306 1.00 91.94 381 GLN A O 1
ATOM 2949 N N . LYS A 1 382 ? -0.313 13.084 -14.459 1.00 90.69 382 LYS A N 1
ATOM 2950 C CA . LYS A 1 382 ? -0.306 14.173 -13.472 1.00 90.69 382 LYS A CA 1
ATOM 2951 C C . LYS A 1 382 ? 1.041 14.899 -13.441 1.00 90.69 382 LYS A C 1
ATOM 2953 O O . LYS A 1 382 ? 2.076 14.271 -13.647 1.00 90.69 382 LYS A O 1
ATOM 2958 N N . PRO A 1 383 ? 1.073 16.195 -13.071 1.00 86.44 383 PRO A N 1
ATOM 2959 C CA . PRO A 1 383 ? 2.326 16.946 -12.948 1.00 86.44 383 PRO A CA 1
ATOM 2960 C C . PRO A 1 383 ? 3.366 16.307 -12.009 1.00 86.44 383 PRO A C 1
ATOM 2962 O O . PRO A 1 383 ? 4.561 16.405 -12.272 1.00 86.44 383 PRO A O 1
ATOM 2965 N N . GLY A 1 384 ? 2.915 15.636 -10.940 1.00 85.44 384 GLY A N 1
ATOM 2966 C CA . GLY A 1 384 ? 3.776 14.968 -9.953 1.00 85.44 384 GLY A CA 1
ATOM 2967 C C . GLY A 1 384 ? 4.275 13.571 -10.347 1.00 85.44 384 GLY A C 1
ATOM 2968 O O . GLY A 1 384 ? 5.016 12.961 -9.576 1.00 85.44 384 GLY A O 1
ATOM 2969 N N . ASP A 1 385 ? 3.884 13.052 -11.515 1.00 90.56 385 ASP A N 1
ATOM 2970 C CA . ASP A 1 385 ? 4.358 11.754 -12.005 1.00 90.56 385 ASP A CA 1
ATOM 2971 C C . ASP A 1 385 ? 5.879 11.778 -12.256 1.00 90.56 385 ASP A C 1
ATOM 2973 O O . ASP A 1 385 ? 6.445 12.841 -12.563 1.00 90.56 385 ASP A O 1
ATOM 2977 N N . PRO A 1 386 ? 6.564 10.625 -12.123 1.00 90.88 386 PRO A N 1
ATOM 2978 C CA . PRO A 1 386 ? 8.011 10.551 -12.251 1.00 90.88 386 PRO A CA 1
ATOM 2979 C C . PRO A 1 386 ? 8.511 11.030 -13.612 1.00 90.88 386 PRO A C 1
ATOM 2981 O O . PRO A 1 386 ? 7.816 10.931 -14.619 1.00 90.88 386 PRO A O 1
ATOM 2984 N N . ASP A 1 387 ? 9.746 11.515 -13.650 1.00 91.56 387 ASP A N 1
ATOM 2985 C CA . ASP A 1 387 ? 10.481 11.648 -14.908 1.00 91.56 387 ASP A CA 1
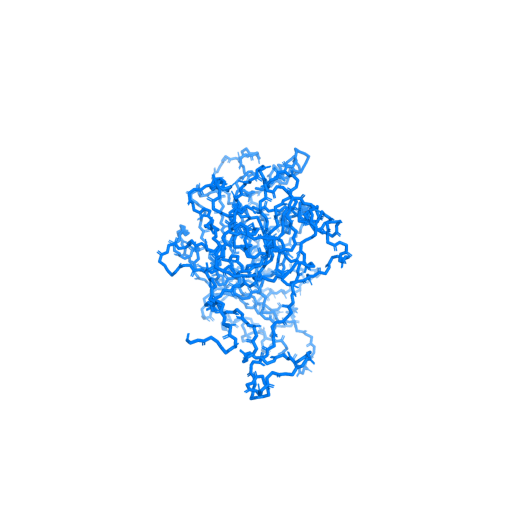ATOM 2986 C C . ASP A 1 387 ? 11.133 10.317 -15.271 1.00 91.56 387 ASP A C 1
ATOM 2988 O O . ASP A 1 387 ? 11.442 9.512 -14.392 1.00 91.56 387 ASP A O 1
ATOM 2992 N N . ILE A 1 388 ? 11.366 10.093 -16.562 1.00 93.38 388 ILE A N 1
ATOM 2993 C CA . ILE A 1 388 ? 12.105 8.936 -17.065 1.00 93.38 388 ILE A CA 1
ATOM 2994 C C . ILE A 1 388 ? 13.221 9.405 -17.992 1.00 93.38 388 ILE A C 1
ATOM 2996 O O . ILE A 1 388 ? 12.987 10.229 -18.876 1.00 93.38 388 ILE A O 1
ATOM 3000 N N . ILE A 1 389 ? 14.437 8.903 -17.775 1.00 93.25 389 ILE A N 1
ATOM 3001 C CA . ILE A 1 389 ? 15.632 9.294 -18.530 1.00 93.25 389 ILE A CA 1
ATOM 3002 C C . ILE A 1 389 ? 16.504 8.085 -18.862 1.00 93.25 389 ILE A C 1
ATOM 3004 O O . ILE A 1 389 ? 16.508 7.089 -18.140 1.00 93.25 389 ILE A O 1
ATOM 3008 N N . ALA A 1 390 ? 17.281 8.201 -19.937 1.00 92.62 390 ALA A N 1
ATOM 3009 C CA . ALA A 1 390 ? 18.422 7.329 -20.185 1.00 92.62 390 ALA A CA 1
ATOM 3010 C C . ALA A 1 390 ? 19.611 7.820 -19.351 1.00 92.62 390 ALA A C 1
ATOM 3012 O O . ALA A 1 390 ? 19.910 9.015 -19.360 1.00 92.62 390 ALA A O 1
ATOM 3013 N N . LYS A 1 391 ? 20.308 6.917 -18.660 1.00 91.69 391 LYS A N 1
ATOM 3014 C CA . LYS A 1 391 ? 21.607 7.231 -18.065 1.00 91.69 391 LYS A CA 1
ATOM 3015 C C . LYS A 1 391 ? 22.651 7.456 -19.150 1.00 91.69 391 LYS A C 1
ATOM 3017 O O . LYS A 1 391 ? 22.626 6.822 -20.205 1.00 91.69 391 LYS A O 1
ATOM 3022 N N . GLU A 1 392 ? 23.603 8.326 -18.843 1.00 87.75 392 GLU A N 1
ATOM 3023 C CA . GLU A 1 392 ? 24.782 8.530 -19.672 1.00 87.75 392 GLU A CA 1
ATOM 3024 C C . GLU A 1 392 ? 25.840 7.467 -19.375 1.00 87.75 392 GLU A C 1
ATOM 3026 O O . GLU A 1 392 ? 26.030 7.046 -18.230 1.00 87.75 392 GLU A O 1
ATOM 3031 N N . PHE A 1 393 ? 26.540 7.040 -20.422 1.00 86.88 393 PHE A N 1
ATOM 3032 C CA . PHE A 1 393 ? 27.597 6.042 -20.341 1.00 86.88 393 PHE A CA 1
ATOM 3033 C C . PHE A 1 393 ? 28.878 6.572 -20.962 1.00 86.88 393 PHE A C 1
ATOM 3035 O O . PHE A 1 393 ? 28.859 7.271 -21.976 1.00 86.88 393 PHE A O 1
ATOM 3042 N N . ARG A 1 394 ? 30.003 6.169 -20.379 1.00 84.69 394 ARG A N 1
ATOM 3043 C CA . ARG A 1 394 ? 31.332 6.328 -20.964 1.00 84.69 394 ARG A CA 1
ATOM 3044 C C . ARG A 1 394 ? 31.853 4.963 -21.375 1.00 84.69 394 ARG A C 1
ATOM 3046 O O . ARG A 1 394 ? 31.822 4.027 -20.577 1.00 84.69 394 ARG A O 1
ATOM 3053 N N . VAL A 1 395 ? 32.318 4.857 -22.614 1.00 81.06 395 VAL A N 1
ATOM 3054 C CA . VAL A 1 395 ? 32.964 3.646 -23.126 1.00 81.06 395 VAL A CA 1
ATOM 3055 C C . VAL A 1 395 ? 34.447 3.727 -22.791 1.00 81.06 395 VAL A C 1
ATOM 3057 O O . VAL A 1 395 ? 35.101 4.711 -23.126 1.00 81.06 395 VAL A O 1
ATOM 3060 N N . VAL A 1 396 ? 34.970 2.697 -22.135 1.00 75.00 396 VAL A N 1
ATOM 3061 C CA . VAL A 1 396 ? 36.403 2.511 -21.912 1.00 75.00 396 VAL A CA 1
ATOM 3062 C C . VAL A 1 396 ? 36.902 1.543 -22.976 1.00 75.00 396 VAL A C 1
ATOM 3064 O O . VAL A 1 396 ? 36.443 0.401 -23.039 1.00 75.00 396 VAL A O 1
ATOM 3067 N N . GLN A 1 397 ? 37.803 2.017 -23.836 1.00 68.56 397 GLN A N 1
ATOM 3068 C CA . GLN A 1 397 ? 38.487 1.196 -24.832 1.00 68.56 397 GLN A CA 1
ATOM 3069 C C . GLN A 1 397 ? 39.910 0.923 -24.352 1.00 68.56 397 GLN A C 1
ATOM 3071 O O . GLN A 1 397 ? 40.641 1.845 -23.996 1.00 68.56 397 GLN A O 1
ATOM 3076 N N . TYR A 1 398 ? 40.305 -0.348 -24.326 1.00 62.75 398 TYR A N 1
ATOM 3077 C CA . TYR A 1 398 ? 41.673 -0.723 -23.980 1.00 62.75 398 TYR A CA 1
ATOM 3078 C C . TYR A 1 398 ? 42.622 -0.391 -25.141 1.00 62.75 398 TYR A C 1
ATOM 3080 O O . TYR A 1 398 ? 42.416 -0.870 -26.255 1.00 62.75 398 TYR A O 1
ATOM 3088 N N . GLY A 1 399 ? 43.668 0.400 -24.874 1.00 58.81 399 GLY A N 1
ATOM 3089 C CA . GLY A 1 399 ? 44.738 0.695 -25.838 1.00 58.81 399 GLY A CA 1
ATOM 3090 C C . GLY A 1 399 ? 44.481 1.858 -26.806 1.00 58.81 399 GLY A C 1
ATOM 3091 O O . GLY A 1 399 ? 45.191 1.957 -27.803 1.00 58.81 399 GLY A O 1
ATOM 3092 N N . GLY A 1 400 ? 43.490 2.714 -26.538 1.00 54.16 400 GLY A N 1
ATOM 3093 C CA . GLY A 1 400 ? 43.392 4.045 -27.152 1.00 54.16 400 GLY A CA 1
ATOM 3094 C C . GLY A 1 400 ? 44.036 5.105 -26.253 1.00 54.16 400 GLY A C 1
ATOM 3095 O O . GLY A 1 400 ? 44.012 4.932 -25.034 1.00 54.16 400 GLY A O 1
ATOM 3096 N N . ASP A 1 401 ? 44.619 6.144 -26.860 1.00 36.00 401 ASP A N 1
ATOM 3097 C CA . ASP A 1 401 ? 45.221 7.298 -26.162 1.00 36.00 401 ASP A CA 1
ATOM 3098 C C . ASP A 1 401 ? 44.262 7.996 -25.180 1.00 36.00 401 ASP A C 1
ATOM 3100 O O . ASP A 1 401 ? 43.058 8.146 -25.514 1.00 36.00 401 ASP A O 1
#

Secondary structure (DSSP, 8-state):
----HHHHHHHHHHHHT--TTEEEEEEE-S---HHHHHHHHHHHHHH-EEEEEEEEEEEEEEETTEEEEEEEESHHHHHHHHHHHHTT-PPPGGGSTT-EEEEEEEEEEEEEGGGTEEEEEEEEEE---HHHHHHHHHTHHHHEEEEEEEEEEEEE-TTSSEEEEEEEEEEEE--SSS----EEEEEEEEEEPPPSSSPPPHHHHHHHHHHHHHHHHHHHTTSSS---HHHHHHHHHHHHHHH-STT---SPPP----GGGGSPP-TT---TTSSEEE-PPPSSEEEEEEE-SSSEEEEEETT--EEEEEEE-TTSTTEEEEEEEEEPTTTS-EEEEEEEEEEETTEE-TTS-S-SSS-TTSSSHHHHHHHHHHS---EESSTTSPEEEEPP-EEEPTT--

Radius of gyration: 28.14 Å; chains: 1; bounding box: 75×39×77 Å

Sequence (401 aa):
MKIDQATLGRLMDVVKSATDTDEVEARYTGPLVYEKFDTLVRYFRSHGKDFSEQDTIDVSVQLDGKTYRVTAAGPPDVAAVMAAVANRSAIDPAHRADLVCIMKSMAEAVTIAKYDMKVTRKHEVPVTQRATLTQIAERFGSNTRIVRTKRRFSCLSEDGMCRFDLTAVNHMAMISTSEHTTDIRYEAEVELLPTGEKRRDARPAALALLKGFSIILKLVNGTDYVLSADERQAVLNRYSSLTKAGGKFIGPKPVTLELRHLAEPTPGSDSVRGNYTITDKADGERALAFVDAAGDLYLIDDRMGVSATGLHSAALTDTLFDCEVVRLKDEQRRLIACFDVYFHKGRDVRGLPLALGIGRDAEDRISYMTRALAAAAFVKQKPGDPDIIAKEFRVVQYGGD

InterPro domains:
  IPR004206 mRNA triphosphatase Cet1-like [PF02940] (114-192)
  IPR033469 CYTH-like domain superfamily [SSF55154] (114-194)
  IPR037009 mRNA triphosphatase Cet1-like superfamily [G3DSA:3.20.100.10] (3-216)

=== Feature glossary ===
The features interleaved in this record are:

— What the protein is —

Sequence gives the chain of amino acids in standard one-letter code (A=alanine, C=cysteine, …, Y=tyrosine), read N→C. It is the only feature that is directly encoded by the gene; all structural features are derived from the folded form of this sequence.

Database cross-references. InterPro integrates a dozen domain/family signature databases into unified entries with residue-range hits. GO terms attach function/process/location labels with evidence codes. CATH codes position the fold in a four-level structural taxonomy. Organism is the NCBI-taxonomy species name.

— Where its atoms are —

Atomic coordinates in PDBx/mmCIF format — the same representation the Protein Data Bank distributes. Each line of the _atom_site loop places one backbone atom in Cartesian space (units: ångströms, origin: arbitrary).

The six renders are orthographic views along the three Cartesian axes in both directions. Representation (cartoon, sticks, or surface) and color scheme (sequence-rainbow or by-chain) vary across proteins so the training set covers all the common visualization conventions.

— Local backbone conformation —

Eight-state secondary structure (DSSP): H is the canonical α-helix, G the tighter 3₁₀-helix, I the wider π-helix; E/B are β-structure, T and S are turns and bends, and '-' is everything else. DSSP derives these from the pattern of main-chain N–H···O=C hydrogen bonds, not from the sequence.

P-SEA three-state annotation labels each residue as helix, strand, or coil based purely on the geometry of the Cα trace. It serves as a fallback when the full backbone (and thus DSSP) is unavailable.

The φ/ψ torsion pair specifies the backbone conformation at each residue. φ rotates about the N–Cα bond, ψ about the Cα–C bond. Steric clashes forbid most of the (φ, ψ) plane — the allowed regions (α-helix basin, β-sheet basin, left-handed helix) are the Ramachandran-allowed regions.

— Global shape and packing —

The geometric summary reports three shape descriptors. Rg (radius of gyration) measures how spread out the Cα atoms are about their centre of mass; compact globular proteins have small Rg, elongated or unfolded ones large. Cα contacts (<8 Å, |i−j|>4) count long-range residue pairs in spatial proximity — high for tightly packed folds, near zero for rods or random coil. The bounding-box extents give the protein's footprint along x, y, z in Å.

Solvent-accessible surface area (SASA) is the area in Å² traced out by the centre of a 1.4 Å probe sphere (a water molecule) rolled over the protein's van der Waals surface (Shrake–Rupley / Lee–Richards construction). Buried residues have near-zero SASA; fully exposed residues can exceed 200 Å². The total SASA scales roughly with the number of surface residues.

The contact map is a binary N×N matrix image: pixel (i, j) is dark where Cα_i and Cα_j are within 8 Å and |i−j|>4. Because the |i−j|>4 filter removes local helical contacts, off-diagonal stripes parallel to the main diagonal indicate parallel β-sheets; stripes perpendicular to it indicate antiparallel β-sheets. The Ramachandran plot scatters every residue's (φ, ψ) pair against the sterically allowed regions. The PAE heatmap renders the predicted-aligned-error matrix.

— Structural neighborhood —

3Di is Foldseek's structural alphabet. Each residue is assigned one of twenty discrete states based on how its Cα sits relative to its spatial (not sequential) neighbors. Aligning 3Di strings finds structural homologs roughly as well as full 3D superposition, but orders of magnitude faster.

Nearest PDB neighbors are the top structural matches found by Foldseek when searching this structure against the entire Protein Data Bank. Each hit reports a TM-score (0 to 1; >0.5 almost always implies the same fold) and an E-value. These are *structural* homologs — they may share no detectable sequence similarity.

— Confidence and disorder —

For AlphaFold models, the B-factor field carries pLDDT — the model's own estimate of local accuracy on a 0–100 scale. Regions with pLDDT<50 should be treated as essentially unmodeled; they often correspond to intrinsically disordered segments.

Crystallographic B-factors measure how much each atom's electron density is smeared out, in Å². They rise in mobile loops and surface residues and fall in the buried interior. In AlphaFold models this column is repurposed to hold pLDDT instead.

Predicted aligned error is AlphaFold's pairwise confidence. Unlike pLDDT (per-residue), PAE is per-residue-pair and captures whether two parts of the structure are correctly placed relative to each other. Units are ångströms of expected positional error.